Protein AF-0000000078666310 (afdb_homodimer)

Sequence (448 aa):
MRVIMNGAMTVDGKIATASGDSKISSKEDLVRVHKLRATVDAVVVGISTILADDPQLTVRLVKGKNPTRIIVDSRGRIPIDSQIMRTASKIKTIVAVTDQAPEEKIHKLEDMGAKVLVISEGKKGQSAAVPHGVNLKELFRRLEKMGLRRILVEGGGELNWSLLRLGLVDELTVTIAPRIAGGRLATTLVEGDGFDEIAQGIRLKLVKVERKKTGELLLRYRLLMRVIMNGAMTVDGKIATASGDSKISSKEDLVRVHKLRATVDAVVVGISTILADDPQLTVRLVKGKNPTRIIVDSRGRIPIDSQIMRTASKIKTIVAVTDQAPEEKIHKLEDMGAKVLVISEGKKGQSAAVPHGVNLKELFRRLEKMGLRRILVEGGGELNWSLLRLGLVDELTVTIAPRIAGGRLATTLVEGDGFDEIAQGIRLKLVKVERKKTGELLLRYRLL

pLDDT: mean 95.55, std 7.73, range [55.59, 98.88]

Radius of gyration: 23.81 Å; Cα contacts (8 Å, |Δi|>4): 1156; chains: 2; bounding box: 35×71×58 Å

Solvent-accessible surface area (backbone atoms only — not comparable to full-atom values): 21805 Å² total; per-residue (Å²): 119,48,27,36,34,43,48,49,22,26,66,40,14,37,39,21,23,58,73,54,33,55,74,60,68,51,73,69,51,48,43,51,50,22,53,51,43,37,74,28,47,26,38,36,34,25,45,66,45,44,75,67,64,49,51,70,76,60,35,78,78,47,91,58,53,62,27,34,32,35,37,47,26,33,54,56,74,74,56,75,82,32,50,47,44,69,39,11,70,81,41,59,30,36,40,38,16,14,87,72,27,52,68,67,55,54,51,51,43,40,72,43,40,26,44,75,45,79,35,59,57,20,55,91,75,41,14,46,66,39,88,62,10,31,21,47,69,58,50,53,50,51,41,42,74,72,65,45,44,34,37,35,34,65,28,35,23,34,43,41,26,30,39,52,73,63,64,61,51,46,32,41,35,38,35,32,30,46,28,38,38,37,12,60,70,24,39,33,52,27,13,40,80,41,33,61,36,49,85,71,22,52,47,45,43,71,74,44,80,44,79,43,96,88,47,31,37,40,37,33,30,36,55,107,119,49,26,36,36,43,47,49,23,26,68,40,14,35,40,21,21,56,72,54,32,54,76,61,67,48,74,69,51,48,43,52,51,22,52,51,44,37,73,28,47,27,38,36,34,26,46,67,44,43,75,68,63,49,52,69,76,61,36,79,79,49,90,57,54,63,27,34,33,34,37,48,25,34,53,58,74,74,57,74,82,31,51,47,43,70,40,10,70,80,40,59,28,35,39,38,18,15,90,72,26,52,67,69,55,52,52,52,44,39,73,43,39,27,45,74,46,78,36,60,58,20,53,91,76,40,15,46,68,38,87,62,10,30,21,48,67,59,50,55,50,52,41,43,73,72,66,44,43,34,36,34,34,63,27,35,21,34,43,41,25,29,39,53,73,63,66,60,52,46,30,40,36,39,36,32,31,46,30,37,37,38,12,58,70,24,39,32,52,28,13,40,78,40,33,62,36,49,85,73,22,52,47,45,42,74,74,44,80,42,81,44,95,87,47,31,36,39,37,33,30,37,56,107

Foldseek 3Di:
DAEEEEAEDAPVFFQAALVLHRPFDDPVVVLVVLVVQQVFQEEEEEQVCCVRPLDLQANDSDDHHGHAYEYFYAALPRDCPRNNLQCLQPHAYEYEYEPNHDPVSQVSSVVSNYHYHHAFFDDVLQAQLDHRGHRVVVVVVVCVVVVGDYYYYYDDQSNVQSCVSVVNHFKYKYKYGHDDNDDPSGGGRHDHPDDPDPVPDWDWDWDDWDQDPNRIIMTMIGTD/DAEEEEAEDAPVFFQAALVLHRPFDDPVVVLVVLVVQQVFQEEEEEQVCCVRPLDLQANDNDDHHGHEYEYFYAALPHDCPRNNLQCLQPHAYEYEYEPNHDPVSQVSSVVSNYHYHHAFFDPVLQAQLDHRGHRVVVVVVVCVVVVGDYYYYYDDQSNVQSCVSVVNHFKYKYKYGHDDNDDPSGGGRHDHPDDPDPVPDWDWDWDDWDQDPNRIIMTMIGTD

Organism: Nitrososphaera gargensis (strain Ga9.2) (NCBI:txid1237085)

Secondary structure (DSSP, 8-state):
-EEEEEEEEETTSEEE-TT-------HHHHHHHHHHHTTSSEEEEEHHHHHHH-------SSSSPPPEEEEE-TT----TTSHHHHTTTTS-EEEEE-TTS-HHHHHHHHHTT-EEEE-PBPPTTTBSSSTT-BBHHHHHHHHHHTT--EEEEEE-HHHHHHHHHTT---EEEEEEESEE---TTSEESS-SS--SSGGGSEEEEEEEEEE-TTS-EEEEEEE-/-EEEEEEEEETTSEEE-TT-------HHHHHHHHHHHTTSSEEEEEHHHHHHH-------SSSSPPPEEEEE-TT----TTSHHHHTTTTS-EEEEE-TTS-HHHHHHHHHTT-EEEE-PBPPTTTBSSSTT-BBHHHHHHHHHHTT--EEEEEE-HHHHHHHHHTT---EEEEEEESEE---TTSEESS-SS--SSGGGSEEEEEEEEEE-TTS-EEEEEEE-

Structure (mmCIF, N/CA/C/O backbone):
data_AF-0000000078666310-model_v1
#
loop_
_entity.id
_entity.type
_entity.pdbx_description
1 polymer "2,5-diamino-6-(ribosylamino)-4(3H)-pyrimidinone 5'-phosphate reductase"
#
loop_
_atom_site.group_PDB
_atom_site.id
_atom_site.type_symbol
_atom_site.label_atom_id
_atom_site.label_alt_id
_atom_site.label_comp_id
_atom_site.label_asym_id
_atom_site.label_entity_id
_atom_site.label_seq_id
_atom_site.pdbx_PDB_ins_code
_atom_site.Cartn_x
_atom_site.Cartn_y
_atom_site.Cartn_z
_atom_site.occupancy
_atom_site.B_iso_or_equiv
_atom_site.auth_seq_id
_atom_site.auth_comp_id
_atom_site.auth_asym_id
_atom_site.auth_atom_id
_atom_site.pdbx_PDB_m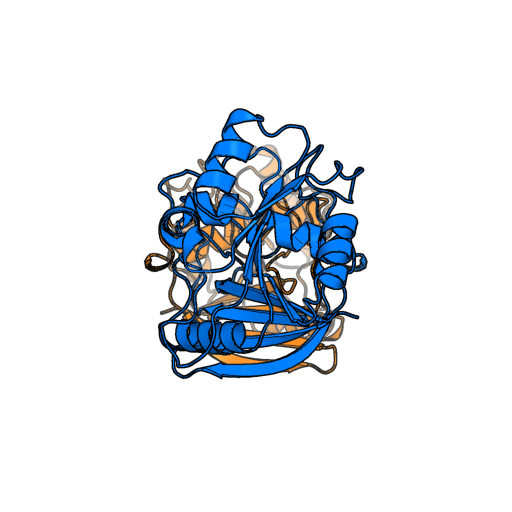odel_num
ATOM 1 N N . MET A 1 1 ? 12.578 18.938 18.219 1 96.06 1 MET A N 1
ATOM 2 C CA . MET A 1 1 ? 11.258 18.75 17.641 1 96.06 1 MET A CA 1
ATOM 3 C C . MET A 1 1 ? 10.984 17.281 17.359 1 96.06 1 MET A C 1
ATOM 5 O O . MET A 1 1 ? 11.867 16.562 16.891 1 96.06 1 MET A O 1
ATOM 9 N N . ARG A 1 2 ? 9.852 16.781 17.766 1 98.31 2 ARG A N 1
ATOM 10 C CA . ARG A 1 2 ? 9.406 15.414 17.5 1 98.31 2 ARG A CA 1
ATOM 11 C C . ARG A 1 2 ? 8.258 15.391 16.5 1 98.31 2 ARG A C 1
ATOM 13 O O . ARG A 1 2 ? 7.25 16.078 16.688 1 98.31 2 ARG A O 1
ATOM 20 N N . VAL A 1 3 ? 8.438 14.617 15.461 1 98.81 3 VAL A N 1
ATOM 21 C CA . VAL A 1 3 ? 7.43 14.539 14.406 1 98.81 3 VAL A CA 1
ATOM 22 C C . VAL A 1 3 ? 6.844 13.133 14.344 1 98.81 3 VAL A C 1
ATOM 24 O O . VAL A 1 3 ? 7.574 12.156 14.164 1 98.81 3 VAL A O 1
ATOM 27 N N . ILE A 1 4 ? 5.539 13.031 14.492 1 98.88 4 ILE A N 1
ATOM 28 C CA . ILE A 1 4 ? 4.789 11.789 14.398 1 98.88 4 ILE A CA 1
ATOM 29 C C . ILE A 1 4 ? 3.945 11.789 13.125 1 98.88 4 ILE A C 1
ATOM 31 O O . ILE A 1 4 ? 3.191 12.727 12.875 1 98.88 4 ILE A O 1
ATOM 35 N N . MET A 1 5 ? 4.137 10.82 12.352 1 98.81 5 MET A N 1
ATOM 36 C CA . MET A 1 5 ? 3.289 10.609 11.188 1 98.81 5 MET A CA 1
ATOM 37 C C . MET A 1 5 ? 2.229 9.547 11.469 1 98.81 5 MET A C 1
ATOM 39 O O . MET A 1 5 ? 2.531 8.492 12.023 1 98.81 5 MET A O 1
ATOM 43 N N . ASN A 1 6 ? 1.017 9.898 11.133 1 98.75 6 ASN A N 1
ATOM 44 C CA . ASN A 1 6 ? -0.106 9 11.383 1 98.75 6 ASN A CA 1
ATOM 45 C C . ASN A 1 6 ? -0.95 8.789 10.125 1 98.75 6 ASN A C 1
ATOM 47 O O . ASN A 1 6 ? -1.189 9.734 9.375 1 98.75 6 ASN A O 1
ATOM 51 N N . GLY A 1 7 ? -1.332 7.547 9.867 1 98.12 7 GLY A N 1
ATOM 52 C CA . GLY A 1 7 ? -2.242 7.273 8.766 1 98.12 7 GLY A CA 1
ATOM 53 C C . GLY A 1 7 ? -3.037 5.992 8.953 1 98.12 7 GLY A C 1
ATOM 54 O O . GLY A 1 7 ? -2.635 5.113 9.719 1 98.12 7 GLY A O 1
ATOM 55 N N . ALA A 1 8 ? -4.188 5.988 8.336 1 98.5 8 ALA A N 1
ATOM 56 C CA . ALA A 1 8 ? -4.984 4.773 8.203 1 98.5 8 ALA A CA 1
ATOM 57 C C . ALA A 1 8 ? -4.969 4.258 6.77 1 98.5 8 ALA A C 1
ATOM 59 O O . ALA A 1 8 ? -5.039 5.043 5.82 1 98.5 8 ALA A O 1
ATOM 60 N N . MET A 1 9 ? -4.836 2.982 6.676 1 98.75 9 MET A N 1
ATOM 61 C CA . MET A 1 9 ? -4.816 2.402 5.336 1 98.75 9 MET A CA 1
ATOM 62 C C . MET A 1 9 ? -5.488 1.034 5.324 1 98.75 9 MET A C 1
ATOM 64 O O . MET A 1 9 ? -5.781 0.473 6.383 1 98.75 9 MET A O 1
ATOM 68 N N . THR A 1 10 ? -5.902 0.569 4.141 1 98.88 10 THR A N 1
ATOM 69 C CA . THR A 1 10 ? -6.359 -0.803 3.949 1 98.88 10 THR A CA 1
ATOM 70 C C . THR A 1 10 ? -5.188 -1.776 3.998 1 98.88 10 THR A C 1
ATOM 72 O O . THR A 1 10 ? -4.027 -1.358 4.027 1 98.88 10 THR A O 1
ATOM 75 N N . VAL A 1 11 ? -5.477 -3.055 4.016 1 98.88 11 VAL A N 1
ATOM 76 C CA . VAL A 1 11 ? -4.461 -4.098 4.129 1 98.88 11 VAL A CA 1
ATOM 77 C C . VAL A 1 11 ? -3.467 -3.982 2.979 1 98.88 11 VAL A C 1
ATOM 79 O O . VAL A 1 11 ? -2.271 -4.23 3.156 1 98.88 11 VAL A O 1
ATOM 82 N N . ASP A 1 12 ? -3.936 -3.514 1.851 1 98.88 12 ASP A N 1
ATOM 83 C CA . ASP A 1 12 ? -3.1 -3.416 0.657 1 98.88 12 ASP A CA 1
ATOM 84 C C . ASP A 1 12 ? -2.475 -2.029 0.536 1 98.88 12 ASP A C 1
ATOM 86 O O . ASP A 1 12 ? -2.004 -1.646 -0.538 1 98.88 12 ASP A O 1
ATOM 90 N N . GLY A 1 13 ? -2.52 -1.185 1.55 1 98.81 13 GLY A N 1
ATOM 91 C CA . GLY A 1 13 ? -1.688 0.002 1.673 1 98.81 13 GLY A CA 1
ATOM 92 C C . GLY A 1 13 ? -2.328 1.243 1.082 1 98.81 13 GLY A C 1
ATOM 93 O O . GLY A 1 13 ? -1.643 2.227 0.796 1 98.81 13 GLY A O 1
ATOM 94 N N . LYS A 1 14 ? -3.637 1.186 0.851 1 98.88 14 LYS A N 1
ATOM 95 C CA . LYS A 1 14 ? -4.309 2.324 0.232 1 98.88 14 LYS A CA 1
ATOM 96 C C . LYS A 1 14 ? -4.91 3.248 1.287 1 98.88 14 LYS A C 1
ATOM 98 O O . LYS A 1 14 ? -5.539 2.781 2.24 1 98.88 14 LYS A O 1
ATOM 103 N N . ILE A 1 15 ? -4.703 4.562 1.121 1 98.62 15 ILE A N 1
ATOM 104 C CA . ILE A 1 15 ? -5.266 5.516 2.072 1 98.62 15 ILE A CA 1
ATOM 105 C C . ILE A 1 15 ? -6.461 6.23 1.444 1 98.62 15 ILE A C 1
ATOM 107 O O . ILE A 1 15 ? -7.227 6.902 2.139 1 98.62 15 ILE A O 1
ATOM 111 N N . ALA A 1 16 ? -6.641 6.121 0.157 1 98.38 16 ALA A N 1
ATOM 112 C CA . ALA A 1 16 ? -7.801 6.59 -0.593 1 98.38 16 ALA A CA 1
ATOM 113 C C . ALA A 1 16 ? -7.977 5.793 -1.884 1 98.38 16 ALA A C 1
ATOM 115 O O . ALA A 1 16 ? -6.996 5.359 -2.488 1 98.38 16 ALA A O 1
ATOM 116 N N . THR A 1 17 ? -9.234 5.586 -2.281 1 98.25 17 THR A N 1
ATOM 117 C CA . THR A 1 17 ? -9.492 4.941 -3.564 1 98.25 17 THR A CA 1
ATOM 118 C C . THR A 1 17 ? -9.102 5.859 -4.719 1 98.25 17 THR A C 1
ATOM 120 O O . THR A 1 17 ? -8.805 7.035 -4.508 1 98.25 17 THR A O 1
ATOM 123 N N . ALA A 1 18 ? -9.109 5.281 -5.871 1 96.75 18 ALA A N 1
ATOM 124 C CA . ALA A 1 18 ? -8.805 6.086 -7.055 1 96.75 18 ALA A CA 1
ATOM 125 C C . ALA A 1 18 ? -9.812 7.219 -7.223 1 96.75 18 ALA A C 1
ATOM 127 O O . ALA A 1 18 ? -9.469 8.289 -7.719 1 96.75 18 ALA A O 1
ATOM 128 N N . SER A 1 19 ? -11.023 6.992 -6.715 1 96.25 19 SER A N 1
ATOM 129 C CA . SER A 1 19 ? -12.086 7.992 -6.816 1 96.25 19 SER A CA 1
ATOM 130 C C . SER A 1 19 ? -12 9 -5.68 1 96.25 19 SER A C 1
ATOM 132 O O . SER A 1 19 ? -12.742 9.984 -5.66 1 96.25 19 SER A O 1
ATOM 134 N N . GLY A 1 20 ? -11.156 8.758 -4.699 1 95.56 20 GLY A N 1
ATOM 135 C CA . GLY A 1 20 ? -10.898 9.773 -3.688 1 95.56 20 GLY A CA 1
ATOM 136 C C . GLY A 1 20 ? -11.547 9.453 -2.352 1 95.56 20 GLY A C 1
ATOM 137 O O . GLY A 1 20 ? -11.344 10.18 -1.372 1 95.56 20 GLY A O 1
ATOM 138 N N . ASP A 1 21 ? -12.289 8.297 -2.279 1 97.31 21 ASP A N 1
ATOM 139 C CA . ASP A 1 21 ? -12.883 7.93 -0.997 1 97.31 21 ASP A CA 1
ATOM 140 C C . ASP A 1 21 ? -11.812 7.508 0.004 1 97.31 21 ASP A C 1
ATOM 142 O O . ASP A 1 21 ? -10.992 6.633 -0.286 1 97.31 21 ASP A O 1
ATOM 146 N N . SER A 1 22 ? -11.836 8.125 1.184 1 97.44 22 SER A N 1
ATOM 147 C CA . SER A 1 22 ? -10.773 7.883 2.15 1 97.44 22 SER A CA 1
ATOM 148 C C . SER A 1 22 ? -11.344 7.559 3.527 1 97.44 22 SER A C 1
ATOM 150 O O . SER A 1 22 ? -10.688 7.801 4.547 1 97.44 22 SER A O 1
ATOM 152 N N . LYS A 1 23 ? -12.562 7.027 3.59 1 96.38 23 LYS A N 1
ATOM 153 C CA . LYS A 1 23 ? -13.195 6.668 4.855 1 96.38 23 LYS A CA 1
ATOM 154 C C . LYS A 1 23 ? -12.734 5.289 5.324 1 96.38 23 LYS A C 1
ATOM 156 O O . LYS A 1 23 ? -13.492 4.32 5.258 1 96.38 23 LYS A O 1
ATOM 161 N N . ILE A 1 24 ? -11.57 5.234 5.973 1 96.69 24 ILE A N 1
ATOM 162 C CA . ILE A 1 24 ? -10.914 3.98 6.336 1 96.69 24 ILE A CA 1
ATOM 163 C C . ILE A 1 24 ? -11.07 3.732 7.832 1 96.69 24 ILE A C 1
ATOM 165 O O . ILE A 1 24 ? -11.391 2.619 8.258 1 96.69 24 ILE A O 1
ATOM 169 N N . SER A 1 25 ? -10.891 4.727 8.625 1 93.56 25 SER A N 1
ATOM 170 C CA . SER A 1 25 ? -10.812 4.605 10.078 1 93.56 25 SER A CA 1
ATOM 171 C C . SER A 1 25 ? -12.18 4.293 10.68 1 93.56 25 SER A C 1
ATOM 173 O O . SER A 1 25 ? -13.195 4.828 10.234 1 93.56 25 SER A O 1
ATOM 175 N N . SER A 1 26 ? -12.242 3.447 11.633 1 95.81 26 SER A N 1
ATOM 176 C CA . SER A 1 26 ? -13.43 3.244 12.461 1 95.81 26 SER A CA 1
ATOM 177 C C . SER A 1 26 ? -13.633 4.406 13.422 1 95.81 26 SER A C 1
ATOM 179 O O . SER A 1 26 ? -12.766 5.266 13.57 1 95.81 26 SER A O 1
ATOM 181 N N . LYS A 1 27 ? -14.805 4.367 14.07 1 96 27 LYS A N 1
ATOM 182 C CA . LYS A 1 27 ? -15.062 5.367 15.102 1 96 27 LYS A CA 1
ATOM 183 C C . LYS A 1 27 ? -14.016 5.289 16.219 1 96 27 LYS A C 1
ATOM 185 O O . LYS A 1 27 ? -13.562 6.32 16.719 1 96 27 LYS A O 1
ATOM 190 N N . GLU A 1 28 ? -13.672 4.102 16.531 1 96.62 28 GLU A N 1
ATOM 191 C CA . GLU A 1 28 ? -12.664 3.904 17.578 1 96.62 28 GLU A CA 1
ATOM 192 C C . GLU A 1 28 ? -11.32 4.492 17.156 1 96.62 28 GLU A C 1
ATOM 194 O O . GLU A 1 28 ? -10.633 5.125 17.969 1 96.62 28 GLU A O 1
ATOM 199 N N . ASP A 1 29 ? -10.938 4.27 15.969 1 97.44 29 ASP A N 1
ATOM 200 C CA . ASP A 1 29 ? -9.672 4.809 15.5 1 97.44 29 ASP A CA 1
ATOM 201 C C . ASP A 1 29 ? -9.719 6.332 15.422 1 97.44 29 ASP A C 1
ATOM 203 O O . ASP A 1 29 ? -8.719 7.004 15.695 1 97.44 29 ASP A O 1
ATOM 207 N N . LEU A 1 30 ? -10.812 6.859 15.031 1 97.06 30 LEU A N 1
ATOM 208 C CA . LEU A 1 30 ? -10.961 8.312 15 1 97.06 30 LEU A CA 1
ATOM 209 C C . LEU A 1 30 ? -10.781 8.906 16.391 1 97.06 30 LEU A C 1
ATOM 211 O O . LEU A 1 30 ? -10.117 9.938 16.547 1 97.06 30 LEU A O 1
ATOM 215 N N . VAL A 1 31 ? -11.359 8.258 17.344 1 98.06 31 VAL A N 1
ATOM 216 C CA . VAL A 1 31 ? -11.195 8.711 18.719 1 98.06 31 VAL A CA 1
ATOM 217 C C . VAL A 1 31 ? -9.711 8.688 19.094 1 98.06 31 VAL A C 1
ATOM 219 O O . VAL A 1 31 ? -9.203 9.625 19.703 1 98.06 31 VAL A O 1
ATOM 222 N N . ARG A 1 32 ? -9.016 7.68 18.734 1 97.81 32 ARG A N 1
ATOM 223 C CA . ARG A 1 32 ? -7.582 7.562 19 1 97.81 32 ARG A CA 1
ATOM 224 C C . ARG A 1 32 ? -6.812 8.711 18.359 1 97.81 32 ARG A C 1
ATOM 226 O O . ARG A 1 32 ? -5.91 9.281 18.969 1 97.81 32 ARG A O 1
ATOM 233 N N . VAL A 1 33 ? -7.145 9.023 17.125 1 98.12 33 VAL A N 1
ATOM 234 C CA . VAL A 1 33 ? -6.469 10.094 16.391 1 98.12 33 VAL A CA 1
ATOM 235 C C . VAL A 1 33 ? -6.742 11.438 17.078 1 98.12 33 VAL A C 1
ATOM 237 O O . VAL A 1 33 ? -5.844 12.273 17.172 1 98.12 33 VAL A O 1
ATOM 240 N N . HIS A 1 34 ? -7.977 11.656 17.547 1 98.5 34 HIS A N 1
ATOM 241 C CA . HIS A 1 34 ? -8.297 12.883 18.25 1 98.5 34 HIS A CA 1
ATOM 242 C C . HIS A 1 34 ? -7.52 12.977 19.562 1 98.5 34 HIS A C 1
ATOM 244 O O . HIS A 1 34 ? -7.062 14.055 19.953 1 98.5 34 HIS A O 1
ATOM 250 N N . LYS A 1 35 ? -7.41 11.867 20.234 1 98.56 35 LYS A N 1
ATOM 251 C CA . LYS A 1 35 ? -6.574 11.844 21.422 1 98.56 35 LYS A CA 1
ATOM 252 C C . LYS A 1 35 ? -5.133 12.227 21.094 1 98.56 35 LYS A C 1
ATOM 254 O O . LYS A 1 35 ? -4.504 12.992 21.828 1 98.56 35 LYS A O 1
ATOM 259 N N . LEU A 1 36 ? -4.641 11.695 19.984 1 98.38 36 LEU A N 1
ATOM 260 C CA . LEU A 1 36 ? -3.287 12.023 19.547 1 98.38 36 LEU A CA 1
ATOM 261 C C . LEU A 1 36 ? -3.162 13.508 19.219 1 98.38 36 LEU A C 1
ATOM 263 O O . LEU A 1 36 ? -2.199 14.156 19.641 1 98.38 36 LEU A O 1
ATOM 267 N N . ARG A 1 37 ? -4.109 14.055 18.516 1 98.62 37 ARG A N 1
ATOM 268 C CA . ARG A 1 37 ? -4.113 15.477 18.172 1 98.62 37 ARG A CA 1
ATOM 269 C C . ARG A 1 37 ? -4.066 16.328 19.438 1 98.62 37 ARG A C 1
ATOM 271 O O . ARG A 1 37 ? -3.418 17.375 19.453 1 98.62 37 ARG A O 1
ATOM 278 N N . ALA A 1 38 ? -4.703 15.859 20.422 1 98.56 38 ALA A N 1
ATOM 279 C CA . ALA A 1 38 ? -4.789 16.625 21.672 1 98.56 38 ALA A CA 1
ATOM 280 C C . ALA A 1 38 ? -3.436 16.688 22.375 1 98.56 38 ALA A C 1
ATOM 282 O O . ALA A 1 38 ? -3.238 17.484 23.281 1 98.56 38 ALA A O 1
ATOM 283 N N . THR A 1 39 ? -2.535 15.883 21.969 1 98.31 39 THR A N 1
ATOM 284 C CA . THR A 1 39 ? -1.259 15.789 22.672 1 98.31 39 THR A CA 1
ATOM 285 C C . THR A 1 39 ? -0.171 16.547 21.922 1 98.31 39 THR A C 1
ATOM 287 O O . THR A 1 39 ? 0.976 16.609 22.359 1 98.31 39 THR A O 1
ATOM 290 N N . VAL A 1 40 ? -0.449 17.094 20.75 1 98.75 40 VAL A N 1
ATOM 291 C CA . VAL A 1 40 ? 0.588 17.688 19.922 1 98.75 40 VAL A CA 1
ATOM 292 C C . VAL A 1 40 ? 0.351 19.203 19.812 1 98.75 40 VAL A C 1
ATOM 294 O O . VAL A 1 40 ? -0.739 19.688 20.125 1 98.75 40 VAL A O 1
ATOM 297 N N . ASP A 1 41 ? 1.425 19.859 19.391 1 98.75 41 ASP A N 1
ATOM 298 C CA . ASP A 1 41 ? 1.354 21.312 19.25 1 98.75 41 ASP A CA 1
ATOM 299 C C . ASP A 1 41 ? 0.727 21.703 17.906 1 98.75 41 ASP A C 1
ATOM 301 O O . ASP A 1 41 ? 0.112 22.766 17.781 1 98.75 41 ASP A O 1
ATOM 305 N N . ALA A 1 42 ? 0.896 20.797 16.891 1 98.88 42 ALA A N 1
ATOM 306 C CA . ALA A 1 42 ? 0.4 21.109 15.547 1 98.88 42 ALA A CA 1
ATOM 307 C C . ALA A 1 42 ? 0.075 19.844 14.766 1 98.88 42 ALA A C 1
ATOM 309 O O . ALA A 1 42 ? 0.629 18.781 15.047 1 98.88 42 ALA A O 1
ATOM 310 N N . VAL A 1 43 ? -0.81 19.984 13.852 1 98.88 43 VAL A N 1
ATOM 311 C CA . VAL A 1 43 ? -1.142 18.953 12.875 1 98.88 43 VAL A CA 1
ATOM 312 C C . VAL A 1 43 ? -0.911 19.484 11.461 1 98.88 43 VAL A C 1
ATOM 314 O O . VAL A 1 43 ? -1.327 20.609 11.141 1 98.88 43 VAL A O 1
ATOM 317 N N . VAL A 1 44 ? -0.211 18.75 10.656 1 98.5 44 VAL A N 1
ATOM 318 C CA . VAL A 1 44 ? 0.194 19.172 9.32 1 98.5 44 VAL A CA 1
ATOM 319 C C . VAL A 1 44 ? -0.478 18.297 8.273 1 98.5 44 VAL A C 1
ATOM 321 O O . VAL A 1 44 ? -0.467 17.062 8.383 1 98.5 44 VAL A O 1
ATOM 324 N N . VAL A 1 45 ? -1.065 18.906 7.262 1 97.81 45 VAL A N 1
ATOM 325 C CA . VAL A 1 45 ? -1.596 18.188 6.113 1 97.81 45 VAL A CA 1
ATOM 326 C C . VAL A 1 45 ? -1.237 18.922 4.824 1 97.81 45 VAL A C 1
ATOM 328 O O . VAL A 1 45 ? -0.894 20.109 4.859 1 97.81 45 VAL A O 1
ATOM 331 N N . GLY A 1 46 ? -1.257 18.188 3.754 1 96.19 46 GLY A N 1
ATOM 332 C CA . GLY A 1 46 ? -1.117 18.812 2.445 1 96.19 46 GLY A CA 1
ATOM 333 C C . GLY A 1 46 ? -2.434 19.312 1.875 1 96.19 46 GLY A C 1
ATOM 334 O O . GLY A 1 46 ? -3.502 18.844 2.273 1 96.19 46 GLY A O 1
ATOM 335 N N . ILE A 1 47 ? -2.361 20.125 0.891 1 96 47 ILE A N 1
ATOM 336 C CA . ILE A 1 47 ? -3.523 20.766 0.293 1 96 47 ILE A CA 1
ATOM 337 C C . ILE A 1 47 ? -4.43 19.719 -0.342 1 96 47 ILE A C 1
ATOM 339 O O . ILE A 1 47 ? -5.656 19.859 -0.33 1 96 47 ILE A O 1
ATOM 343 N N . SER A 1 48 ? -3.85 18.641 -0.856 1 93.19 48 SER A N 1
ATOM 344 C CA . SER A 1 48 ? -4.66 17.625 -1.515 1 93.19 48 SER A CA 1
ATOM 345 C C . SER A 1 48 ? -5.645 16.984 -0.54 1 93.19 48 SER A C 1
ATOM 347 O O . SER A 1 48 ? -6.758 16.625 -0.923 1 93.19 48 SER A O 1
ATOM 349 N N . THR A 1 49 ? -5.23 16.828 0.657 1 94.56 49 THR A N 1
ATOM 350 C CA . THR A 1 49 ? -6.102 16.266 1.689 1 94.56 49 THR A CA 1
ATOM 351 C C . THR A 1 49 ? -7.27 17.219 1.974 1 94.56 49 THR A C 1
ATOM 353 O O . THR A 1 49 ? -8.406 16.766 2.133 1 94.56 49 THR A O 1
ATOM 356 N N . ILE A 1 50 ? -7.016 18.484 2.045 1 96.56 50 ILE A N 1
ATOM 357 C CA . ILE A 1 50 ? -8.062 19.484 2.275 1 96.56 50 ILE A CA 1
ATOM 358 C C . ILE A 1 50 ? -9.062 19.453 1.126 1 96.56 50 ILE A C 1
ATOM 360 O O . ILE A 1 50 ? -10.281 19.438 1.352 1 96.56 50 ILE A O 1
ATOM 364 N N . LEU A 1 51 ? -8.562 19.438 -0.108 1 95.75 51 LEU A N 1
ATOM 365 C CA . LEU A 1 51 ? -9.414 19.469 -1.293 1 95.75 51 LEU A CA 1
ATOM 366 C C . LEU A 1 51 ? -10.281 18.219 -1.363 1 95.75 51 LEU A C 1
ATOM 368 O O . LEU A 1 51 ? -11.445 18.281 -1.779 1 95.75 51 LEU A O 1
ATOM 372 N N . ALA A 1 52 ? -9.75 17.141 -0.921 1 94.38 52 ALA A N 1
ATOM 373 C CA . ALA A 1 52 ? -10.445 15.867 -1.055 1 94.38 52 ALA A CA 1
ATOM 374 C C . ALA A 1 52 ? -11.438 15.656 0.089 1 94.38 52 ALA A C 1
ATOM 376 O O . ALA A 1 52 ? -12.555 15.188 -0.129 1 94.38 52 ALA A O 1
ATOM 377 N N . ASP A 1 53 ? -11.094 16.062 1.336 1 95.25 53 ASP A N 1
ATOM 378 C CA . ASP A 1 53 ? -11.844 15.602 2.5 1 95.25 53 ASP A CA 1
ATOM 379 C C . ASP A 1 53 ? -12.492 16.766 3.236 1 95.25 53 ASP A C 1
ATOM 381 O O . ASP A 1 53 ? -13.359 16.578 4.086 1 95.25 53 ASP A O 1
ATOM 385 N N . ASP A 1 54 ? -12.031 18 3 1 97.5 54 ASP A N 1
ATOM 386 C CA . ASP A 1 54 ? -12.469 19.203 3.701 1 97.5 54 ASP A CA 1
ATOM 387 C C . ASP A 1 54 ? -12.547 18.969 5.207 1 97.5 54 ASP A C 1
ATOM 389 O O . ASP A 1 54 ? -13.586 19.203 5.828 1 97.5 54 ASP A O 1
ATOM 393 N N . PRO A 1 55 ? -11.453 18.547 5.789 1 97.38 55 PRO A N 1
ATOM 394 C CA . PRO A 1 55 ? -11.445 18.188 7.207 1 97.38 55 PRO A CA 1
ATOM 395 C C . PRO A 1 55 ? -11.445 19.406 8.125 1 97.38 55 PRO A C 1
ATOM 397 O O . PRO A 1 55 ? -11.133 20.516 7.688 1 97.38 55 PRO A O 1
ATOM 400 N N . GLN A 1 56 ? -11.766 19.219 9.367 1 97.69 56 GLN A N 1
ATOM 401 C CA . GLN A 1 56 ? -11.711 20.281 10.367 1 97.69 56 GLN A CA 1
ATOM 402 C C . GLN A 1 56 ? -10.367 20.281 11.094 1 97.69 56 GLN A C 1
ATOM 404 O O . GLN A 1 56 ? -9.914 21.328 11.562 1 97.69 56 GLN A O 1
ATOM 409 N N . LEU A 1 57 ? -9.727 19.141 11.258 1 98.12 57 LEU A N 1
ATOM 410 C CA . LEU A 1 57 ? -8.445 18.938 11.922 1 98.12 57 LEU A CA 1
ATOM 411 C C . LEU A 1 57 ? -8.484 19.469 13.352 1 98.12 57 LEU A C 1
ATOM 413 O O . LEU A 1 57 ? -7.562 20.156 13.789 1 98.12 57 LEU A O 1
ATOM 417 N N . THR A 1 58 ? -9.57 19.125 14.039 1 97.88 58 THR A N 1
ATOM 418 C CA . THR A 1 58 ? -9.766 19.562 15.422 1 97.88 58 THR A CA 1
ATOM 419 C C . THR A 1 58 ? -9.828 18.359 16.359 1 97.88 58 THR A C 1
ATOM 421 O O . THR A 1 58 ? -9.742 17.203 15.906 1 97.88 58 THR A O 1
ATOM 424 N N . VAL A 1 59 ? -9.844 18.688 17.641 1 97.88 59 VAL A N 1
ATOM 425 C CA . VAL A 1 59 ? -10.133 17.719 18.688 1 97.88 59 VAL A CA 1
ATOM 426 C C . VAL A 1 59 ? -11.586 17.859 19.141 1 97.88 59 VAL A C 1
ATOM 428 O O . VAL A 1 59 ? -11.93 18.812 19.844 1 97.88 59 VAL A O 1
ATOM 431 N N . ARG A 1 60 ? -12.43 16.953 18.719 1 96 60 ARG A N 1
ATOM 432 C CA . ARG A 1 60 ? -13.844 17.156 19 1 96 60 ARG A CA 1
ATOM 433 C C . ARG A 1 60 ? -14.484 15.883 19.547 1 96 60 ARG A C 1
ATOM 435 O O . ARG A 1 60 ? -15.609 15.906 20.062 1 96 60 ARG A O 1
ATOM 442 N N . LEU A 1 61 ? -13.766 14.828 19.469 1 96.19 61 LEU A N 1
ATOM 443 C CA . LEU A 1 61 ? -14.328 13.562 19.922 1 96.19 61 LEU A CA 1
ATOM 444 C C . LEU A 1 61 ? -13.852 13.234 21.344 1 96.19 61 LEU A C 1
ATOM 446 O O . LEU A 1 61 ? -14.344 12.289 21.953 1 96.19 61 LEU A O 1
ATOM 450 N N . VAL A 1 62 ? -12.898 13.977 21.797 1 97.12 62 VAL A N 1
ATOM 451 C CA . VAL A 1 62 ? -12.391 13.867 23.172 1 97.12 62 VAL A CA 1
ATOM 452 C C . VAL A 1 62 ? -12.156 15.266 23.75 1 97.12 62 VAL A C 1
ATOM 454 O O . VAL A 1 62 ? -12.234 16.266 23.016 1 97.12 62 VAL A O 1
ATOM 457 N N . LYS A 1 63 ? -11.883 15.273 25.047 1 97.12 63 LYS A N 1
ATOM 458 C CA . LYS A 1 63 ? -11.508 16.547 25.656 1 97.12 63 LYS A CA 1
ATOM 459 C C . LYS A 1 63 ? -10.047 16.891 25.359 1 97.12 63 LYS A C 1
ATOM 461 O O . LYS A 1 63 ? -9.188 16 25.328 1 97.12 63 LYS A O 1
ATOM 466 N N . GLY A 1 64 ? -9.805 18.172 25.031 1 96.94 64 GLY A N 1
ATOM 467 C CA . GLY A 1 64 ? -8.445 18.625 24.797 1 96.94 64 GLY A CA 1
ATOM 468 C C . GLY A 1 64 ? -8.375 19.875 23.922 1 96.94 64 GLY A C 1
ATOM 469 O O . GLY A 1 64 ? -9.383 20.297 23.375 1 96.94 64 GLY A O 1
ATOM 470 N N . LYS A 1 65 ? -7.203 20.391 23.875 1 97 65 LYS A N 1
ATOM 471 C CA . LYS A 1 65 ? -6.988 21.594 23.078 1 97 65 LYS A CA 1
ATOM 472 C C . LYS A 1 65 ? -6.727 21.25 21.609 1 97 65 LYS A C 1
ATOM 474 O O . LYS A 1 65 ? -6.156 20.188 21.312 1 97 65 LYS A O 1
ATOM 479 N N . ASN A 1 66 ? -7.184 22.109 20.75 1 98.44 66 ASN A N 1
ATOM 480 C CA . ASN A 1 66 ? -6.852 21.953 19.344 1 98.44 66 ASN A CA 1
ATOM 481 C C . ASN A 1 66 ? -5.391 22.297 19.078 1 98.44 66 ASN A C 1
ATOM 483 O O . ASN A 1 66 ? -4.863 23.266 19.625 1 98.44 66 ASN A O 1
ATOM 487 N N . PRO A 1 67 ? -4.754 21.516 18.281 1 98.75 67 PRO A N 1
ATOM 488 C CA . PRO A 1 67 ? -3.426 21.938 17.812 1 98.75 67 PRO A CA 1
ATOM 489 C C . PRO A 1 67 ? -3.488 23.031 16.75 1 98.75 67 PRO A C 1
ATOM 491 O O . PRO A 1 67 ? -4.555 23.281 16.172 1 98.75 67 PRO A O 1
ATOM 494 N N . THR A 1 68 ? -2.369 23.641 16.594 1 98.81 68 THR A N 1
ATOM 495 C CA . THR A 1 68 ? -2.26 24.516 15.422 1 98.81 68 THR A CA 1
ATOM 496 C C . THR A 1 68 ? -2.389 23.703 14.133 1 98.81 68 THR A C 1
ATOM 498 O O . THR A 1 68 ? -1.769 22.656 13.992 1 98.81 68 THR A O 1
ATOM 501 N N . ARG A 1 69 ? -3.254 24.125 13.25 1 98.88 69 ARG A N 1
ATOM 502 C CA . ARG A 1 69 ? -3.396 23.453 11.961 1 98.88 69 ARG A CA 1
ATOM 503 C C . ARG A 1 69 ? -2.447 24.062 10.93 1 98.88 69 ARG A C 1
ATOM 505 O O . ARG A 1 69 ? -2.408 25.281 10.75 1 98.88 69 ARG A O 1
ATOM 512 N N . ILE A 1 70 ? -1.658 23.234 10.305 1 98.75 70 ILE A N 1
ATOM 513 C CA . ILE A 1 70 ? -0.702 23.688 9.297 1 98.75 70 ILE A CA 1
ATOM 514 C C . ILE A 1 70 ? -1.028 23.047 7.949 1 98.75 70 ILE A C 1
ATOM 516 O O . ILE A 1 70 ? -1.029 21.828 7.82 1 98.75 70 ILE A O 1
ATOM 520 N N . ILE A 1 71 ? -1.274 23.859 6.977 1 98.31 71 ILE A N 1
ATOM 521 C CA . ILE A 1 71 ? -1.603 23.391 5.633 1 98.31 71 ILE A CA 1
ATOM 522 C C . ILE A 1 71 ? -0.458 23.734 4.68 1 98.31 71 ILE A C 1
ATOM 524 O O . ILE A 1 71 ? -0.125 24.906 4.488 1 98.31 71 ILE A O 1
ATOM 528 N N . VAL A 1 72 ? 0.137 22.75 4.137 1 97.31 72 VAL A N 1
ATOM 529 C CA . VAL A 1 72 ? 1.145 22.969 3.1 1 97.31 72 VAL A CA 1
ATOM 530 C C . VAL A 1 72 ? 0.464 23.141 1.743 1 97.31 72 VAL A C 1
ATOM 532 O O . VAL A 1 72 ? -0.06 22.172 1.179 1 97.31 72 VAL A O 1
ATOM 535 N N . ASP A 1 73 ? 0.508 24.297 1.225 1 96.19 73 ASP A N 1
ATOM 536 C CA . ASP A 1 73 ? -0.213 24.672 0.016 1 96.19 73 ASP A CA 1
ATOM 537 C C . ASP A 1 73 ? 0.613 25.641 -0.834 1 96.19 73 ASP A C 1
ATOM 539 O O . ASP A 1 73 ? 0.359 26.844 -0.839 1 96.19 73 ASP A O 1
ATOM 543 N N . SER A 1 74 ? 1.426 25.047 -1.655 1 94.06 74 SER A N 1
ATOM 544 C CA . SER A 1 74 ? 2.475 25.797 -2.346 1 94.06 74 SER A CA 1
ATOM 545 C C . SER A 1 74 ? 1.897 26.969 -3.133 1 94.06 74 SER A C 1
ATOM 547 O O . SER A 1 74 ? 2.518 28.031 -3.219 1 94.06 74 SER A O 1
ATOM 549 N N . ARG A 1 75 ? 0.714 26.891 -3.672 1 94.19 75 ARG A N 1
ATOM 550 C CA . ARG A 1 75 ? 0.197 27.891 -4.598 1 94.19 75 ARG A CA 1
ATOM 551 C C . ARG A 1 75 ? -1.04 28.578 -4.027 1 94.19 75 ARG A C 1
ATOM 553 O O . ARG A 1 75 ? -1.733 29.312 -4.738 1 94.19 75 ARG A O 1
ATOM 560 N N . GLY A 1 76 ? -1.382 28.266 -2.779 1 96 76 GLY A N 1
ATOM 561 C CA . GLY A 1 76 ? -2.531 28.906 -2.152 1 96 76 GLY A CA 1
ATOM 562 C C . GLY A 1 76 ? -3.855 28.438 -2.725 1 96 76 GLY A C 1
ATOM 563 O O . GLY A 1 76 ? -4.758 29.234 -2.959 1 96 76 GLY A O 1
ATOM 564 N N . ARG A 1 77 ? -4.023 27.234 -2.916 1 96.75 77 ARG A N 1
ATOM 565 C CA . ARG A 1 77 ? -5.188 26.672 -3.59 1 96.75 77 ARG A CA 1
ATOM 566 C C . ARG A 1 77 ? -6.32 26.422 -2.602 1 96.75 77 ARG A C 1
ATOM 568 O O . ARG A 1 77 ? -7.441 26.094 -3.002 1 96.75 77 ARG A O 1
ATOM 575 N N . ILE A 1 78 ? -6.129 26.547 -1.316 1 98.44 78 ILE A N 1
ATOM 576 C CA . ILE A 1 78 ? -7.117 26.203 -0.299 1 98.44 78 ILE A CA 1
ATOM 577 C C . ILE A 1 78 ? -8.398 27 -0.527 1 98.44 78 ILE A C 1
ATOM 579 O O . ILE A 1 78 ? -8.352 28.219 -0.675 1 98.44 78 ILE A O 1
ATOM 583 N N . PRO A 1 79 ? -9.516 26.344 -0.631 1 98.44 79 PRO A N 1
ATOM 584 C CA . PRO A 1 79 ? -10.766 27.094 -0.81 1 98.44 79 PRO A CA 1
ATOM 585 C C . PRO A 1 79 ? -11.094 27.984 0.386 1 98.44 79 PRO A C 1
ATOM 587 O O . PRO A 1 79 ? -10.953 27.562 1.535 1 98.44 79 PRO A O 1
ATOM 590 N N . ILE A 1 80 ? -11.648 29.094 0.133 1 97.56 80 ILE A N 1
ATOM 591 C CA . ILE A 1 80 ? -11.945 30.062 1.187 1 97.56 80 ILE A CA 1
ATOM 592 C C . ILE A 1 80 ? -13.133 29.578 2.014 1 97.56 80 ILE A C 1
ATOM 594 O O . ILE A 1 80 ? -13.328 30.031 3.146 1 97.56 80 ILE A O 1
ATOM 598 N N . ASP A 1 81 ? -13.922 28.672 1.421 1 98 81 ASP A N 1
ATOM 599 C CA . ASP A 1 81 ? -15.102 28.188 2.129 1 98 81 ASP A CA 1
ATOM 600 C C . ASP A 1 81 ? -14.844 26.828 2.766 1 98 81 ASP A C 1
ATOM 602 O O . ASP A 1 81 ? -15.773 26.141 3.195 1 98 81 ASP A O 1
ATOM 606 N N . SER A 1 82 ? -13.609 26.391 2.779 1 98.5 82 SER A N 1
ATOM 607 C CA . SER A 1 82 ? -13.258 25.156 3.48 1 98.5 82 SER A CA 1
ATOM 608 C C . SER A 1 82 ? -13.555 25.266 4.973 1 98.5 82 SER A C 1
ATOM 610 O O . SER A 1 82 ? -13.633 26.375 5.516 1 98.5 82 SER A O 1
ATOM 612 N N . GLN A 1 83 ? -13.734 24.125 5.598 1 98.38 83 GLN A N 1
ATOM 613 C CA . GLN A 1 83 ? -13.961 24.094 7.039 1 98.38 83 GLN A CA 1
ATOM 614 C C . GLN A 1 83 ? -12.805 24.75 7.793 1 98.38 83 GLN A C 1
ATOM 616 O O . GLN A 1 83 ? -13.016 25.453 8.781 1 98.38 83 GLN A O 1
ATOM 621 N N . ILE A 1 84 ? -11.594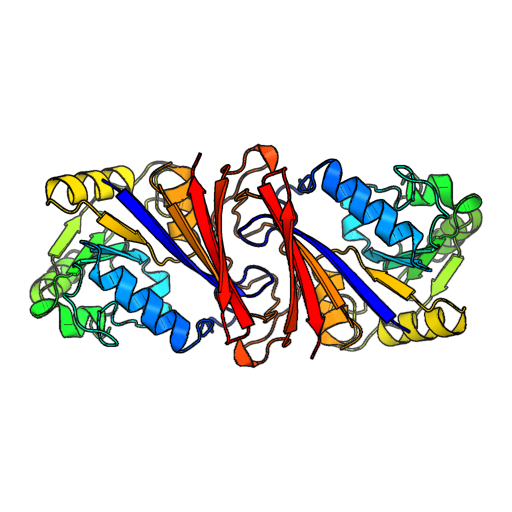 24.531 7.289 1 98.25 84 ILE A N 1
ATOM 622 C CA . ILE A 1 84 ? -10.383 25.078 7.891 1 98.25 84 ILE A CA 1
ATOM 623 C C . ILE A 1 84 ? -10.453 26.609 7.875 1 98.25 84 ILE A C 1
ATOM 625 O O . ILE A 1 84 ? -10.273 27.25 8.906 1 98.25 84 ILE A O 1
ATOM 629 N N . MET A 1 85 ? -10.789 27.172 6.758 1 98.44 85 MET A N 1
ATOM 630 C CA . MET A 1 85 ? -10.75 28.625 6.633 1 98.44 85 MET A CA 1
ATOM 631 C C . MET A 1 85 ? -11.953 29.266 7.324 1 98.44 85 MET A C 1
ATOM 633 O O . MET A 1 85 ? -11.836 30.344 7.898 1 98.44 85 MET A O 1
ATOM 637 N N . ARG A 1 86 ? -13.062 28.562 7.32 1 98.19 86 ARG A N 1
ATOM 638 C CA . ARG A 1 86 ? -14.258 29.078 7.984 1 98.19 86 ARG A CA 1
ATOM 639 C C . ARG A 1 86 ? -14.023 29.219 9.484 1 98.19 86 ARG A C 1
ATOM 641 O O . ARG A 1 86 ? -14.703 30.016 10.148 1 98.19 86 ARG A O 1
ATOM 648 N N . THR A 1 87 ? -13.078 28.516 10.008 1 98.31 87 THR A N 1
ATOM 649 C CA . THR A 1 87 ? -12.859 28.516 11.453 1 98.31 87 THR A CA 1
ATOM 650 C C . THR A 1 87 ? -11.461 29.031 11.789 1 98.31 87 THR A C 1
ATOM 652 O O . THR A 1 87 ? -10.977 28.844 12.906 1 98.31 87 THR A O 1
ATOM 655 N N . ALA A 1 88 ? -10.812 29.625 10.875 1 98.25 88 ALA A N 1
ATOM 656 C CA . ALA A 1 88 ? -9.422 30.047 11.031 1 98.25 88 ALA A CA 1
ATOM 657 C C . ALA A 1 88 ? -9.305 31.172 12.062 1 98.25 88 ALA A C 1
ATOM 659 O O . ALA A 1 88 ? -8.25 31.375 12.664 1 98.25 88 ALA A O 1
ATOM 660 N N . SER A 1 89 ? -10.328 31.969 12.312 1 97.5 89 SER A N 1
ATOM 661 C CA . SER A 1 89 ? -10.312 33.031 13.289 1 97.5 89 SER A CA 1
ATOM 662 C C . SER A 1 89 ? -10.398 32.5 14.711 1 97.5 89 SER A C 1
ATOM 664 O O . SER A 1 89 ? -10.047 33.188 15.672 1 97.5 89 SER A O 1
ATOM 666 N N . LYS A 1 90 ? -10.836 31.281 14.859 1 97.44 90 LYS A N 1
ATOM 667 C CA . LYS A 1 90 ? -11.07 30.703 16.188 1 97.44 90 LYS A CA 1
ATOM 668 C C . LYS A 1 90 ? -10.008 29.656 16.516 1 97.44 90 LYS A C 1
ATOM 670 O O . LYS A 1 90 ? -9.703 29.422 17.688 1 97.44 90 LYS A O 1
ATOM 675 N N . ILE A 1 91 ? -9.555 29.016 15.508 1 98.12 91 ILE A N 1
ATOM 676 C CA . ILE A 1 91 ? -8.555 27.953 15.664 1 98.12 91 ILE A CA 1
ATOM 677 C C . ILE A 1 91 ? -7.277 28.344 14.922 1 98.12 91 ILE A C 1
ATOM 679 O O . ILE A 1 91 ? -7.312 28.594 13.719 1 98.12 91 ILE A O 1
ATOM 683 N N . LYS A 1 92 ? -6.16 28.344 15.656 1 98.62 92 LYS A N 1
ATOM 684 C CA . LYS A 1 92 ? -4.891 28.734 15.062 1 98.62 92 LYS A CA 1
ATOM 685 C C . LYS A 1 92 ? -4.598 27.938 13.797 1 98.62 92 LYS A C 1
ATOM 687 O O . LYS A 1 92 ? -4.617 26.703 13.82 1 98.62 92 LYS A O 1
ATOM 692 N N . THR A 1 93 ? -4.391 28.625 12.688 1 98.81 93 THR A N 1
ATOM 693 C CA . THR A 1 93 ? -4.188 28.016 11.375 1 98.81 93 THR A CA 1
ATOM 694 C C . THR A 1 93 ? -3.035 28.703 10.641 1 98.81 93 THR A C 1
ATOM 696 O O . THR A 1 93 ? -2.961 29.922 10.586 1 98.81 93 THR A O 1
ATOM 699 N N . ILE A 1 94 ? -2.156 27.906 10.172 1 98.88 94 ILE A N 1
ATOM 700 C CA . ILE A 1 94 ? -1.044 28.375 9.359 1 98.88 94 ILE A CA 1
ATOM 701 C C . ILE A 1 94 ? -1.129 27.781 7.961 1 98.88 94 ILE A C 1
ATOM 703 O O . ILE A 1 94 ? -1.325 26.562 7.812 1 98.88 94 ILE A O 1
ATOM 707 N N . VAL A 1 95 ? -1.036 28.594 6.965 1 98.62 95 VAL A N 1
ATOM 708 C CA . VAL A 1 95 ? -0.944 28.125 5.582 1 98.62 95 VAL A CA 1
ATOM 709 C C . VAL A 1 95 ? 0.441 28.438 5.023 1 98.62 95 VAL A C 1
ATOM 711 O O . VAL A 1 95 ? 0.842 29.609 4.961 1 98.62 95 VAL A O 1
ATOM 714 N N . ALA A 1 96 ? 1.151 27.453 4.68 1 97.94 96 ALA A N 1
ATOM 715 C CA . ALA A 1 96 ? 2.48 27.625 4.098 1 97.94 96 ALA A CA 1
ATOM 716 C C . ALA A 1 96 ? 2.41 27.625 2.572 1 97.94 96 ALA A C 1
ATOM 718 O O . ALA A 1 96 ? 1.968 26.656 1.956 1 97.94 96 ALA A O 1
ATOM 719 N N . VAL A 1 97 ? 2.891 28.688 1.966 1 97.06 97 VAL A N 1
ATOM 720 C CA . VAL A 1 97 ? 2.852 28.859 0.517 1 97.06 97 VAL A CA 1
ATOM 721 C C . VAL A 1 97 ? 4.242 29.234 0.003 1 97.06 97 VAL A C 1
ATOM 723 O O . VAL A 1 97 ? 5.184 29.375 0.788 1 97.06 97 VAL A O 1
ATOM 726 N N . THR A 1 98 ? 4.383 29.172 -1.286 1 95.06 98 THR A N 1
ATOM 727 C CA . THR A 1 98 ? 5.539 29.781 -1.939 1 95.06 98 THR A CA 1
ATOM 728 C C . THR A 1 98 ? 5.172 31.125 -2.557 1 95.06 98 THR A C 1
ATOM 730 O O . THR A 1 98 ? 4.047 31.609 -2.393 1 95.06 98 THR A O 1
ATOM 733 N N . ASP A 1 99 ? 6.18 31.75 -3.264 1 93.12 99 ASP A N 1
ATOM 734 C CA . ASP A 1 99 ? 5.945 33.031 -3.928 1 93.12 99 ASP A CA 1
ATOM 735 C C . ASP A 1 99 ? 5.027 32.844 -5.137 1 93.12 99 ASP A C 1
ATOM 737 O O . ASP A 1 99 ? 4.617 33.844 -5.75 1 93.12 99 ASP A O 1
ATOM 741 N N . GLN A 1 100 ? 4.645 31.656 -5.352 1 92.69 100 GLN A N 1
ATOM 742 C CA . GLN A 1 100 ? 3.738 31.391 -6.461 1 92.69 100 GLN A CA 1
ATOM 743 C C . GLN A 1 100 ? 2.289 31.656 -6.066 1 92.69 100 GLN A C 1
ATOM 745 O O . GLN A 1 100 ? 1.412 31.734 -6.93 1 92.69 100 GLN A O 1
ATOM 750 N N . ALA A 1 101 ? 2.012 31.781 -4.797 1 95.81 101 ALA A N 1
ATOM 751 C CA . ALA A 1 101 ? 0.662 32.125 -4.348 1 95.81 101 ALA A CA 1
ATOM 752 C C . ALA A 1 101 ? 0.328 33.562 -4.633 1 95.81 101 ALA A C 1
ATOM 754 O O . ALA A 1 101 ? 1.115 34.469 -4.316 1 95.81 101 ALA A O 1
ATOM 755 N N . PRO A 1 102 ? -0.851 33.844 -5.211 1 97.31 102 PRO A N 1
ATOM 756 C CA . PRO A 1 102 ? -1.229 35.25 -5.473 1 97.31 102 PRO A CA 1
ATOM 757 C C . PRO A 1 102 ? -1.334 36.062 -4.195 1 97.31 102 PRO A C 1
ATOM 759 O O . PRO A 1 102 ? -1.854 35.594 -3.186 1 97.31 102 PRO A O 1
ATOM 762 N N . GLU A 1 103 ? -0.927 37.281 -4.336 1 97.5 103 GLU A N 1
ATOM 763 C CA . GLU A 1 103 ? -0.961 38.188 -3.193 1 97.5 103 GLU A CA 1
ATOM 764 C C . GLU A 1 103 ? -2.387 38.375 -2.682 1 97.5 103 GLU A C 1
ATOM 766 O O . GLU A 1 103 ? -2.615 38.438 -1.473 1 97.5 103 GLU A O 1
ATOM 771 N N . GLU A 1 104 ? -3.285 38.469 -3.633 1 98 104 GLU A N 1
ATOM 772 C CA . GLU A 1 104 ? -4.684 38.625 -3.256 1 98 104 GLU A CA 1
ATOM 773 C C . GLU A 1 104 ? -5.176 37.469 -2.406 1 98 104 GLU A C 1
ATOM 775 O O . GLU A 1 104 ? -5.934 37.656 -1.452 1 98 104 GLU A O 1
ATOM 780 N N . LYS A 1 105 ? -4.758 36.281 -2.781 1 98.25 105 LYS A N 1
ATOM 781 C CA . LYS A 1 105 ? -5.121 35.094 -2.014 1 98.25 105 LYS A CA 1
ATOM 782 C C . LYS A 1 105 ? -4.516 35.125 -0.612 1 98.25 105 LYS A C 1
ATOM 784 O O . LYS A 1 105 ? -5.195 34.844 0.371 1 98.25 105 LYS A O 1
ATOM 789 N N . ILE A 1 106 ? -3.328 35.5 -0.529 1 98.25 106 ILE A N 1
ATOM 790 C CA . ILE A 1 106 ? -2.631 35.594 0.75 1 98.25 106 ILE A CA 1
ATOM 791 C C . ILE A 1 106 ? -3.373 36.562 1.676 1 98.25 106 ILE A C 1
ATOM 793 O O . ILE A 1 106 ? -3.656 36.219 2.828 1 98.25 106 ILE A O 1
ATOM 797 N N . HIS A 1 107 ? -3.729 37.688 1.115 1 98.31 107 HIS A N 1
ATOM 798 C CA . HIS A 1 107 ? -4.438 38.688 1.904 1 98.31 107 HIS A CA 1
ATOM 799 C C . HIS A 1 107 ? -5.789 38.156 2.373 1 98.31 107 HIS A C 1
ATOM 801 O O . HIS A 1 107 ? -6.188 38.406 3.516 1 98.31 107 HIS A O 1
ATOM 807 N N . LYS A 1 108 ? -6.441 37.5 1.463 1 98.31 108 LYS A N 1
ATOM 808 C CA . LYS A 1 108 ? -7.746 36.938 1.804 1 98.31 108 LYS A CA 1
ATOM 809 C C . LYS A 1 108 ? -7.633 35.938 2.93 1 98.31 108 LYS A C 1
ATOM 811 O O . LYS A 1 108 ? -8.445 35.938 3.861 1 98.31 108 LYS A O 1
ATOM 816 N N . LEU A 1 109 ? -6.66 35.062 2.877 1 98.69 109 LEU A N 1
ATOM 817 C CA . LEU A 1 109 ? -6.441 34.062 3.914 1 98.69 109 LEU A CA 1
ATOM 818 C C . LEU A 1 109 ? -6.148 34.719 5.258 1 98.69 109 LEU A C 1
ATOM 820 O O . LEU A 1 109 ? -6.688 34.312 6.285 1 98.69 109 LEU A O 1
ATOM 824 N N . GLU A 1 110 ? -5.355 35.75 5.219 1 98.62 110 GLU A N 1
ATOM 825 C CA . GLU A 1 110 ? -5 36.438 6.441 1 98.62 110 GLU A CA 1
ATOM 826 C C . GLU A 1 110 ? -6.207 37.188 7.031 1 98.62 110 GLU A C 1
ATOM 828 O O . GLU A 1 110 ? -6.395 37.188 8.25 1 98.62 110 GLU A O 1
ATOM 833 N N . ASP A 1 111 ? -6.996 37.719 6.137 1 98.5 111 ASP A N 1
ATOM 834 C CA . ASP A 1 111 ? -8.211 38.406 6.574 1 98.5 111 ASP A CA 1
ATOM 835 C C . ASP A 1 111 ? -9.156 37.438 7.281 1 98.5 111 ASP A C 1
ATOM 837 O O . ASP A 1 111 ? -9.906 37.844 8.172 1 98.5 111 ASP A O 1
ATOM 841 N N . MET A 1 112 ? -9.07 36.25 6.898 1 98.38 112 MET A N 1
ATOM 842 C CA . MET A 1 112 ? -9.977 35.25 7.453 1 98.38 112 MET A CA 1
ATOM 843 C C . MET A 1 112 ? -9.43 34.688 8.766 1 98.38 112 MET A C 1
ATOM 845 O O . MET A 1 112 ? -10.102 33.906 9.43 1 98.38 112 MET A O 1
ATOM 849 N N . GLY A 1 113 ? -8.188 35.062 9.086 1 98.5 113 GLY A N 1
ATOM 850 C CA . GLY A 1 113 ? -7.672 34.719 10.398 1 98.5 113 GLY A CA 1
ATOM 851 C C . GLY A 1 113 ? -6.484 33.781 10.344 1 98.5 113 GLY A C 1
ATOM 852 O O . GLY A 1 113 ? -5.883 33.469 11.375 1 98.5 113 GLY A O 1
ATOM 853 N N . ALA A 1 114 ? -6.133 33.312 9.172 1 98.75 114 ALA A N 1
ATOM 854 C CA . ALA A 1 114 ? -4.98 32.406 9.047 1 98.75 114 ALA A CA 1
ATOM 855 C C . ALA A 1 114 ? -3.676 33.219 9.039 1 98.75 114 ALA A C 1
ATOM 857 O O . ALA A 1 114 ? -3.639 34.344 8.586 1 98.75 114 ALA A O 1
ATOM 858 N N . LYS A 1 115 ? -2.695 32.656 9.594 1 98.69 115 LYS A N 1
ATOM 859 C CA . LYS A 1 115 ? -1.339 33.125 9.352 1 98.69 115 LYS A CA 1
ATOM 860 C C . LYS A 1 115 ? -0.747 32.5 8.094 1 98.69 115 LYS A C 1
ATOM 862 O O . LYS A 1 115 ? -0.765 31.281 7.941 1 98.69 115 LYS A O 1
ATOM 867 N N . VAL A 1 116 ? -0.238 33.312 7.188 1 98.62 116 VAL A N 1
ATOM 868 C CA . VAL A 1 116 ? 0.363 32.781 5.969 1 98.62 116 VAL A CA 1
ATOM 869 C C . VAL A 1 116 ? 1.884 32.906 6.051 1 98.62 116 VAL A C 1
ATOM 871 O O . VAL A 1 116 ? 2.418 33.969 6.352 1 98.62 116 VAL A O 1
ATOM 874 N N . LEU A 1 117 ? 2.561 31.812 5.918 1 98.38 117 LEU A N 1
ATOM 875 C CA . LEU A 1 117 ? 4.016 31.797 5.82 1 98.38 117 LEU A CA 1
ATOM 876 C C . LEU A 1 117 ? 4.465 31.625 4.371 1 98.38 117 LEU A C 1
ATOM 878 O O . LEU A 1 117 ? 4.195 30.609 3.746 1 98.38 117 LEU A O 1
ATOM 882 N N . VAL A 1 118 ? 5.113 32.594 3.846 1 96.88 118 VAL A N 1
ATOM 883 C CA . VAL A 1 118 ? 5.711 32.5 2.52 1 96.88 118 VAL A CA 1
ATOM 884 C C . VAL A 1 118 ? 7.113 31.891 2.637 1 96.88 118 VAL A C 1
ATOM 886 O O . VAL A 1 118 ? 8.008 32.5 3.221 1 96.88 118 VAL A O 1
ATOM 889 N N . ILE A 1 119 ? 7.254 30.734 2.162 1 94.19 119 ILE A N 1
ATOM 890 C CA . ILE A 1 119 ? 8.484 29.969 2.277 1 94.19 119 ILE A CA 1
ATOM 891 C C . ILE A 1 119 ? 9.141 29.828 0.905 1 94.19 119 ILE A C 1
ATOM 893 O O . ILE A 1 119 ? 8.453 29.797 -0.118 1 94.19 119 ILE A O 1
ATOM 897 N N . SER A 1 120 ? 10.422 29.797 0.88 1 87 120 SER A N 1
ATOM 898 C CA . SER A 1 120 ? 11.141 29.578 -0.369 1 87 120 SER A CA 1
ATOM 899 C C . SER A 1 120 ? 10.773 28.234 -0.994 1 87 120 SER A C 1
ATOM 901 O O . SER A 1 120 ? 10.305 27.344 -0.301 1 87 120 SER A O 1
ATOM 903 N N . GLU A 1 121 ? 10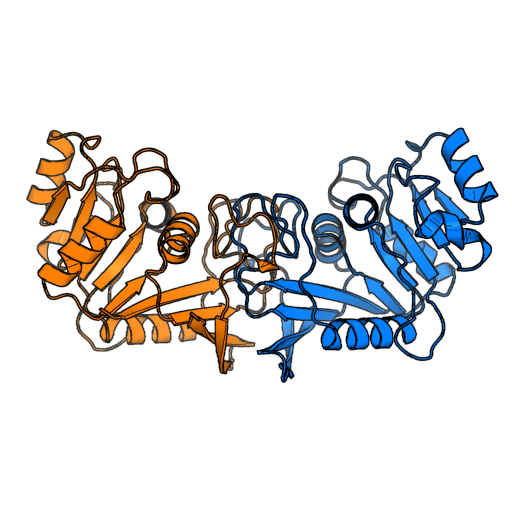.992 28.188 -2.242 1 84.12 121 GLU A N 1
ATOM 904 C CA . GLU A 1 121 ? 10.805 26.922 -2.93 1 84.12 121 GLU A CA 1
ATOM 905 C C . GLU A 1 121 ? 11.93 25.938 -2.586 1 84.12 121 GLU A C 1
ATOM 907 O O . GLU A 1 121 ? 13.094 26.328 -2.48 1 84.12 121 GLU A O 1
ATOM 912 N N . GLY A 1 122 ? 11.492 24.75 -2.439 1 75.44 122 GLY A N 1
ATOM 913 C CA . GLY A 1 122 ? 12.508 23.734 -2.189 1 75.44 122 GLY A CA 1
ATOM 914 C C . GLY A 1 122 ? 13.219 23.281 -3.447 1 75.44 122 GLY A C 1
ATOM 915 O O . GLY A 1 122 ? 12.68 23.391 -4.551 1 75.44 122 GLY A O 1
ATOM 916 N N . LYS A 1 123 ? 14.523 22.938 -3.305 1 68.38 123 LYS A N 1
ATOM 917 C CA . LYS A 1 123 ? 15.227 22.25 -4.387 1 68.38 123 LYS A CA 1
ATOM 918 C C . LYS A 1 123 ? 14.648 20.859 -4.613 1 68.38 123 LYS A C 1
ATOM 920 O O . LYS A 1 123 ? 13.812 20.391 -3.836 1 68.38 123 LYS A O 1
ATOM 925 N N . LYS A 1 124 ? 15.164 20.438 -5.625 1 62.69 124 LYS A N 1
ATOM 926 C CA . LYS A 1 124 ? 14.742 19.062 -5.926 1 62.69 124 LYS A CA 1
ATOM 927 C C . LYS A 1 124 ? 14.945 18.156 -4.723 1 62.69 124 LYS A C 1
ATOM 929 O O . LYS A 1 124 ? 16.016 18.156 -4.113 1 62.69 124 LYS A O 1
ATOM 934 N N . GLY A 1 125 ? 13.961 17.562 -4.41 1 58.38 125 GLY A N 1
ATOM 935 C CA . GLY A 1 125 ? 14.047 16.641 -3.291 1 58.38 125 GLY A CA 1
ATOM 936 C C . GLY A 1 125 ? 13.727 17.281 -1.955 1 58.38 125 GLY A C 1
ATOM 937 O O . GLY A 1 125 ? 13.617 16.594 -0.938 1 58.38 125 GLY A O 1
ATOM 938 N N . GLN A 1 126 ? 13.719 18.406 -1.978 1 59.66 126 GLN A N 1
ATOM 939 C CA . GLN A 1 126 ? 13.453 19.094 -0.713 1 59.66 126 GLN A CA 1
ATOM 940 C C . GLN A 1 126 ? 12.039 19.672 -0.686 1 59.66 126 GLN A C 1
ATOM 942 O O . GLN A 1 126 ? 11.633 20.281 0.306 1 59.66 126 GLN A O 1
ATOM 947 N N . SER A 1 127 ? 11.438 19.453 -1.792 1 58.47 127 SER A N 1
ATOM 948 C CA . SER A 1 127 ? 10.125 20.078 -1.945 1 58.47 127 SER A CA 1
ATOM 949 C C . SER A 1 127 ? 9.016 19.047 -1.792 1 58.47 127 SER A C 1
ATOM 951 O O . SER A 1 127 ? 9.242 17.844 -1.964 1 58.47 127 SER A O 1
ATOM 953 N N . ALA A 1 128 ? 7.875 19.734 -1.271 1 55.59 128 ALA A N 1
ATOM 954 C CA . ALA A 1 128 ? 6.656 18.922 -1.241 1 55.59 128 ALA A CA 1
ATOM 955 C C . ALA A 1 128 ? 6.301 18.422 -2.637 1 55.59 128 ALA A C 1
ATOM 957 O O . ALA A 1 128 ? 5.73 19.156 -3.443 1 55.59 128 ALA A O 1
ATOM 958 N N . ALA A 1 129 ? 6.527 17.141 -2.955 1 59.06 129 ALA A N 1
ATOM 959 C CA . ALA A 1 129 ? 6.273 16.203 -4.043 1 59.06 129 ALA A CA 1
ATOM 960 C C . ALA A 1 129 ? 6.082 16.938 -5.367 1 59.06 129 ALA A C 1
ATOM 962 O O . ALA A 1 129 ? 5.848 16.297 -6.402 1 59.06 129 ALA A O 1
ATOM 963 N N . VAL A 1 130 ? 6.059 18.359 -5.242 1 60.78 130 VAL A N 1
ATOM 964 C CA . VAL A 1 130 ? 5.844 19.062 -6.5 1 60.78 130 VAL A CA 1
ATOM 965 C C . VAL A 1 130 ? 7.055 19.953 -6.809 1 60.78 130 VAL A C 1
ATOM 967 O O . VAL A 1 130 ? 7.766 20.375 -5.895 1 60.78 130 VAL A O 1
ATOM 970 N N . PRO A 1 131 ? 7.246 20.078 -8.008 1 64.94 131 PRO A N 1
ATOM 971 C CA . PRO A 1 131 ? 8.258 21.078 -8.367 1 64.94 131 PRO A CA 1
ATOM 972 C C . PRO A 1 131 ? 7.949 22.469 -7.809 1 64.94 131 PRO A C 1
ATOM 974 O O . PRO A 1 131 ? 6.789 22.891 -7.801 1 64.94 131 PRO A O 1
ATOM 977 N N . HIS A 1 132 ? 8.938 23.031 -7.188 1 67.94 132 HIS A N 1
ATOM 978 C CA . HIS A 1 132 ? 8.836 24.391 -6.652 1 67.94 132 HIS A CA 1
ATOM 979 C C . HIS A 1 132 ? 7.891 24.438 -5.457 1 67.94 132 HIS A C 1
ATOM 981 O O . HIS A 1 132 ? 7.203 25.438 -5.242 1 67.94 132 HIS A O 1
ATOM 987 N N . GLY A 1 133 ? 7.801 23.406 -4.914 1 89.44 133 GLY A N 1
ATOM 988 C CA . GLY A 1 133 ? 6.945 23.359 -3.738 1 89.44 133 GLY A CA 1
ATOM 989 C C . GLY A 1 133 ? 7.605 23.938 -2.496 1 89.44 133 GLY A C 1
ATOM 990 O O . GLY A 1 133 ? 8.789 24.266 -2.512 1 89.44 133 GLY A O 1
ATOM 991 N N . VAL A 1 134 ? 6.863 24.188 -1.476 1 94.44 134 VAL A N 1
ATOM 992 C CA . VAL A 1 134 ? 7.32 24.703 -0.188 1 94.44 134 VAL A CA 1
ATOM 993 C C . VAL A 1 134 ? 8.562 23.938 0.267 1 94.44 134 VAL A C 1
ATOM 995 O O . VAL A 1 134 ? 8.586 22.719 0.216 1 94.44 134 VAL A O 1
ATOM 998 N N . ASN A 1 135 ? 9.633 24.641 0.645 1 95.12 135 ASN A N 1
ATOM 999 C CA . ASN A 1 135 ? 10.781 24.031 1.306 1 95.12 135 ASN A CA 1
ATOM 1000 C C . ASN A 1 135 ? 10.43 23.531 2.705 1 95.12 135 ASN A C 1
ATOM 1002 O O . ASN A 1 135 ? 10.359 24.328 3.648 1 95.12 135 ASN A O 1
ATOM 1006 N N . LEU A 1 136 ? 10.312 22.266 2.824 1 95.75 136 LEU A N 1
ATOM 1007 C CA . LEU A 1 136 ? 9.789 21.688 4.055 1 95.75 136 LEU A CA 1
ATOM 1008 C C . LEU A 1 136 ? 10.812 21.797 5.184 1 95.75 136 LEU A C 1
ATOM 1010 O O . LEU A 1 136 ? 10.438 21.953 6.348 1 95.75 136 LEU A O 1
ATOM 1014 N N . LYS A 1 137 ? 12.055 21.672 4.906 1 94.75 137 LYS A N 1
ATOM 1015 C CA . LYS A 1 137 ? 13.07 21.875 5.938 1 94.75 137 LYS A CA 1
ATOM 1016 C C . LYS A 1 137 ? 12.961 23.25 6.562 1 94.75 137 LYS A C 1
ATOM 1018 O O . LYS A 1 137 ? 13.016 23.406 7.785 1 94.75 137 LYS A O 1
ATOM 1023 N N . GLU A 1 138 ? 12.844 24.219 5.676 1 95.31 138 GLU A N 1
ATOM 1024 C CA . GLU A 1 138 ? 12.688 25.594 6.168 1 95.31 138 GLU A CA 1
ATOM 1025 C C . GLU A 1 138 ? 11.391 25.75 6.957 1 95.31 138 GLU A C 1
ATOM 1027 O O . GLU A 1 138 ? 11.375 26.406 8 1 95.31 138 GLU A O 1
ATOM 1032 N N . LEU A 1 139 ? 10.305 25.203 6.414 1 96.56 139 LEU A N 1
ATOM 1033 C CA . LEU A 1 139 ? 9.031 25.297 7.113 1 96.56 139 LEU A CA 1
ATOM 1034 C C . LEU A 1 139 ? 9.141 24.719 8.523 1 96.56 139 LEU A C 1
ATOM 1036 O O . LEU A 1 139 ? 8.766 25.375 9.492 1 96.56 139 LEU A O 1
ATOM 1040 N N . PHE A 1 140 ? 9.68 23.531 8.711 1 96.94 140 PHE A N 1
ATOM 1041 C CA . PHE A 1 140 ? 9.742 22.875 10.008 1 96.94 140 PHE A CA 1
ATOM 1042 C C . PHE A 1 140 ? 10.703 23.609 10.945 1 96.94 140 PHE A C 1
ATOM 1044 O O . PHE A 1 140 ? 10.484 23.656 12.156 1 96.94 140 PHE A O 1
ATOM 1051 N N . ARG A 1 141 ? 11.758 24.234 10.359 1 96.81 141 ARG A N 1
ATOM 1052 C CA . ARG A 1 141 ? 12.625 25.094 11.156 1 96.81 141 ARG A CA 1
ATOM 1053 C C . ARG A 1 141 ? 11.852 26.281 11.719 1 96.81 141 ARG A C 1
ATOM 1055 O O . ARG A 1 141 ? 11.984 26.625 12.891 1 96.81 141 ARG A O 1
ATOM 1062 N N . ARG A 1 142 ? 11.109 26.875 10.875 1 97.56 142 ARG A N 1
ATOM 1063 C CA . ARG A 1 142 ? 10.312 28.016 11.297 1 97.56 142 ARG A CA 1
ATOM 1064 C C . ARG A 1 142 ? 9.281 27.625 12.344 1 97.56 142 ARG A C 1
ATOM 1066 O O . ARG A 1 142 ? 9.031 28.375 13.289 1 97.56 142 ARG A O 1
ATOM 1073 N N . LEU A 1 143 ? 8.656 26.5 12.133 1 98.31 143 LEU A N 1
ATOM 1074 C CA . LEU A 1 143 ? 7.699 26 13.117 1 98.31 143 LEU A CA 1
ATOM 1075 C C . LEU A 1 143 ? 8.375 25.781 14.469 1 98.31 143 LEU A C 1
ATOM 1077 O O . LEU A 1 143 ? 7.812 26.125 15.508 1 98.31 143 LEU A O 1
ATOM 1081 N N . GLU A 1 144 ? 9.516 25.234 14.422 1 98.06 144 GLU A N 1
ATOM 1082 C CA . GLU A 1 144 ? 10.281 25.031 15.656 1 98.06 144 GLU A CA 1
ATOM 1083 C C . GLU A 1 144 ? 10.555 26.359 16.359 1 98.06 144 GLU A C 1
ATOM 1085 O O . GLU A 1 144 ? 10.438 26.453 17.578 1 98.06 144 GLU A O 1
ATOM 1090 N N . LYS A 1 145 ? 10.93 27.344 15.562 1 98 145 LYS A N 1
ATOM 1091 C CA . LYS A 1 145 ? 11.211 28.672 16.109 1 98 145 LYS A CA 1
ATOM 1092 C C . LYS A 1 145 ? 9.961 29.297 16.719 1 98 145 LYS A C 1
ATOM 1094 O O . LYS A 1 145 ? 10.047 30.094 17.656 1 98 145 LYS A O 1
ATOM 1099 N N . MET A 1 146 ? 8.828 28.906 16.234 1 98.12 146 MET A N 1
ATOM 1100 C CA . MET A 1 146 ? 7.555 29.406 16.75 1 98.12 146 MET A CA 1
ATOM 1101 C C . MET A 1 146 ? 7.172 28.688 18.047 1 98.12 146 MET A C 1
ATOM 1103 O O . MET A 1 146 ? 6.137 28.984 18.641 1 98.12 146 MET A O 1
ATOM 1107 N N . GLY A 1 147 ? 7.93 27.641 18.406 1 98.25 147 GLY A N 1
ATOM 1108 C CA . GLY A 1 147 ? 7.711 26.953 19.672 1 98.25 147 GLY A CA 1
ATOM 1109 C C . GLY A 1 147 ? 6.922 25.672 19.531 1 98.25 147 GLY A C 1
ATOM 1110 O O . GLY A 1 147 ? 6.512 25.062 20.531 1 98.25 147 GLY A O 1
ATOM 1111 N N . LEU A 1 148 ? 6.637 25.297 18.359 1 98.44 148 LEU A N 1
ATOM 1112 C CA . LEU A 1 148 ? 5.957 24.031 18.109 1 98.44 148 LEU A CA 1
ATOM 1113 C C . LEU A 1 148 ? 6.945 22.859 18.156 1 98.44 148 LEU A C 1
ATOM 1115 O O . LEU A 1 148 ? 7.848 22.781 17.312 1 98.44 148 LEU A O 1
ATOM 1119 N N . ARG A 1 149 ? 6.738 21.938 19.094 1 97.75 149 ARG A N 1
ATOM 1120 C CA . ARG A 1 149 ? 7.773 20.938 19.359 1 97.75 149 ARG A CA 1
ATOM 1121 C C . ARG A 1 149 ? 7.273 19.531 19.047 1 97.75 149 ARG A C 1
ATOM 1123 O O . ARG A 1 149 ? 8.07 18.625 18.797 1 97.75 149 ARG A O 1
ATOM 1130 N N . ARG A 1 150 ? 6.078 19.281 19.156 1 98.69 150 ARG A N 1
ATOM 1131 C CA . ARG A 1 150 ? 5.457 18.016 18.828 1 98.69 150 ARG A CA 1
ATOM 1132 C C . ARG A 1 150 ? 4.477 18.172 17.672 1 98.69 150 ARG A C 1
ATOM 1134 O O . ARG A 1 150 ? 3.434 18.812 17.812 1 98.69 150 ARG A O 1
ATOM 1141 N N . ILE A 1 151 ? 4.855 17.594 16.562 1 98.88 151 ILE A N 1
ATOM 1142 C CA . ILE A 1 151 ? 4.105 17.797 15.328 1 98.88 151 ILE A CA 1
ATOM 1143 C C . ILE A 1 151 ? 3.506 16.484 14.852 1 98.88 151 ILE A C 1
ATOM 1145 O O . ILE A 1 151 ? 4.191 15.453 14.82 1 98.88 151 ILE A O 1
ATOM 1149 N N . LEU A 1 152 ? 2.23 16.516 14.555 1 98.88 152 LEU A N 1
ATOM 1150 C CA . LEU A 1 152 ? 1.534 15.391 13.938 1 98.88 152 LEU A CA 1
ATOM 1151 C C . LEU A 1 152 ? 1.327 15.625 12.445 1 98.88 152 LEU A C 1
ATOM 1153 O O . LEU A 1 152 ? 0.831 16.688 12.047 1 98.88 152 LEU A O 1
ATOM 1157 N N . VAL A 1 153 ? 1.743 14.68 11.641 1 98.75 153 VAL A N 1
ATOM 1158 C CA . VAL A 1 153 ? 1.506 14.727 10.203 1 98.75 153 VAL A CA 1
ATOM 1159 C C . VAL A 1 153 ? 0.449 13.695 9.82 1 98.75 153 VAL A C 1
ATOM 1161 O O . VAL A 1 153 ? 0.603 12.508 10.102 1 98.75 153 VAL A O 1
ATOM 1164 N N . GLU A 1 154 ? -0.609 14.094 9.109 1 97.19 154 GLU A N 1
ATOM 1165 C CA . GLU A 1 154 ? -1.684 13.164 8.766 1 97.19 154 GLU A CA 1
ATOM 1166 C C . GLU A 1 154 ? -1.844 13.047 7.25 1 97.19 154 GLU A C 1
ATOM 1168 O O . GLU A 1 154 ? -2.818 12.461 6.77 1 97.19 154 GLU A O 1
ATOM 1173 N N . GLY A 1 155 ? -0.895 13.516 6.523 1 84.31 155 GLY A N 1
ATOM 1174 C CA . GLY A 1 155 ? -0.959 13.312 5.086 1 84.31 155 GLY A CA 1
ATOM 1175 C C . GLY A 1 155 ? -0.888 14.602 4.293 1 84.31 155 GLY A C 1
ATOM 1176 O O . GLY A 1 155 ? -0.622 15.664 4.852 1 84.31 155 GLY A O 1
ATOM 1177 N N . GLY A 1 156 ? -1.037 14.188 2.975 1 93.12 156 GLY A N 1
ATOM 1178 C CA . GLY A 1 156 ? -1.313 12.961 2.252 1 93.12 156 GLY A CA 1
ATOM 1179 C C . GLY A 1 156 ? -0.057 12.242 1.791 1 93.12 156 GLY A C 1
ATOM 1180 O O . GLY A 1 156 ? 1.034 12.5 2.305 1 93.12 156 GLY A O 1
ATOM 1181 N N . GLY A 1 157 ? -0.175 11.305 0.901 1 95.5 157 GLY A N 1
ATOM 1182 C CA . GLY A 1 157 ? 0.905 10.43 0.466 1 95.5 157 GLY A CA 1
ATOM 1183 C C . GLY A 1 157 ? 2.115 11.188 -0.045 1 95.5 157 GLY A C 1
ATOM 1184 O O . GLY A 1 157 ? 3.254 10.797 0.213 1 95.5 157 GLY A O 1
ATOM 1185 N N . GLU A 1 158 ? 1.913 12.297 -0.75 1 94.62 158 GLU A N 1
ATOM 1186 C CA . GLU A 1 158 ? 3.016 13.086 -1.297 1 94.62 158 GLU A CA 1
ATOM 1187 C C . GLU A 1 158 ? 3.764 13.828 -0.194 1 94.62 158 GLU A C 1
ATOM 1189 O O . GLU A 1 158 ? 4.996 13.875 -0.198 1 94.62 158 GLU A O 1
ATOM 1194 N N . LEU A 1 159 ? 3.008 14.414 0.688 1 95.44 159 LEU A N 1
ATOM 1195 C CA . LEU A 1 159 ? 3.629 15.07 1.83 1 95.44 159 LEU A CA 1
ATOM 1196 C C . LEU A 1 159 ? 4.398 14.07 2.686 1 95.44 159 LEU A C 1
ATOM 1198 O O . LEU A 1 159 ? 5.527 14.344 3.102 1 95.44 159 LEU A O 1
ATOM 1202 N N . ASN A 1 160 ? 3.746 12.914 2.941 1 96.94 160 ASN A N 1
ATOM 1203 C CA . ASN A 1 160 ? 4.422 11.867 3.699 1 96.94 160 ASN A CA 1
ATOM 1204 C C . ASN A 1 160 ? 5.77 11.508 3.078 1 96.94 160 ASN A C 1
ATOM 1206 O O . ASN A 1 160 ? 6.781 11.438 3.777 1 96.94 160 ASN A O 1
ATOM 1210 N N . TRP A 1 161 ? 5.805 11.359 1.795 1 96.44 161 TRP A N 1
ATOM 1211 C CA . TRP A 1 161 ? 7.039 11.031 1.095 1 96.44 161 TRP A CA 1
ATOM 1212 C C . TRP A 1 161 ? 8.102 12.102 1.33 1 96.44 161 TRP A C 1
ATOM 1214 O O . TRP A 1 161 ? 9.234 11.789 1.704 1 96.44 161 TRP A O 1
ATOM 1224 N N . SER A 1 162 ? 7.73 13.297 1.104 1 95.12 162 SER A N 1
ATOM 1225 C CA . SER A 1 162 ? 8.68 14.398 1.178 1 95.12 162 SER A CA 1
ATOM 1226 C C . SER A 1 162 ? 9.305 14.492 2.564 1 95.12 162 SER A C 1
ATOM 1228 O O . SER A 1 162 ? 10.523 14.664 2.695 1 95.12 162 SER A O 1
ATOM 1230 N N . LEU A 1 163 ? 8.492 14.383 3.584 1 96.5 163 LEU A N 1
ATOM 1231 C CA . LEU A 1 163 ? 8.992 14.492 4.949 1 96.5 163 LEU A CA 1
ATOM 1232 C C . LEU A 1 163 ? 9.875 13.297 5.301 1 96.5 163 LEU A C 1
ATOM 1234 O O . LEU A 1 163 ? 10.906 13.461 5.953 1 96.5 163 LEU A O 1
ATOM 1238 N N . LEU A 1 164 ? 9.43 12.109 4.848 1 96.94 164 LEU A N 1
ATOM 1239 C CA . LEU A 1 164 ? 10.219 10.914 5.094 1 96.94 164 LEU A CA 1
ATOM 1240 C C . LEU A 1 164 ? 11.57 10.992 4.387 1 96.94 164 LEU A C 1
ATOM 1242 O O . LEU A 1 164 ? 12.602 10.688 4.98 1 96.94 164 LEU A O 1
ATOM 1246 N N . ARG A 1 165 ? 11.555 11.398 3.205 1 94.06 165 ARG A N 1
ATOM 1247 C CA . ARG A 1 165 ? 12.766 11.484 2.4 1 94.06 165 ARG A CA 1
ATOM 1248 C C . ARG A 1 165 ? 13.758 12.469 3.014 1 94.06 165 ARG A C 1
ATOM 1250 O O . ARG A 1 165 ? 14.969 12.273 2.934 1 94.06 165 ARG A O 1
ATOM 1257 N N . LEU A 1 166 ? 13.258 13.477 3.646 1 94.06 166 LEU A N 1
ATOM 1258 C CA . LEU A 1 166 ? 14.078 14.523 4.234 1 94.06 166 LEU A CA 1
ATOM 1259 C C . LEU A 1 166 ? 14.562 14.117 5.625 1 94.06 166 LEU A C 1
ATOM 1261 O O . LEU A 1 166 ? 15.328 14.852 6.258 1 94.06 166 LEU A O 1
ATOM 1265 N N . GLY A 1 167 ? 14.07 13.016 6.137 1 95.94 167 GLY A N 1
ATOM 1266 C CA . GLY A 1 167 ? 14.492 12.547 7.449 1 95.94 167 GLY A CA 1
ATOM 1267 C C . GLY A 1 167 ? 13.875 13.336 8.586 1 95.94 167 GLY A C 1
ATOM 1268 O O . GLY A 1 167 ? 14.461 13.438 9.672 1 95.94 167 GLY A O 1
ATOM 1269 N N . LEU A 1 168 ? 12.68 13.883 8.383 1 96.81 168 LEU A N 1
ATOM 1270 C CA . LEU A 1 168 ? 12.086 14.781 9.367 1 96.81 168 LEU A CA 1
ATOM 1271 C C . LEU A 1 168 ? 11.133 14.023 10.289 1 96.81 168 LEU A C 1
ATOM 1273 O O . LEU A 1 168 ? 10.68 14.562 11.305 1 96.81 168 LEU A O 1
ATOM 1277 N N . VAL A 1 169 ? 10.812 12.789 10.023 1 98.56 169 VAL A N 1
ATOM 1278 C CA . VAL A 1 169 ? 9.82 12.023 10.781 1 98.56 169 VAL A CA 1
ATOM 1279 C C . VAL A 1 169 ? 10.523 11.141 11.805 1 98.56 169 VAL A C 1
ATOM 1281 O O . VAL A 1 169 ? 11.5 10.453 11.477 1 98.56 169 VAL A O 1
ATOM 1284 N N . ASP A 1 170 ? 10 11.117 13.016 1 98.81 170 ASP A N 1
ATOM 1285 C CA . ASP A 1 170 ? 10.594 10.328 14.086 1 98.81 170 ASP A CA 1
ATOM 1286 C C . ASP A 1 170 ? 9.82 9.031 14.305 1 98.81 170 ASP A C 1
ATOM 1288 O O . ASP A 1 170 ? 10.406 8.008 14.664 1 98.81 170 ASP A O 1
ATOM 1292 N N . GLU A 1 171 ? 8.539 9.086 14.164 1 98.81 171 GLU A N 1
ATOM 1293 C CA . GLU A 1 171 ? 7.652 7.969 14.461 1 98.81 171 GLU A CA 1
ATOM 1294 C C . GLU A 1 171 ? 6.551 7.848 13.414 1 98.81 171 GLU A C 1
ATOM 1296 O O . GLU A 1 171 ? 6.07 8.859 12.891 1 98.81 171 GLU A O 1
ATOM 1301 N N . LEU A 1 172 ? 6.199 6.613 13.141 1 98.88 172 LEU A N 1
ATOM 1302 C CA . LEU A 1 172 ? 5.086 6.305 12.25 1 98.88 172 LEU A CA 1
ATOM 1303 C C . LEU A 1 172 ? 4.059 5.422 12.953 1 98.88 172 LEU A C 1
ATOM 1305 O O . LEU A 1 172 ? 4.398 4.359 13.477 1 98.88 172 LEU A O 1
ATOM 1309 N N . THR A 1 173 ? 2.869 5.91 12.992 1 98.75 173 THR A N 1
ATOM 1310 C CA . THR A 1 173 ? 1.731 5.125 13.461 1 98.75 173 THR A CA 1
ATOM 1311 C C . THR A 1 173 ? 0.772 4.832 12.305 1 98.75 173 THR A C 1
ATOM 1313 O O . THR A 1 173 ? 0.308 5.754 11.633 1 98.75 173 THR A O 1
ATOM 1316 N N . VAL A 1 174 ? 0.456 3.58 12.117 1 98.69 174 VAL A N 1
ATOM 1317 C CA . VAL A 1 174 ? -0.423 3.186 11.023 1 98.69 174 VAL A CA 1
ATOM 1318 C C . VAL A 1 174 ? -1.54 2.291 11.555 1 98.69 174 VAL A C 1
ATOM 1320 O O . VAL A 1 174 ? -1.283 1.339 12.297 1 98.69 174 VAL A O 1
ATOM 1323 N N . THR A 1 175 ? -2.719 2.627 11.242 1 98.75 175 THR A N 1
ATOM 1324 C CA . THR A 1 175 ? -3.857 1.742 11.469 1 98.75 175 THR A CA 1
ATOM 1325 C C . THR A 1 175 ? -4.234 1.011 10.18 1 98.75 175 THR A C 1
ATOM 1327 O O . THR A 1 175 ? -4.508 1.642 9.156 1 98.75 175 THR A O 1
ATOM 1330 N N . ILE A 1 176 ? -4.242 -0.301 10.219 1 98.88 176 ILE A N 1
ATOM 1331 C CA . ILE A 1 176 ? -4.613 -1.11 9.062 1 98.88 176 ILE A CA 1
ATOM 1332 C C . ILE A 1 176 ? -6.047 -1.613 9.219 1 98.88 176 ILE A C 1
ATOM 1334 O O . ILE A 1 176 ? -6.336 -2.406 10.117 1 98.88 176 ILE A O 1
ATOM 1338 N N . ALA A 1 177 ? -6.938 -1.095 8.406 1 98.75 177 ALA A N 1
ATOM 1339 C CA . ALA A 1 177 ? -8.305 -1.595 8.367 1 98.75 177 ALA A CA 1
ATOM 1340 C C . ALA A 1 177 ? -8.383 -2.947 7.66 1 98.75 177 ALA A C 1
ATOM 1342 O O . ALA A 1 177 ? -7.676 -3.178 6.676 1 98.75 177 ALA A O 1
ATOM 1343 N N . PRO A 1 178 ? -9.234 -3.836 8.109 1 98.44 178 PRO A N 1
ATOM 1344 C CA . PRO A 1 178 ? -9.336 -5.168 7.5 1 98.44 178 PRO A CA 1
ATOM 1345 C C . PRO A 1 178 ? -10.148 -5.164 6.207 1 98.44 178 PRO A C 1
ATOM 1347 O O . PRO A 1 178 ? -11.141 -5.883 6.094 1 98.44 178 PRO A O 1
ATOM 1350 N N . ARG A 1 179 ? -9.664 -4.391 5.219 1 98.5 179 ARG A N 1
ATOM 1351 C CA . ARG A 1 179 ? -10.266 -4.219 3.9 1 98.5 179 ARG A CA 1
ATOM 1352 C C . ARG A 1 179 ? -9.203 -4.195 2.809 1 98.5 179 ARG A C 1
ATOM 1354 O O . ARG A 1 179 ? -8.047 -3.842 3.064 1 98.5 179 ARG A O 1
ATOM 1361 N N . ILE A 1 180 ? -9.633 -4.617 1.681 1 98.81 180 ILE A N 1
ATOM 1362 C CA . ILE A 1 180 ? -8.836 -4.414 0.475 1 98.81 180 ILE A CA 1
ATOM 1363 C C . ILE A 1 180 ? -9.562 -3.453 -0.466 1 98.81 180 ILE A C 1
ATOM 1365 O O . ILE A 1 180 ? -10.711 -3.693 -0.839 1 98.81 180 ILE A O 1
ATOM 1369 N N . ALA A 1 181 ? -8.898 -2.385 -0.856 1 98.5 181 ALA A N 1
ATOM 1370 C CA . ALA A 1 181 ? -9.492 -1.408 -1.767 1 98.5 181 ALA A CA 1
ATOM 1371 C C . ALA A 1 181 ? -9.102 -1.7 -3.213 1 98.5 181 ALA A C 1
ATOM 1373 O O . ALA A 1 181 ? -9.914 -1.523 -4.125 1 98.5 181 ALA A O 1
ATOM 1374 N N . GLY A 1 182 ? -7.895 -2.203 -3.369 1 98 182 GLY A N 1
ATOM 1375 C CA . GLY A 1 182 ? -7.344 -2.318 -4.711 1 98 182 GLY A CA 1
ATOM 1376 C C . GLY A 1 182 ? -7.121 -0.975 -5.379 1 98 182 GLY A C 1
ATOM 1377 O O . GLY A 1 182 ? -7.223 0.071 -4.738 1 98 182 GLY A O 1
ATOM 1378 N N . GLY A 1 183 ? -6.668 -1.085 -6.707 1 97.06 183 GLY A N 1
ATOM 1379 C CA . GLY A 1 183 ? -6.547 0.122 -7.508 1 97.06 183 GLY A CA 1
ATOM 1380 C C . GLY A 1 183 ? -5.105 0.51 -7.785 1 97.06 183 GLY A C 1
ATOM 1381 O O . GLY A 1 183 ? -4.418 1.032 -6.906 1 97.06 183 GLY A O 1
ATOM 1382 N N . ARG A 1 184 ? -4.762 0.379 -8.977 1 96.38 184 ARG A N 1
ATOM 1383 C CA . ARG A 1 184 ? -3.43 0.797 -9.414 1 96.38 184 ARG A CA 1
ATOM 1384 C C . ARG A 1 184 ? -3.24 2.299 -9.219 1 96.38 184 ARG A C 1
ATOM 1386 O O . ARG A 1 184 ? -2.135 2.756 -8.922 1 96.38 184 ARG A O 1
ATOM 1393 N N . LEU A 1 185 ? -4.359 3.037 -9.305 1 96.88 185 LEU A N 1
ATOM 1394 C CA . LEU A 1 185 ? -4.289 4.492 -9.227 1 96.88 185 LEU A CA 1
ATOM 1395 C C . LEU A 1 185 ? -4.742 4.98 -7.852 1 96.88 185 LEU A C 1
ATOM 1397 O O . LEU A 1 185 ? -4.871 6.188 -7.629 1 96.88 185 LEU A O 1
ATOM 1401 N N . ALA A 1 186 ? -5.07 4.062 -6.977 1 98.25 186 ALA A N 1
ATOM 1402 C CA . ALA A 1 186 ? -5.426 4.445 -5.613 1 98.25 186 ALA A CA 1
ATOM 1403 C C . ALA A 1 186 ? -4.242 5.086 -4.898 1 98.25 186 ALA A C 1
ATOM 1405 O O . ALA A 1 186 ? -3.084 4.797 -5.215 1 98.25 186 ALA A O 1
ATOM 1406 N N . THR A 1 187 ? -4.492 5.969 -3.943 1 98.12 187 THR A N 1
ATOM 1407 C CA . THR A 1 187 ? -3.449 6.668 -3.197 1 98.12 187 THR A CA 1
ATOM 1408 C C . THR A 1 187 ? -2.908 5.789 -2.072 1 98.12 187 THR A C 1
ATOM 1410 O O . THR A 1 187 ? -3.68 5.168 -1.338 1 98.12 187 THR A O 1
ATOM 1413 N N . THR A 1 188 ? -1.597 5.715 -1.991 1 98.62 188 THR A N 1
ATOM 1414 C CA . THR A 1 188 ? -0.986 4.906 -0.943 1 98.62 188 THR A CA 1
ATOM 1415 C C . THR A 1 188 ? -0.448 5.789 0.179 1 98.62 188 THR A C 1
ATOM 1417 O O . THR A 1 188 ? -0.47 7.016 0.075 1 98.62 188 THR A O 1
ATOM 1420 N N . LEU A 1 189 ? -0.003 5.164 1.234 1 98.69 189 LEU A N 1
ATOM 1421 C CA . LEU A 1 189 ? 0.458 5.852 2.436 1 98.69 189 LEU A CA 1
ATOM 1422 C C . LEU A 1 189 ? 1.634 6.77 2.119 1 98.69 189 LEU A C 1
ATOM 1424 O O . LEU A 1 189 ? 1.732 7.871 2.664 1 98.69 189 LEU A O 1
ATOM 1428 N N . VAL A 1 190 ? 2.514 6.281 1.29 1 98.31 190 VAL A N 1
ATOM 1429 C CA . VAL A 1 190 ? 3.686 7.062 0.908 1 98.31 190 VAL A CA 1
ATOM 1430 C C . VAL A 1 190 ? 3.834 7.062 -0.612 1 98.31 190 VAL A C 1
ATOM 1432 O O . VAL A 1 190 ? 4.055 6.016 -1.221 1 98.31 190 VAL A O 1
ATOM 1435 N N . GLU A 1 191 ? 3.678 8.25 -1.188 1 96.88 191 GLU A N 1
ATOM 1436 C CA . GLU A 1 191 ? 3.758 8.422 -2.635 1 96.88 191 GLU A CA 1
ATOM 1437 C C . GLU A 1 191 ? 5.125 8.953 -3.051 1 96.88 191 GLU A C 1
ATOM 1439 O O . GLU A 1 191 ? 6.156 8.406 -2.658 1 96.88 191 GLU A O 1
ATOM 1444 N N . GLY A 1 192 ? 5.137 9.945 -3.975 1 94.81 192 GLY A N 1
ATOM 1445 C CA . GLY A 1 192 ? 6.398 10.516 -4.422 1 94.81 192 GLY A CA 1
ATOM 1446 C C . GLY A 1 192 ? 7.125 9.641 -5.426 1 94.81 192 GLY A C 1
ATOM 1447 O O . GLY A 1 192 ? 6.512 8.797 -6.086 1 94.81 192 GLY A O 1
ATOM 1448 N N . ASP A 1 193 ? 8.422 9.898 -5.609 1 93.94 193 ASP A N 1
ATOM 1449 C CA . ASP A 1 193 ? 9.219 9.164 -6.586 1 93.94 193 ASP A CA 1
ATOM 1450 C C . ASP A 1 193 ? 9.531 7.75 -6.094 1 93.94 193 ASP A C 1
ATOM 1452 O O . ASP A 1 193 ? 9.648 6.82 -6.895 1 93.94 193 ASP A O 1
ATOM 1456 N N . GLY A 1 194 ? 9.633 7.641 -4.797 1 96.12 194 GLY A N 1
ATOM 1457 C CA . GLY A 1 194 ? 10.047 6.371 -4.219 1 96.12 194 GLY A CA 1
ATOM 1458 C C . GLY A 1 194 ? 11.516 6.062 -4.441 1 96.12 194 GLY A C 1
ATOM 1459 O O . GLY A 1 194 ? 12.203 6.797 -5.145 1 96.12 194 GLY A O 1
ATOM 1460 N N . PHE A 1 195 ? 12.008 5.07 -3.738 1 97.62 195 PHE A N 1
ATOM 1461 C CA . PHE A 1 195 ? 13.375 4.59 -3.9 1 97.62 195 PHE A CA 1
ATOM 1462 C C . PHE A 1 195 ? 13.461 3.596 -5.055 1 97.62 195 PHE A C 1
ATOM 1464 O O . PHE A 1 195 ? 12.492 2.9 -5.359 1 97.62 195 PHE A O 1
ATOM 1471 N N . ASP A 1 196 ? 14.633 3.455 -5.621 1 97.19 196 ASP A N 1
ATOM 1472 C CA . ASP A 1 196 ? 14.82 2.535 -6.738 1 97.19 196 ASP A CA 1
ATOM 1473 C C . ASP A 1 196 ? 14.867 1.087 -6.258 1 97.19 196 ASP A C 1
ATOM 1475 O O . ASP A 1 196 ? 14.406 0.182 -6.957 1 97.19 196 ASP A O 1
ATOM 1479 N N . GLU A 1 197 ? 15.445 0.929 -5.102 1 98.12 197 GLU A N 1
ATOM 1480 C CA . GLU A 1 197 ? 15.547 -0.4 -4.504 1 98.12 197 GLU A CA 1
ATOM 1481 C C . GLU A 1 197 ? 14.906 -0.433 -3.121 1 98.12 197 GLU A C 1
ATOM 1483 O O . GLU A 1 197 ? 15.008 0.531 -2.359 1 98.12 197 GLU A O 1
ATOM 1488 N N . ILE A 1 198 ? 14.312 -1.558 -2.803 1 98 198 ILE A N 1
ATOM 1489 C CA . ILE A 1 198 ? 13.688 -1.738 -1.495 1 98 198 ILE A CA 1
ATOM 1490 C C . ILE A 1 198 ? 14.727 -1.535 -0.395 1 98 198 ILE A C 1
ATOM 1492 O O . ILE A 1 198 ? 14.445 -0.904 0.625 1 98 198 ILE A O 1
ATOM 1496 N N . ALA A 1 199 ? 15.961 -1.983 -0.615 1 97.19 199 ALA A N 1
ATOM 1497 C CA . ALA A 1 199 ? 17.031 -1.915 0.374 1 97.19 199 ALA A CA 1
ATOM 1498 C C . ALA A 1 199 ? 17.406 -0.467 0.683 1 97.19 199 ALA A C 1
ATOM 1500 O O . ALA A 1 199 ? 17.938 -0.17 1.757 1 97.19 199 ALA A O 1
ATOM 1501 N N . GLN A 1 200 ? 17.125 0.45 -0.259 1 97.44 200 GLN A N 1
ATOM 1502 C CA . GLN A 1 200 ? 17.438 1.867 -0.092 1 97.44 200 GLN A CA 1
ATOM 1503 C C . GLN A 1 200 ? 16.328 2.588 0.661 1 97.44 200 GLN A C 1
ATOM 1505 O O . GLN A 1 200 ? 16.469 3.756 1.026 1 97.44 200 GLN A O 1
ATOM 1510 N N . GLY A 1 201 ? 15.211 1.885 0.896 1 98.06 201 GLY A N 1
ATOM 1511 C CA . GLY A 1 201 ? 14.062 2.494 1.542 1 98.06 201 GLY A CA 1
ATOM 1512 C C . GLY A 1 201 ? 14.32 2.867 2.99 1 98.06 201 GLY A C 1
ATOM 1513 O O . GLY A 1 201 ? 15.359 2.514 3.553 1 98.06 201 GLY A O 1
ATOM 1514 N N . ILE A 1 202 ? 13.414 3.562 3.639 1 98.44 202 ILE A N 1
ATOM 1515 C CA . ILE A 1 202 ? 13.539 4.012 5.023 1 98.44 202 ILE A CA 1
ATOM 1516 C C . ILE A 1 202 ? 13.367 2.82 5.965 1 98.44 202 ILE A C 1
ATOM 1518 O O . ILE A 1 202 ? 12.383 2.082 5.871 1 98.44 202 ILE A O 1
ATOM 1522 N N . ARG A 1 203 ? 14.328 2.633 6.84 1 98.44 203 ARG A N 1
ATOM 1523 C CA . ARG A 1 203 ? 14.281 1.531 7.793 1 98.44 203 ARG A CA 1
ATOM 1524 C C . ARG A 1 203 ? 13.438 1.899 9.016 1 98.44 203 ARG A C 1
ATOM 1526 O O . ARG A 1 203 ? 13.523 3.021 9.516 1 98.44 203 ARG A O 1
ATOM 1533 N N . LEU A 1 204 ? 12.672 0.94 9.484 1 98.75 204 LEU A N 1
ATOM 1534 C CA . LEU A 1 204 ? 11.797 1.135 10.633 1 98.75 204 LEU A CA 1
ATOM 1535 C C . LEU A 1 204 ? 12.039 0.061 11.688 1 98.75 204 LEU A C 1
ATOM 1537 O O . LEU A 1 204 ? 12.516 -1.03 11.367 1 98.75 204 LEU A O 1
ATOM 1541 N N . LYS A 1 205 ? 11.789 0.421 12.883 1 98.56 205 LYS A N 1
ATOM 1542 C CA . LYS A 1 205 ? 11.695 -0.535 13.984 1 98.56 205 LYS A CA 1
ATOM 1543 C C . LYS A 1 205 ? 10.266 -0.625 14.516 1 98.56 205 LYS A C 1
ATOM 1545 O O . LYS A 1 205 ? 9.703 0.375 14.961 1 98.56 205 LYS A O 1
ATOM 1550 N N . LEU A 1 206 ? 9.68 -1.812 14.438 1 98.56 206 LEU A N 1
ATOM 1551 C CA . LEU A 1 206 ? 8.336 -2.035 14.969 1 98.56 206 LEU A CA 1
ATOM 1552 C C . LEU A 1 206 ? 8.344 -2.006 16.484 1 98.56 206 LEU A C 1
ATOM 1554 O O . LEU A 1 206 ? 8.984 -2.852 17.125 1 98.56 206 LEU A O 1
ATOM 1558 N N . VAL A 1 207 ? 7.605 -1.071 17.047 1 98.12 207 VAL A N 1
ATOM 1559 C CA . VAL A 1 207 ? 7.711 -0.89 18.5 1 98.12 207 VAL A CA 1
ATOM 1560 C C . VAL A 1 207 ? 6.414 -1.332 19.172 1 98.12 207 VAL A C 1
ATOM 1562 O O . VAL A 1 207 ? 6.414 -1.697 20.344 1 98.12 207 VAL A O 1
ATOM 1565 N N . LYS A 1 208 ? 5.32 -1.341 18.453 1 98.12 208 LYS A N 1
ATOM 1566 C CA . LYS A 1 208 ? 4.035 -1.722 19.031 1 98.12 208 LYS A CA 1
ATOM 1567 C C . LYS A 1 208 ? 3.123 -2.344 17.984 1 98.12 208 LYS A C 1
ATOM 1569 O O . LYS A 1 208 ? 3.086 -1.89 16.844 1 98.12 208 LYS A O 1
ATOM 1574 N N . VAL A 1 209 ? 2.457 -3.424 18.375 1 98.62 209 VAL A N 1
ATOM 1575 C CA . VAL A 1 209 ? 1.391 -4.07 17.625 1 98.62 209 VAL A CA 1
ATOM 1576 C C . VAL A 1 209 ? 0.154 -4.23 18.5 1 98.62 209 VAL A C 1
ATOM 1578 O O . VAL A 1 209 ? 0.214 -4.863 19.562 1 98.62 209 VAL A O 1
ATOM 1581 N N . GLU A 1 210 ? -0.912 -3.674 18.031 1 98.38 210 GLU A N 1
ATOM 1582 C CA . GLU A 1 210 ? -2.139 -3.77 18.812 1 98.38 210 GLU A CA 1
ATOM 1583 C C . GLU A 1 210 ? -3.328 -4.152 17.938 1 98.38 210 GLU A C 1
ATOM 1585 O O . GLU A 1 210 ? -3.664 -3.438 16.984 1 98.38 210 GLU A O 1
ATOM 1590 N N . ARG A 1 211 ? -3.99 -5.305 18.25 1 97.69 211 ARG A N 1
ATOM 1591 C CA . ARG A 1 211 ? -5.234 -5.703 17.609 1 97.69 211 ARG A CA 1
ATOM 1592 C C . ARG A 1 211 ? -6.438 -5.035 18.266 1 97.69 211 ARG A C 1
ATOM 1594 O O . ARG A 1 211 ? -6.594 -5.09 19.484 1 97.69 211 ARG A O 1
ATOM 1601 N N . LYS A 1 212 ? -7.199 -4.402 17.469 1 97.38 212 LYS A N 1
ATOM 1602 C CA . LYS A 1 212 ? -8.398 -3.742 17.984 1 97.38 212 LYS A CA 1
ATOM 1603 C C . LYS A 1 212 ? -9.617 -4.645 17.859 1 97.38 212 LYS A C 1
ATOM 1605 O O . LYS A 1 212 ? -9.648 -5.543 17.016 1 97.38 212 LYS A O 1
ATOM 1610 N N . LYS A 1 213 ? -10.695 -4.387 18.641 1 93.81 213 LYS A N 1
ATOM 1611 C CA . LYS A 1 213 ? -11.938 -5.16 18.594 1 93.81 213 LYS A CA 1
ATOM 1612 C C . LYS A 1 213 ? -12.633 -5.02 17.25 1 93.81 213 LYS A C 1
ATOM 1614 O O . LYS A 1 213 ? -13.328 -5.934 16.797 1 93.81 213 LYS A O 1
ATOM 1619 N N . THR A 1 214 ? -12.367 -3.963 16.609 1 93.62 214 THR A N 1
ATOM 1620 C CA . THR A 1 214 ? -12.992 -3.662 15.32 1 93.62 214 THR A CA 1
ATOM 1621 C C . THR A 1 214 ? -12.367 -4.496 14.203 1 93.62 214 THR A C 1
ATOM 1623 O O . THR A 1 214 ? -12.859 -4.504 13.078 1 93.62 214 THR A O 1
ATOM 1626 N N . GLY A 1 215 ? -11.25 -5.195 14.5 1 95.69 215 GLY A N 1
ATOM 1627 C CA . GLY A 1 215 ? -10.523 -5.93 13.477 1 95.69 215 GLY A CA 1
ATOM 1628 C C . GLY A 1 215 ? -9.352 -5.152 12.906 1 95.69 215 GLY A C 1
ATOM 1629 O O . GLY A 1 215 ? -8.539 -5.707 12.164 1 95.69 215 GLY A O 1
ATOM 1630 N N . GLU A 1 216 ? -9.227 -3.914 13.297 1 98.25 216 GLU A N 1
ATOM 1631 C CA . GLU A 1 216 ? -8.109 -3.086 12.867 1 98.25 216 GLU A CA 1
ATOM 1632 C C . GLU A 1 216 ? -6.816 -3.482 13.578 1 98.25 216 GLU A C 1
ATOM 1634 O O . GLU A 1 216 ? -6.852 -4.055 14.664 1 98.25 216 GLU A O 1
ATOM 1639 N N . LEU A 1 217 ? -5.793 -3.262 12.914 1 98.81 217 LEU A N 1
ATOM 1640 C CA . LEU A 1 217 ? -4.469 -3.463 13.484 1 98.81 217 LEU A CA 1
ATOM 1641 C C . LEU A 1 217 ? -3.717 -2.139 13.594 1 98.81 217 LEU A C 1
ATOM 1643 O O . LEU A 1 217 ? -3.551 -1.431 12.602 1 98.81 217 LEU A O 1
ATOM 1647 N N . LEU A 1 218 ? -3.318 -1.748 14.805 1 98.75 218 LEU A N 1
ATOM 1648 C CA . LEU A 1 218 ? -2.535 -0.538 15.031 1 98.75 218 LEU A CA 1
ATOM 1649 C C . LEU A 1 218 ? -1.053 -0.868 15.172 1 98.75 218 LEU A C 1
ATOM 1651 O O . LEU A 1 218 ? -0.667 -1.683 16.016 1 98.75 218 LEU A O 1
ATOM 1655 N N . LEU A 1 219 ? -0.264 -0.235 14.328 1 98.88 219 LEU A N 1
ATOM 1656 C CA . LEU A 1 219 ? 1.182 -0.426 14.344 1 98.88 219 LEU A CA 1
ATOM 1657 C C . LEU A 1 219 ? 1.9 0.881 14.656 1 98.88 219 LEU A C 1
ATOM 1659 O O . LEU A 1 219 ? 1.508 1.944 14.172 1 98.88 219 LEU A O 1
ATOM 1663 N N . ARG A 1 220 ? 2.932 0.824 15.477 1 98.75 220 ARG A N 1
ATOM 1664 C CA . ARG A 1 220 ? 3.816 1.957 15.727 1 98.75 220 ARG A CA 1
ATOM 1665 C C . ARG A 1 220 ? 5.262 1.605 15.398 1 98.75 220 ARG A C 1
ATOM 1667 O O . ARG A 1 220 ? 5.77 0.567 15.828 1 98.75 220 ARG A O 1
ATOM 1674 N N . TYR A 1 221 ? 5.84 2.473 14.633 1 98.88 221 TYR A N 1
ATOM 1675 C CA . TYR A 1 221 ? 7.23 2.305 14.219 1 98.88 221 TYR A CA 1
ATOM 1676 C C . TYR A 1 221 ? 8.078 3.494 14.664 1 98.88 221 TYR A C 1
ATOM 1678 O O . TYR A 1 221 ? 7.578 4.617 14.75 1 98.88 221 TYR A O 1
ATOM 1686 N N . ARG A 1 222 ? 9.352 3.262 14.945 1 98.69 222 ARG A N 1
ATOM 1687 C CA . ARG A 1 222 ? 10.375 4.297 15.023 1 98.69 222 ARG A CA 1
ATOM 1688 C C . ARG A 1 222 ? 11.242 4.301 13.766 1 98.69 222 ARG A C 1
ATOM 1690 O O . ARG A 1 222 ? 11.594 3.242 13.242 1 98.69 222 ARG A O 1
ATOM 1697 N N . LEU A 1 223 ? 11.484 5.465 13.305 1 98.25 223 LEU A N 1
ATOM 1698 C CA . LEU A 1 223 ? 12.375 5.547 12.156 1 98.25 223 LEU A CA 1
ATOM 1699 C C . LEU A 1 223 ? 13.836 5.43 12.586 1 98.25 223 LEU A C 1
ATOM 1701 O O . LEU A 1 223 ? 14.219 5.953 13.633 1 98.25 223 LEU A O 1
ATOM 1705 N N . LEU A 1 224 ? 14.602 4.672 11.773 1 93.5 224 LEU A N 1
ATOM 1706 C CA . LEU A 1 224 ? 15.992 4.414 12.109 1 93.5 224 LEU A CA 1
ATOM 1707 C C . LEU A 1 224 ? 16.938 5.266 11.258 1 93.5 224 LEU A C 1
ATOM 1709 O O . LEU A 1 224 ? 16.578 5.645 10.141 1 93.5 224 LEU A O 1
ATOM 1713 N N . MET B 1 1 ? -12.078 -26.375 -3.572 1 96.06 1 MET B N 1
ATOM 1714 C CA . MET B 1 1 ? -10.766 -25.781 -3.824 1 96.06 1 MET B CA 1
ATOM 1715 C C . MET B 1 1 ? -10.477 -24.656 -2.838 1 96.06 1 MET B C 1
ATOM 1717 O O . MET B 1 1 ? -11.359 -23.844 -2.535 1 96.06 1 MET B O 1
ATOM 1721 N N . ARG B 1 2 ? -9.328 -24.672 -2.221 1 98.31 2 ARG B N 1
ATOM 1722 C CA . ARG B 1 2 ? -8.875 -23.625 -1.31 1 98.31 2 ARG B CA 1
ATOM 1723 C C . ARG B 1 2 ? -7.758 -22.797 -1.939 1 98.31 2 ARG B C 1
ATOM 1725 O O . ARG B 1 2 ? -6.754 -23.344 -2.398 1 98.31 2 ARG B O 1
ATOM 1732 N N . VAL B 1 3 ? -7.953 -21.5 -1.96 1 98.81 3 VAL B N 1
ATOM 1733 C CA . VAL B 1 3 ? -6.984 -20.594 -2.578 1 98.81 3 VAL B CA 1
ATOM 1734 C C . VAL B 1 3 ? -6.375 -19.688 -1.519 1 98.81 3 VAL B C 1
ATOM 1736 O O . VAL B 1 3 ? -7.094 -18.953 -0.837 1 98.81 3 VAL B O 1
ATOM 1739 N N . ILE B 1 4 ? -5.066 -19.719 -1.389 1 98.88 4 ILE B N 1
ATOM 1740 C CA . ILE B 1 4 ? -4.297 -18.859 -0.481 1 98.88 4 ILE B CA 1
ATOM 1741 C C . ILE B 1 4 ? -3.494 -17.844 -1.284 1 98.88 4 ILE B C 1
ATOM 1743 O O . ILE B 1 4 ? -2.76 -18.203 -2.205 1 98.88 4 ILE B O 1
ATOM 1747 N N . MET B 1 5 ? -3.697 -16.641 -0.981 1 98.81 5 MET B N 1
ATOM 1748 C CA . MET B 1 5 ? -2.881 -15.578 -1.551 1 98.81 5 MET B CA 1
ATOM 1749 C C . MET B 1 5 ? -1.798 -15.141 -0.572 1 98.81 5 MET B C 1
ATOM 1751 O O . MET B 1 5 ? -2.07 -14.93 0.611 1 98.81 5 MET B O 1
ATOM 1755 N N . ASN B 1 6 ? -0.597 -15.07 -1.092 1 98.75 6 ASN B N 1
ATOM 1756 C CA . ASN B 1 6 ? 0.546 -14.703 -0.263 1 98.75 6 ASN B CA 1
ATOM 1757 C C . ASN B 1 6 ? 1.356 -13.57 -0.895 1 98.75 6 ASN B C 1
ATOM 1759 O O . ASN B 1 6 ? 1.562 -13.555 -2.109 1 98.75 6 ASN B O 1
ATOM 1763 N N . GLY B 1 7 ? 1.743 -12.594 -0.084 1 98.06 7 GLY B N 1
ATOM 1764 C CA . GLY B 1 7 ? 2.623 -11.547 -0.566 1 98.06 7 GLY B CA 1
ATOM 1765 C C . GLY B 1 7 ? 3.445 -10.898 0.536 1 98.06 7 GLY B C 1
ATOM 1766 O O . GLY B 1 7 ? 3.08 -10.977 1.711 1 98.06 7 GLY B O 1
ATOM 1767 N N . ALA B 1 8 ? 4.57 -10.398 0.13 1 98.5 8 ALA B N 1
ATOM 1768 C CA . ALA B 1 8 ? 5.387 -9.539 0.985 1 98.5 8 ALA B CA 1
ATOM 1769 C C . ALA B 1 8 ? 5.328 -8.086 0.516 1 98.5 8 ALA B C 1
ATOM 1771 O O . ALA B 1 8 ? 5.359 -7.816 -0.687 1 98.5 8 ALA B O 1
ATOM 1772 N N . MET B 1 9 ? 5.223 -7.23 1.476 1 98.75 9 MET B N 1
ATOM 1773 C CA . MET B 1 9 ? 5.172 -5.816 1.115 1 98.75 9 MET B CA 1
ATOM 1774 C C . MET B 1 9 ? 5.863 -4.961 2.17 1 98.75 9 MET B C 1
ATOM 1776 O O . MET B 1 9 ? 6.199 -5.453 3.25 1 98.75 9 MET B O 1
ATOM 1780 N N . THR B 1 10 ? 6.242 -3.738 1.802 1 98.88 10 THR B N 1
ATOM 1781 C CA . THR B 1 10 ? 6.719 -2.742 2.756 1 98.88 10 THR B CA 1
ATOM 1782 C C . THR B 1 10 ? 5.562 -2.203 3.594 1 98.88 10 THR B C 1
ATOM 1784 O O . THR B 1 10 ? 4.398 -2.502 3.318 1 98.88 10 THR B O 1
ATOM 1787 N N . VAL B 1 11 ? 5.867 -1.427 4.605 1 98.88 11 VAL B N 1
ATOM 1788 C CA . VAL B 1 11 ? 4.871 -0.896 5.535 1 98.88 11 VAL B CA 1
ATOM 1789 C C . VAL B 1 11 ? 3.84 -0.069 4.77 1 98.88 11 VAL B C 1
ATOM 1791 O O . VAL B 1 11 ? 2.656 -0.073 5.113 1 98.88 11 VAL B O 1
ATOM 1794 N N . ASP B 1 12 ? 4.266 0.544 3.695 1 98.88 12 ASP B N 1
ATOM 1795 C CA . ASP B 1 12 ? 3.393 1.418 2.918 1 98.88 12 ASP B CA 1
ATOM 1796 C C . ASP B 1 12 ? 2.744 0.658 1.762 1 98.88 12 ASP B C 1
ATOM 1798 O O . ASP B 1 12 ? 2.238 1.268 0.818 1 98.88 12 ASP B O 1
ATOM 1802 N N . GLY B 1 13 ? 2.803 -0.666 1.71 1 98.75 13 GLY B N 1
ATOM 1803 C CA . GLY B 1 13 ? 1.957 -1.5 0.87 1 98.75 13 GLY B CA 1
ATOM 1804 C C . GLY B 1 13 ? 2.562 -1.781 -0.492 1 98.75 13 GLY B C 1
ATOM 1805 O O . GLY B 1 13 ? 1.854 -2.164 -1.425 1 98.75 13 GLY B O 1
ATOM 1806 N N . LYS B 1 14 ? 3.865 -1.541 -0.623 1 98.88 14 LYS B N 1
ATOM 1807 C CA . LYS B 1 14 ? 4.5 -1.736 -1.923 1 98.88 14 LYS B CA 1
ATOM 1808 C C . LYS B 1 14 ? 5.121 -3.127 -2.027 1 98.88 14 LYS B C 1
ATOM 1810 O O . LYS B 1 14 ? 5.785 -3.586 -1.097 1 98.88 14 LYS B O 1
ATOM 1815 N N . ILE B 1 15 ? 4.891 -3.803 -3.162 1 98.62 15 ILE B N 1
ATOM 1816 C CA . ILE B 1 15 ? 5.465 -5.129 -3.354 1 98.62 15 ILE B CA 1
ATOM 1817 C C . ILE B 1 15 ? 6.633 -5.047 -4.336 1 98.62 15 ILE B C 1
ATOM 1819 O O . ILE B 1 15 ? 7.406 -5.996 -4.473 1 98.62 15 ILE B O 1
ATOM 1823 N N . ALA B 1 16 ? 6.777 -3.957 -5.043 1 98.38 16 ALA B N 1
ATOM 1824 C CA . ALA B 1 16 ? 7.91 -3.631 -5.902 1 98.38 16 ALA B CA 1
ATOM 1825 C C . ALA B 1 16 ? 8.055 -2.121 -6.066 1 98.38 16 ALA B C 1
ATOM 1827 O O . ALA B 1 16 ? 7.062 -1.39 -6.059 1 98.38 16 ALA B O 1
ATOM 1828 N N . THR B 1 17 ? 9.297 -1.67 -6.191 1 98.25 17 THR B N 1
ATOM 1829 C CA . THR B 1 17 ? 9.523 -0.257 -6.473 1 98.25 17 THR B CA 1
ATOM 1830 C C . THR B 1 17 ? 9.086 0.086 -7.895 1 98.25 17 THR B C 1
ATOM 1832 O O . THR B 1 17 ? 8.773 -0.806 -8.688 1 98.25 17 THR B O 1
ATOM 1835 N N . ALA B 1 18 ? 9.07 1.351 -8.148 1 96.75 18 ALA B N 1
ATOM 1836 C CA . ALA B 1 18 ? 8.719 1.788 -9.492 1 96.75 18 ALA B CA 1
ATOM 1837 C C . ALA B 1 18 ? 9.703 1.24 -10.523 1 96.75 18 ALA B C 1
ATOM 1839 O O . ALA B 1 18 ? 9.328 0.97 -11.672 1 96.75 18 ALA B O 1
ATOM 1840 N N . SER B 1 19 ? 10.938 1.001 -10.078 1 96.25 19 SER B N 1
ATOM 1841 C CA . SER B 1 19 ? 11.977 0.482 -10.969 1 96.25 19 SER B CA 1
ATOM 1842 C C . SER B 1 19 ? 11.906 -1.038 -11.07 1 96.25 19 SER B C 1
ATOM 1844 O O . SER B 1 19 ? 12.617 -1.646 -11.867 1 96.25 19 SER B O 1
ATOM 1846 N N . GLY B 1 20 ? 11.102 -1.673 -10.242 1 95.56 20 GLY B N 1
ATOM 1847 C CA . GLY B 1 20 ? 10.852 -3.096 -10.414 1 95.56 20 GLY B CA 1
ATOM 1848 C C . GLY B 1 20 ? 11.539 -3.951 -9.367 1 95.56 20 GLY B C 1
ATOM 1849 O O . GLY B 1 20 ? 11.352 -5.168 -9.328 1 95.56 20 GLY B O 1
ATOM 1850 N N . ASP B 1 21 ? 12.312 -3.289 -8.43 1 97.25 21 ASP B N 1
ATOM 1851 C CA . ASP B 1 21 ? 12.945 -4.07 -7.371 1 97.25 21 ASP B CA 1
ATOM 1852 C C . ASP B 1 21 ? 11.914 -4.621 -6.395 1 97.25 21 ASP B C 1
ATOM 1854 O O . ASP B 1 21 ? 11.094 -3.869 -5.855 1 97.25 21 ASP B O 1
ATOM 1858 N N . SER B 1 22 ? 11.969 -5.93 -6.156 1 97.38 22 SER B N 1
ATOM 1859 C CA . SER B 1 22 ? 10.938 -6.562 -5.336 1 97.38 22 SER B CA 1
ATOM 1860 C C . SER B 1 22 ? 11.562 -7.449 -4.262 1 97.38 22 SER B C 1
ATOM 1862 O O . SER B 1 22 ? 10.938 -8.414 -3.812 1 97.38 22 SER B O 1
ATOM 1864 N N . LYS B 1 23 ? 12.789 -7.145 -3.842 1 96.31 23 LYS B N 1
ATOM 1865 C CA . LYS B 1 23 ? 13.469 -7.918 -2.803 1 96.31 23 LYS B CA 1
ATOM 1866 C C . LYS B 1 23 ? 13.039 -7.457 -1.411 1 96.31 23 LYS B C 1
ATOM 1868 O O . LYS B 1 23 ? 13.812 -6.809 -0.703 1 96.31 23 LYS B O 1
ATOM 1873 N N . ILE B 1 24 ? 11.891 -7.945 -0.945 1 96.69 24 ILE B N 1
ATOM 1874 C CA . ILE B 1 24 ? 11.266 -7.477 0.288 1 96.69 24 ILE B CA 1
ATOM 1875 C C . ILE B 1 24 ? 11.469 -8.508 1.395 1 96.69 24 ILE B C 1
ATOM 1877 O O . ILE B 1 24 ? 11.82 -8.156 2.523 1 96.69 24 ILE B O 1
ATOM 1881 N N . SER B 1 25 ? 11.305 -9.742 1.099 1 93.5 25 SER B N 1
ATOM 1882 C CA . SER B 1 25 ? 11.281 -10.82 2.08 1 93.5 25 SER B CA 1
ATOM 1883 C C . SER B 1 25 ? 12.664 -11.086 2.656 1 93.5 25 SER B C 1
ATOM 1885 O O . SER B 1 25 ? 13.664 -11.047 1.932 1 93.5 25 SER B O 1
ATOM 1887 N N . SER B 1 26 ? 12.766 -11.328 3.902 1 95.75 26 SER B N 1
ATOM 1888 C CA . SER B 1 26 ? 13.977 -11.844 4.531 1 95.75 26 SER B CA 1
ATOM 1889 C C . SER B 1 26 ? 14.195 -13.312 4.195 1 95.75 26 SER B C 1
ATOM 1891 O O . SER B 1 26 ? 13.312 -13.961 3.629 1 95.75 26 SER B O 1
ATOM 1893 N N . LYS B 1 27 ? 15.383 -13.781 4.578 1 95.94 27 LYS B N 1
ATOM 1894 C CA . LYS B 1 27 ? 15.656 -15.211 4.414 1 95.94 27 LYS B CA 1
ATOM 1895 C C . LYS B 1 27 ? 14.648 -16.062 5.184 1 95.94 27 LYS B C 1
ATOM 1897 O O . LYS B 1 27 ? 14.203 -17.094 4.691 1 95.94 27 LYS B O 1
ATOM 1902 N N . GLU B 1 28 ? 14.328 -15.578 6.332 1 96.62 28 GLU B N 1
ATOM 1903 C CA . GLU B 1 28 ? 13.359 -16.297 7.156 1 96.62 28 GLU B CA 1
ATOM 1904 C C . GLU B 1 28 ? 11.992 -16.344 6.48 1 96.62 28 GLU B C 1
ATOM 1906 O O . GLU B 1 28 ? 11.32 -17.391 6.496 1 96.62 28 GLU B O 1
ATOM 1911 N N . ASP B 1 29 ? 11.586 -15.281 5.941 1 97.44 29 ASP B N 1
ATOM 1912 C CA . ASP B 1 29 ? 10.289 -15.25 5.262 1 97.44 29 ASP B CA 1
ATOM 1913 C C . ASP B 1 29 ? 10.312 -16.125 4.008 1 97.44 29 ASP B C 1
ATOM 1915 O O . ASP B 1 29 ? 9.32 -16.766 3.674 1 97.44 29 ASP B O 1
ATOM 1919 N N . LEU B 1 30 ? 11.383 -16.125 3.326 1 97 30 LEU B N 1
ATOM 1920 C CA . LEU B 1 30 ? 11.516 -16.984 2.154 1 97 30 LEU B CA 1
ATOM 1921 C C . LEU B 1 30 ? 11.359 -18.453 2.539 1 97 30 LEU B C 1
ATOM 1923 O O . LEU B 1 30 ? 10.688 -19.219 1.841 1 97 30 LEU B O 1
ATOM 1927 N N . VAL B 1 31 ? 11.992 -18.812 3.615 1 98 31 VAL B N 1
ATOM 1928 C CA . VAL B 1 31 ? 11.852 -20.172 4.105 1 98 31 VAL B CA 1
ATOM 1929 C C . VAL B 1 31 ? 10.383 -20.469 4.398 1 98 31 VAL B C 1
ATOM 1931 O O . VAL B 1 31 ? 9.875 -21.547 4.043 1 98 31 VAL B O 1
ATOM 1934 N N . ARG B 1 32 ? 9.688 -19.594 4.996 1 97.75 32 ARG B N 1
ATOM 1935 C CA . ARG B 1 32 ? 8.273 -19.75 5.293 1 97.75 32 ARG B CA 1
ATOM 1936 C C . ARG B 1 32 ? 7.461 -19.938 4.016 1 97.75 32 ARG B C 1
ATOM 1938 O O . ARG B 1 32 ? 6.57 -20.797 3.963 1 97.75 32 ARG B O 1
ATOM 1945 N N . VAL B 1 33 ? 7.754 -19.156 3 1 98.12 33 VAL B N 1
ATOM 1946 C CA . VAL B 1 33 ? 7.039 -19.25 1.729 1 98.12 33 VAL B CA 1
ATOM 1947 C C . VAL B 1 33 ? 7.312 -20.594 1.074 1 98.12 33 VAL B C 1
ATOM 1949 O O . VAL B 1 33 ? 6.406 -21.219 0.504 1 98.12 33 VAL B O 1
ATOM 1952 N N . HIS B 1 34 ? 8.562 -21.078 1.157 1 98.5 34 HIS B N 1
ATOM 1953 C CA . HIS B 1 34 ? 8.883 -22.391 0.614 1 98.5 34 HIS B CA 1
ATOM 1954 C C . HIS B 1 34 ? 8.141 -23.5 1.365 1 98.5 34 HIS B C 1
ATOM 1956 O O . HIS B 1 34 ? 7.68 -24.469 0.757 1 98.5 34 HIS B O 1
ATOM 1962 N N . LYS B 1 35 ? 8.07 -23.344 2.648 1 98.56 35 LYS B N 1
ATOM 1963 C CA . LYS B 1 35 ? 7.266 -24.297 3.422 1 98.56 35 LYS B CA 1
ATOM 1964 C C . LYS B 1 35 ? 5.812 -24.281 2.961 1 98.56 35 LYS B C 1
ATOM 1966 O O . LYS B 1 35 ? 5.191 -25.344 2.824 1 98.56 35 LYS B O 1
ATOM 1971 N N . LEU B 1 36 ? 5.289 -23.094 2.713 1 98.38 36 LEU B N 1
ATOM 1972 C CA . LEU B 1 36 ? 3.92 -22.969 2.227 1 98.38 36 LEU B CA 1
ATOM 1973 C C . LEU B 1 36 ? 3.764 -23.625 0.857 1 98.38 36 LEU B C 1
ATOM 1975 O O . LEU B 1 36 ? 2.807 -24.359 0.624 1 98.38 36 LEU B O 1
ATOM 1979 N N . ARG B 1 37 ? 4.688 -23.375 -0.039 1 98.62 37 ARG B N 1
ATOM 1980 C CA . ARG B 1 37 ? 4.66 -23.969 -1.368 1 98.62 37 ARG B CA 1
ATOM 1981 C C . ARG B 1 37 ? 4.637 -25.5 -1.277 1 98.62 37 ARG B C 1
ATOM 1983 O O . ARG B 1 37 ? 3.973 -26.156 -2.074 1 98.62 37 ARG B O 1
ATOM 1990 N N . ALA B 1 38 ? 5.316 -25.984 -0.302 1 98.5 38 ALA B N 1
ATOM 1991 C CA . ALA B 1 38 ? 5.43 -27.422 -0.15 1 98.5 38 ALA B CA 1
ATOM 1992 C C . ALA B 1 38 ? 4.094 -28.031 0.272 1 98.5 38 ALA B C 1
ATOM 1994 O O . ALA B 1 38 ? 3.914 -29.25 0.204 1 98.5 38 ALA B O 1
ATOM 1995 N N . THR B 1 39 ? 3.193 -27.25 0.691 1 98.31 39 THR B N 1
ATOM 1996 C CA . THR B 1 39 ? 1.941 -27.766 1.227 1 98.31 39 THR B CA 1
ATOM 1997 C C . THR B 1 39 ? 0.82 -27.656 0.199 1 98.31 39 THR B C 1
ATOM 1999 O O . THR B 1 39 ? -0.314 -28.062 0.458 1 98.31 39 THR B O 1
ATOM 2002 N N . VAL B 1 40 ? 1.051 -27.062 -0.958 1 98.75 40 VAL B N 1
ATOM 2003 C CA . VAL B 1 40 ? -0.021 -26.797 -1.912 1 98.75 40 VAL B CA 1
ATOM 2004 C C . VAL B 1 40 ? 0.192 -27.625 -3.174 1 98.75 40 VAL B C 1
ATOM 2006 O O . VAL B 1 40 ? 1.283 -28.156 -3.4 1 98.75 40 VAL B O 1
ATOM 2009 N N . ASP B 1 41 ? -0.901 -27.719 -3.928 1 98.75 41 ASP B N 1
ATOM 2010 C CA . ASP B 1 41 ? -0.858 -28.469 -5.168 1 98.75 41 ASP B CA 1
ATOM 2011 C C . ASP B 1 41 ? -0.279 -27.641 -6.309 1 98.75 41 ASP B C 1
ATOM 2013 O O . ASP B 1 41 ? 0.314 -28.188 -7.242 1 98.75 41 ASP B O 1
ATOM 2017 N N . ALA B 1 42 ? -0.472 -26.281 -6.215 1 98.88 42 ALA B N 1
ATOM 2018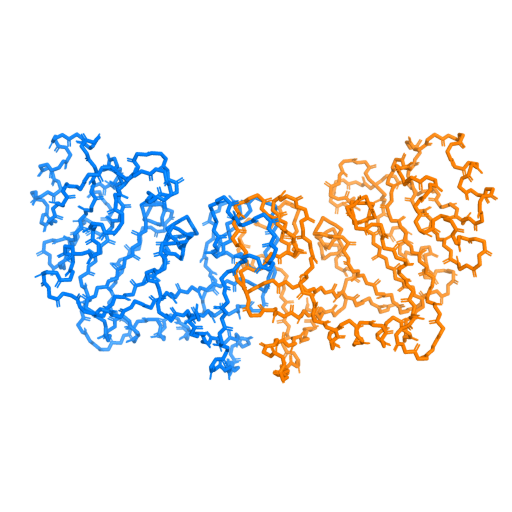 C CA . ALA B 1 42 ? -0.022 -25.406 -7.297 1 98.88 42 ALA B CA 1
ATOM 2019 C C . ALA B 1 42 ? 0.295 -24.016 -6.781 1 98.88 42 ALA B C 1
ATOM 2021 O O . ALA B 1 42 ? -0.232 -23.594 -5.746 1 98.88 42 ALA B O 1
ATOM 2022 N N . VAL B 1 43 ? 1.149 -23.359 -7.48 1 98.88 43 VAL B N 1
ATOM 2023 C CA . VAL B 1 43 ? 1.467 -21.953 -7.273 1 98.88 43 VAL B CA 1
ATOM 2024 C C . VAL B 1 43 ? 1.185 -21.172 -8.547 1 98.88 43 VAL B C 1
ATOM 2026 O O . VAL B 1 43 ? 1.572 -21.594 -9.641 1 98.88 43 VAL B O 1
ATOM 2029 N N . VAL B 1 44 ? 0.47 -20.094 -8.43 1 98.5 44 VAL B N 1
ATOM 2030 C CA . VAL B 1 44 ? 0.02 -19.297 -9.57 1 98.5 44 VAL B CA 1
ATOM 2031 C C . VAL B 1 44 ? 0.674 -17.922 -9.539 1 98.5 44 VAL B C 1
ATOM 2033 O O . VAL B 1 44 ? 0.687 -17.25 -8.492 1 98.5 44 VAL B O 1
ATOM 2036 N N . VAL B 1 45 ? 1.221 -17.484 -10.664 1 97.88 45 VAL B N 1
ATOM 2037 C CA . VAL B 1 45 ? 1.727 -16.125 -10.805 1 97.88 45 VAL B CA 1
ATOM 2038 C C . VAL B 1 45 ? 1.32 -15.562 -12.172 1 97.88 45 VAL B C 1
ATOM 2040 O O . VAL B 1 45 ? 0.969 -16.312 -13.078 1 97.88 45 VAL B O 1
ATOM 2043 N N . GLY B 1 46 ? 1.312 -14.266 -12.242 1 96.19 46 GLY B N 1
ATOM 2044 C CA . GLY B 1 46 ? 1.123 -13.609 -13.531 1 96.19 46 GLY B CA 1
ATOM 2045 C C . GLY B 1 46 ? 2.414 -13.438 -14.305 1 96.19 46 GLY B C 1
ATOM 2046 O O . GLY B 1 46 ? 3.502 -13.453 -13.727 1 96.19 46 GLY B O 1
ATOM 2047 N N . ILE B 1 47 ? 2.303 -13.164 -15.539 1 96 47 ILE B N 1
ATOM 2048 C CA . ILE B 1 47 ? 3.436 -13.07 -16.453 1 96 47 ILE B CA 1
ATOM 2049 C C . ILE B 1 47 ? 4.34 -11.914 -16.031 1 96 47 ILE B C 1
ATOM 2051 O O . ILE B 1 47 ? 5.562 -11.992 -16.172 1 96 47 ILE B O 1
ATOM 2055 N N . SER B 1 48 ? 3.766 -10.852 -15.492 1 93.12 48 SER B N 1
ATOM 2056 C CA . SER B 1 48 ? 4.57 -9.695 -15.109 1 93.12 48 SER B CA 1
ATOM 2057 C C . SER B 1 48 ? 5.594 -10.062 -14.039 1 93.12 48 SER B C 1
ATOM 2059 O O . SER B 1 48 ? 6.703 -9.531 -14.023 1 93.12 48 SER B O 1
ATOM 2061 N N . THR B 1 49 ? 5.215 -10.922 -13.172 1 94.31 49 THR B N 1
ATOM 2062 C CA . THR B 1 49 ? 6.121 -11.391 -12.133 1 94.31 49 THR B CA 1
ATOM 2063 C C . THR B 1 49 ? 7.285 -12.172 -12.734 1 94.31 49 THR B C 1
ATOM 2065 O O . THR B 1 49 ? 8.438 -12.016 -12.32 1 94.31 49 THR B O 1
ATOM 2068 N N . ILE B 1 50 ? 7.02 -13.008 -13.703 1 96.44 50 ILE B N 1
ATOM 2069 C CA . ILE B 1 50 ? 8.055 -13.781 -14.375 1 96.44 50 ILE B CA 1
ATOM 2070 C C . ILE B 1 50 ? 9.023 -12.836 -15.086 1 96.44 50 ILE B C 1
ATOM 2072 O O . ILE B 1 50 ? 10.242 -12.992 -14.969 1 96.44 50 ILE B O 1
ATOM 2076 N N . LEU B 1 51 ? 8.484 -11.867 -15.812 1 95.69 51 LEU B N 1
ATOM 2077 C CA . LEU B 1 51 ? 9.297 -10.938 -16.578 1 95.69 51 LEU B CA 1
ATOM 2078 C C . LEU B 1 51 ? 10.188 -10.102 -15.664 1 95.69 51 LEU B C 1
ATOM 2080 O O . LEU B 1 51 ? 11.328 -9.797 -16 1 95.69 51 LEU B O 1
ATOM 2084 N N . ALA B 1 52 ? 9.688 -9.805 -14.523 1 94.25 52 ALA B N 1
ATOM 2085 C CA . ALA B 1 52 ? 10.391 -8.914 -13.617 1 94.25 52 ALA B CA 1
ATOM 2086 C C . ALA B 1 52 ? 11.422 -9.672 -12.781 1 94.25 52 ALA B C 1
ATOM 2088 O O . ALA B 1 52 ? 12.539 -9.195 -12.578 1 94.25 52 ALA B O 1
ATOM 2089 N N . ASP B 1 53 ? 11.109 -10.906 -12.32 1 95.12 53 ASP B N 1
ATOM 2090 C CA . ASP B 1 53 ? 11.898 -11.531 -11.273 1 95.12 53 ASP B CA 1
ATOM 2091 C C . ASP B 1 53 ? 12.547 -12.82 -11.766 1 95.12 53 ASP B C 1
ATOM 2093 O O . ASP B 1 53 ? 13.445 -13.359 -11.125 1 95.12 53 ASP B O 1
ATOM 2097 N N . ASP B 1 54 ? 12.07 -13.398 -12.875 1 97.44 54 ASP B N 1
ATOM 2098 C CA . ASP B 1 54 ? 12.508 -14.68 -13.414 1 97.44 54 ASP B CA 1
ATOM 2099 C C . ASP B 1 54 ? 12.633 -15.727 -12.305 1 97.44 54 ASP B C 1
ATOM 2101 O O . ASP B 1 54 ? 13.688 -16.344 -12.141 1 97.44 54 ASP B O 1
ATOM 2105 N N . PRO B 1 55 ? 11.562 -15.945 -11.594 1 97.38 55 PRO B N 1
ATOM 2106 C CA . PRO B 1 55 ? 11.609 -16.844 -10.438 1 97.38 55 PRO B CA 1
ATOM 2107 C C . PRO B 1 55 ? 11.617 -18.312 -10.844 1 97.38 55 PRO B C 1
ATOM 2109 O O . PRO B 1 55 ? 11.281 -18.656 -11.977 1 97.38 55 PRO B O 1
ATOM 2112 N N . GLN B 1 56 ? 11.984 -19.188 -9.945 1 97.69 56 GLN B N 1
ATOM 2113 C CA . GLN B 1 56 ? 11.945 -20.625 -10.172 1 97.69 56 GLN B CA 1
ATOM 2114 C C . GLN B 1 56 ? 10.617 -21.219 -9.695 1 97.69 56 GLN B C 1
ATOM 2116 O O . GLN B 1 56 ? 10.164 -22.234 -10.219 1 97.69 56 GLN B O 1
ATOM 2121 N N . LEU B 1 57 ? 10.008 -20.656 -8.664 1 98.06 57 LEU B N 1
ATOM 2122 C CA . LEU B 1 57 ? 8.75 -21.078 -8.062 1 98.06 57 LEU B CA 1
ATOM 2123 C C . LEU B 1 57 ? 8.82 -22.531 -7.609 1 98.06 57 LEU B C 1
ATOM 2125 O O . LEU B 1 57 ? 7.906 -23.312 -7.867 1 98.06 57 LEU B O 1
ATOM 2129 N N . THR B 1 58 ? 9.93 -22.859 -6.957 1 97.75 58 THR B N 1
ATOM 2130 C CA . THR B 1 58 ? 10.164 -24.203 -6.457 1 97.75 58 THR B CA 1
ATOM 2131 C C . THR B 1 58 ? 10.266 -24.203 -4.938 1 97.75 58 THR B C 1
ATOM 2133 O O . THR B 1 58 ? 10.188 -23.156 -4.301 1 97.75 58 THR B O 1
ATOM 2136 N N . VAL B 1 59 ? 10.312 -25.438 -4.41 1 97.75 59 VAL B N 1
ATOM 2137 C CA . VAL B 1 59 ? 10.648 -25.672 -3.01 1 97.75 59 VAL B CA 1
ATOM 2138 C C . VAL B 1 59 ? 12.109 -26.094 -2.891 1 97.75 59 VAL B C 1
ATOM 2140 O O . VAL B 1 59 ? 12.469 -27.219 -3.213 1 97.75 59 VAL B O 1
ATOM 2143 N N . ARG B 1 60 ? 12.969 -25.188 -2.475 1 95.88 60 ARG B N 1
ATOM 2144 C CA . ARG B 1 60 ? 14.391 -25.516 -2.5 1 95.88 60 ARG B CA 1
ATOM 2145 C C . ARG B 1 60 ? 15.055 -25.156 -1.176 1 95.88 60 ARG B C 1
ATOM 2147 O O . ARG B 1 60 ? 16.203 -25.562 -0.924 1 95.88 60 ARG B O 1
ATOM 2154 N N . LEU B 1 61 ? 14.352 -24.469 -0.364 1 96.06 61 LEU B N 1
ATOM 2155 C CA . LEU B 1 61 ? 14.945 -24.047 0.901 1 96.06 61 LEU B CA 1
ATOM 2156 C C . LEU B 1 61 ? 14.516 -24.969 2.039 1 96.06 61 LEU B C 1
ATOM 2158 O O . LEU B 1 61 ? 15.031 -24.875 3.152 1 96.06 61 LEU B O 1
ATOM 2162 N N . VAL B 1 62 ? 13.555 -25.812 1.767 1 97.06 62 VAL B N 1
ATOM 2163 C CA . VAL B 1 62 ? 13.102 -26.828 2.705 1 97.06 62 VAL B CA 1
ATOM 2164 C C . VAL B 1 62 ? 12.859 -28.141 1.964 1 97.06 62 VAL B C 1
ATOM 2166 O O . VAL B 1 62 ? 12.898 -28.188 0.731 1 97.06 62 VAL B O 1
ATOM 2169 N N . LYS B 1 63 ? 12.633 -29.172 2.764 1 97.06 63 LYS B N 1
ATOM 2170 C CA . LYS B 1 63 ? 12.258 -30.438 2.141 1 97.06 63 LYS B CA 1
ATOM 2171 C C . LYS B 1 63 ? 10.789 -30.438 1.729 1 97.06 63 LYS B C 1
ATOM 2173 O O . LYS B 1 63 ? 9.938 -29.906 2.447 1 97.06 63 LYS B O 1
ATOM 2178 N N . GLY B 1 64 ? 10.531 -30.984 0.514 1 96.94 64 GLY B N 1
ATOM 2179 C CA . GLY B 1 64 ? 9.156 -31.078 0.05 1 96.94 64 GLY B CA 1
ATOM 2180 C C . GLY B 1 64 ? 9.039 -31.172 -1.461 1 96.94 64 GLY B C 1
ATOM 2181 O O . GLY B 1 64 ? 10.031 -30.984 -2.174 1 96.94 64 GLY B O 1
ATOM 2182 N N . LYS B 1 65 ? 7.859 -31.438 -1.871 1 96.94 65 LYS B N 1
ATOM 2183 C CA . LYS B 1 65 ? 7.602 -31.547 -3.305 1 96.94 65 LYS B CA 1
ATOM 2184 C C . LYS B 1 65 ? 7.297 -30.188 -3.91 1 96.94 65 LYS B C 1
ATOM 2186 O O . LYS B 1 65 ? 6.738 -29.312 -3.242 1 96.94 65 LYS B O 1
ATOM 2191 N N . ASN B 1 66 ? 7.711 -30.031 -5.133 1 98.44 66 ASN B N 1
ATOM 2192 C CA . ASN B 1 66 ? 7.336 -28.828 -5.867 1 98.44 66 ASN B CA 1
ATOM 2193 C C . ASN B 1 66 ? 5.863 -28.844 -6.258 1 98.44 66 ASN B C 1
ATOM 2195 O O . ASN B 1 66 ? 5.336 -29.875 -6.668 1 98.44 66 ASN B O 1
ATOM 2199 N N . PRO B 1 67 ? 5.215 -27.75 -6.109 1 98.69 67 PRO B N 1
ATOM 2200 C CA . PRO B 1 67 ? 3.869 -27.641 -6.68 1 98.69 67 PRO B CA 1
ATOM 2201 C C . PRO B 1 67 ? 3.881 -27.469 -8.195 1 98.69 67 PRO B C 1
ATOM 2203 O O . PRO B 1 67 ? 4.922 -27.156 -8.773 1 98.69 67 PRO B O 1
ATOM 2206 N N . THR B 1 68 ? 2.752 -27.734 -8.75 1 98.81 68 THR B N 1
ATOM 2207 C CA . THR B 1 68 ? 2.594 -27.344 -10.148 1 98.81 68 THR B CA 1
ATOM 2208 C C . THR B 1 68 ? 2.693 -25.828 -10.297 1 98.81 68 THR B C 1
ATOM 2210 O O . THR B 1 68 ? 2.086 -25.094 -9.531 1 98.81 68 THR B O 1
ATOM 2213 N N . ARG B 1 69 ? 3.521 -25.375 -11.195 1 98.88 69 ARG B N 1
ATOM 2214 C CA . ARG B 1 69 ? 3.633 -23.953 -11.469 1 98.88 69 ARG B CA 1
ATOM 2215 C C . ARG B 1 69 ? 2.643 -23.516 -12.539 1 98.88 69 ARG B C 1
ATOM 2217 O O . ARG B 1 69 ? 2.578 -24.109 -13.617 1 98.88 69 ARG B O 1
ATOM 2224 N N . ILE B 1 70 ? 1.845 -22.531 -12.242 1 98.75 70 ILE B N 1
ATOM 2225 C CA . ILE B 1 70 ? 0.85 -22.031 -13.18 1 98.75 70 ILE B CA 1
ATOM 2226 C C . ILE B 1 70 ? 1.144 -20.562 -13.508 1 98.75 70 ILE B C 1
ATOM 2228 O O . ILE B 1 70 ? 1.153 -19.703 -12.617 1 98.75 70 ILE B O 1
ATOM 2232 N N . ILE B 1 71 ? 1.35 -20.281 -14.75 1 98.31 71 ILE B N 1
ATOM 2233 C CA . ILE B 1 71 ? 1.644 -18.938 -15.219 1 98.31 71 ILE B CA 1
ATOM 2234 C C . ILE B 1 71 ? 0.467 -18.391 -16.031 1 98.31 71 ILE B C 1
ATOM 2236 O O . ILE B 1 71 ? 0.11 -18.969 -17.062 1 98.31 71 ILE B O 1
ATOM 2240 N N . VAL B 1 72 ? -0.129 -17.375 -15.57 1 97.31 72 VAL B N 1
ATOM 2241 C CA . VAL B 1 72 ? -1.17 -16.703 -16.344 1 97.31 72 VAL B CA 1
ATOM 2242 C C . VAL B 1 72 ? -0.534 -15.719 -17.328 1 97.31 72 VAL B C 1
ATOM 2244 O O . VAL B 1 72 ? -0.008 -14.68 -16.922 1 97.31 72 VAL B O 1
ATOM 2247 N N . ASP B 1 73 ? -0.617 -16.016 -18.562 1 96.25 73 ASP B N 1
ATOM 2248 C CA . ASP B 1 73 ? 0.061 -15.289 -19.625 1 96.25 73 ASP B CA 1
ATOM 2249 C C . ASP B 1 73 ? -0.806 -15.219 -20.891 1 96.25 73 ASP B C 1
ATOM 2251 O O . ASP B 1 73 ? -0.572 -15.953 -21.844 1 96.25 73 ASP B O 1
ATOM 2255 N N . SER B 1 74 ? -1.637 -14.219 -20.891 1 94.12 74 SER B N 1
ATOM 2256 C CA . SER B 1 74 ? -2.719 -14.141 -21.859 1 94.12 74 SER B CA 1
ATOM 2257 C C . SER B 1 74 ? -2.184 -14.234 -23.297 1 94.12 74 SER B C 1
ATOM 2259 O O . SER B 1 74 ? -2.822 -14.82 -24.172 1 94.12 74 SER B O 1
ATOM 2261 N N . ARG B 1 75 ? -1.009 -13.742 -23.594 1 94.19 75 ARG B N 1
ATOM 2262 C CA . ARG B 1 75 ? -0.537 -13.617 -24.969 1 94.19 75 ARG B CA 1
ATOM 2263 C C . ARG B 1 75 ? 0.707 -14.469 -25.203 1 94.19 75 ARG B C 1
ATOM 2265 O O . ARG B 1 75 ? 1.373 -14.336 -26.219 1 94.19 75 ARG B O 1
ATOM 2272 N N . GLY B 1 76 ? 1.088 -15.258 -24.203 1 96 76 GLY B N 1
ATOM 2273 C CA . GLY B 1 76 ? 2.246 -16.125 -24.359 1 96 76 GLY B CA 1
ATOM 2274 C C . GLY B 1 76 ? 3.561 -15.367 -24.375 1 96 76 GLY B C 1
ATOM 2275 O O . GLY B 1 76 ? 4.441 -15.672 -25.188 1 96 76 GLY B O 1
ATOM 2276 N N . ARG B 1 77 ? 3.74 -14.477 -23.547 1 96.75 77 ARG B N 1
ATOM 2277 C CA . ARG B 1 77 ? 4.891 -13.586 -23.547 1 96.75 77 ARG B CA 1
ATOM 2278 C C . ARG B 1 77 ? 6.059 -14.188 -22.781 1 96.75 77 ARG B C 1
ATOM 2280 O O . ARG B 1 77 ? 7.172 -13.656 -22.812 1 96.75 77 ARG B O 1
ATOM 2287 N N . ILE B 1 78 ? 5.914 -15.289 -22.094 1 98.44 78 ILE B N 1
ATOM 2288 C CA . ILE B 1 78 ? 6.938 -15.867 -21.234 1 98.44 78 ILE B CA 1
ATOM 2289 C C . ILE B 1 78 ? 8.195 -16.156 -22.047 1 98.44 78 ILE B C 1
ATOM 2291 O O . ILE B 1 78 ? 8.125 -16.781 -23.094 1 98.44 78 ILE B O 1
ATOM 2295 N N . PRO B 1 79 ? 9.32 -15.648 -21.625 1 98.44 79 PRO B N 1
ATOM 2296 C CA . PRO B 1 79 ? 10.555 -15.945 -22.359 1 98.44 79 PRO B CA 1
ATOM 2297 C C . PRO B 1 79 ? 10.906 -17.438 -22.344 1 98.44 79 PRO B C 1
ATOM 2299 O O . PRO B 1 79 ? 10.805 -18.078 -21.297 1 98.44 79 PRO B O 1
ATOM 2302 N N . ILE B 1 80 ? 11.422 -17.906 -23.391 1 97.5 80 ILE B N 1
ATOM 2303 C CA . ILE B 1 80 ? 11.734 -19.328 -23.516 1 97.5 80 ILE B CA 1
ATOM 2304 C C . ILE B 1 80 ? 12.953 -19.672 -22.672 1 97.5 80 ILE B C 1
ATOM 2306 O O . ILE B 1 80 ? 13.172 -20.828 -22.328 1 97.5 80 ILE B O 1
ATOM 2310 N N . ASP B 1 81 ? 13.742 -18.641 -22.344 1 98 81 ASP B N 1
ATOM 2311 C CA . ASP B 1 81 ? 14.953 -18.875 -21.562 1 98 81 ASP B CA 1
ATOM 2312 C C . ASP B 1 81 ? 14.734 -18.562 -20.094 1 98 81 ASP B C 1
ATOM 2314 O O . ASP B 1 81 ? 15.688 -18.469 -19.312 1 98 81 ASP B O 1
ATOM 2318 N N . SER B 1 82 ? 13.5 -18.328 -19.703 1 98.5 82 SER B N 1
ATOM 2319 C CA . SER B 1 82 ? 13.195 -18.125 -18.297 1 98.5 82 SER B CA 1
ATOM 2320 C C . SER B 1 82 ? 13.531 -19.375 -17.484 1 98.5 82 SER B C 1
ATOM 2322 O O . SER B 1 82 ? 13.602 -20.484 -18.016 1 98.5 82 SER B O 1
ATOM 2324 N N . GLN B 1 83 ? 13.758 -19.172 -16.188 1 98.38 83 GLN B N 1
ATOM 2325 C CA . GLN B 1 83 ? 14.031 -20.297 -15.305 1 98.38 83 GLN B CA 1
ATOM 2326 C C . GLN B 1 83 ? 12.883 -21.297 -15.312 1 98.38 83 GLN B C 1
ATOM 2328 O O . GLN B 1 83 ? 13.109 -22.5 -15.281 1 98.38 83 GLN B O 1
ATOM 2333 N N . ILE B 1 84 ? 11.664 -20.781 -15.414 1 98.25 84 ILE B N 1
ATOM 2334 C CA . ILE B 1 84 ? 10.469 -21.609 -15.445 1 98.25 84 ILE B CA 1
ATOM 2335 C C . ILE B 1 84 ? 10.508 -22.531 -16.656 1 98.25 84 ILE B C 1
ATOM 2337 O O . ILE B 1 84 ? 10.344 -23.75 -16.531 1 98.25 84 ILE B O 1
ATOM 2341 N N . MET B 1 85 ? 10.797 -21.984 -17.797 1 98.44 85 MET B N 1
ATOM 2342 C CA . MET B 1 85 ? 10.727 -22.781 -19.016 1 98.44 85 MET B CA 1
ATOM 2343 C C . MET B 1 85 ? 11.938 -23.703 -19.141 1 98.44 85 MET B C 1
ATOM 2345 O O . MET B 1 85 ? 11.828 -24.828 -19.641 1 98.44 85 MET B O 1
ATOM 2349 N N . ARG B 1 86 ? 13.062 -23.25 -18.625 1 98.19 86 ARG B N 1
ATOM 2350 C CA . ARG B 1 86 ? 14.273 -24.078 -18.672 1 98.19 86 ARG B CA 1
ATOM 2351 C C . ARG B 1 86 ? 14.086 -25.359 -17.859 1 98.19 86 ARG B C 1
ATOM 2353 O O . ARG B 1 86 ? 14.766 -26.359 -18.109 1 98.19 86 ARG B O 1
ATOM 2360 N N . THR B 1 87 ? 13.172 -25.344 -16.938 1 98.31 87 THR B N 1
ATOM 2361 C CA . THR B 1 87 ? 12.992 -26.484 -16.062 1 98.31 87 THR B CA 1
ATOM 2362 C C . THR B 1 87 ? 11.602 -27.094 -16.219 1 98.31 87 THR B C 1
ATOM 2364 O O . THR B 1 87 ? 11.156 -27.875 -15.375 1 98.31 87 THR B O 1
ATOM 2367 N N . ALA B 1 88 ? 10.914 -26.75 -17.234 1 98.25 88 ALA B N 1
ATOM 2368 C CA . ALA B 1 88 ? 9.523 -27.156 -17.422 1 98.25 88 ALA B CA 1
ATOM 2369 C C . ALA B 1 88 ? 9.43 -28.656 -17.688 1 98.25 88 ALA B C 1
ATOM 2371 O O . ALA B 1 88 ? 8.383 -29.266 -17.438 1 98.25 88 ALA B O 1
ATOM 2372 N N . SER B 1 89 ? 10.445 -29.312 -18.172 1 97.44 89 SER B N 1
ATOM 2373 C CA . SER B 1 89 ? 10.438 -30.75 -18.422 1 97.44 89 SER B CA 1
ATOM 2374 C C . SER B 1 89 ? 10.586 -31.531 -17.125 1 97.44 89 SER B C 1
ATOM 2376 O O . SER B 1 89 ? 10.258 -32.719 -17.078 1 97.44 89 SER B O 1
ATOM 2378 N N . LYS B 1 90 ? 11.047 -30.906 -16.094 1 97.44 90 LYS B N 1
ATOM 2379 C CA . LYS B 1 90 ? 11.328 -31.594 -14.828 1 97.44 90 LYS B CA 1
ATOM 2380 C C . LYS B 1 90 ? 10.297 -31.219 -13.766 1 97.44 90 LYS B C 1
ATOM 2382 O O . LYS B 1 90 ? 10.031 -32 -12.859 1 97.44 90 LYS B O 1
ATOM 2387 N N . ILE B 1 91 ? 9.812 -30.047 -13.867 1 98.12 91 ILE B N 1
ATOM 2388 C CA . ILE B 1 91 ? 8.836 -29.547 -12.906 1 98.12 91 ILE B CA 1
ATOM 2389 C C . ILE B 1 91 ? 7.527 -29.203 -13.625 1 98.12 91 ILE B C 1
ATOM 2391 O O . ILE B 1 91 ? 7.516 -28.422 -14.57 1 98.12 91 ILE B O 1
ATOM 2395 N N . LYS B 1 92 ? 6.438 -29.812 -13.148 1 98.62 92 LYS B N 1
ATOM 2396 C CA . LYS B 1 92 ? 5.145 -29.609 -13.789 1 98.62 92 LYS B CA 1
ATOM 2397 C C . LYS B 1 92 ? 4.824 -28.125 -13.922 1 98.62 92 LYS B C 1
ATOM 2399 O O . LYS B 1 92 ? 4.852 -27.391 -12.93 1 98.62 92 LYS B O 1
ATOM 2404 N N . THR B 1 93 ? 4.574 -27.672 -15.141 1 98.81 93 THR B N 1
ATOM 2405 C CA . THR B 1 93 ? 4.344 -26.266 -15.453 1 98.81 93 THR B CA 1
ATOM 2406 C C . THR B 1 93 ? 3.158 -26.125 -16.406 1 98.81 93 THR B C 1
ATOM 2408 O O . THR B 1 93 ? 3.066 -26.828 -17.406 1 98.81 93 THR B O 1
ATOM 2411 N N . ILE B 1 94 ? 2.27 -25.281 -16.031 1 98.81 94 ILE B N 1
ATOM 2412 C CA . ILE B 1 94 ? 1.125 -24.938 -16.875 1 98.81 94 ILE B CA 1
ATOM 2413 C C . ILE B 1 94 ? 1.177 -23.469 -17.25 1 98.81 94 ILE B C 1
ATOM 2415 O O . ILE B 1 94 ? 1.388 -22.609 -16.391 1 98.81 94 ILE B O 1
ATOM 2419 N N . VAL B 1 95 ? 1.042 -23.172 -18.5 1 98.69 95 VAL B N 1
ATOM 2420 C CA . VAL B 1 95 ? 0.913 -21.797 -18.969 1 98.69 95 VAL B CA 1
ATOM 2421 C C . VAL B 1 95 ? -0.495 -21.578 -19.516 1 98.69 95 VAL B C 1
ATOM 2423 O O . VAL B 1 95 ? -0.916 -22.25 -20.469 1 98.69 95 VAL B O 1
ATOM 2426 N N . ALA B 1 96 ? -1.198 -20.703 -18.922 1 98 96 ALA B N 1
ATOM 2427 C CA . ALA B 1 96 ? -2.547 -20.359 -19.359 1 98 96 ALA B CA 1
ATOM 2428 C C . ALA B 1 96 ? -2.523 -19.156 -20.312 1 98 96 ALA B C 1
ATOM 2430 O O . ALA B 1 96 ? -2.078 -18.078 -19.938 1 98 96 ALA B O 1
ATOM 2431 N N . VAL B 1 97 ? -3.037 -19.328 -21.5 1 97.12 97 VAL B N 1
ATOM 2432 C CA . VAL B 1 97 ? -3.045 -18.297 -22.531 1 97.12 97 VAL B CA 1
ATOM 2433 C C . VAL B 1 97 ? -4.457 -18.125 -23.078 1 97.12 97 VAL B C 1
ATOM 2435 O O . VAL B 1 97 ? -5.375 -18.844 -22.688 1 97.12 97 VAL B O 1
ATOM 2438 N N . THR B 1 98 ? -4.641 -17.078 -23.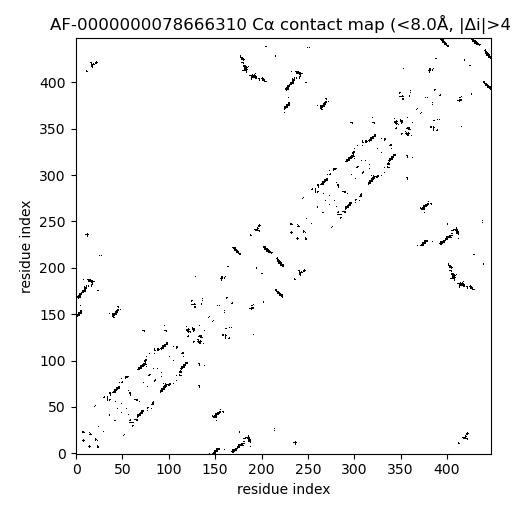828 1 95.12 98 THR B N 1
ATOM 2439 C CA . THR B 1 98 ? -5.824 -16.953 -24.656 1 95.12 98 THR B CA 1
ATOM 2440 C C . THR B 1 98 ? -5.5 -17.281 -26.109 1 95.12 98 THR B C 1
ATOM 2442 O O . THR B 1 98 ? -4.379 -17.688 -26.438 1 95.12 98 THR B O 1
ATOM 2445 N N . ASP B 1 99 ? -6.531 -17.109 -27 1 93.19 99 ASP B N 1
ATOM 2446 C CA . ASP B 1 99 ? -6.34 -17.359 -28.422 1 93.19 99 ASP B CA 1
ATOM 2447 C C . ASP B 1 99 ? -5.457 -16.297 -29.047 1 93.19 99 ASP B C 1
ATOM 2449 O O . ASP B 1 99 ? -5.082 -16.391 -30.219 1 93.19 99 ASP B O 1
ATOM 2453 N N . GLN B 1 100 ? -5.07 -15.383 -28.25 1 92.69 100 GLN B N 1
ATOM 2454 C CA . GLN B 1 100 ? -4.195 -14.32 -28.75 1 92.69 100 GLN B CA 1
ATOM 2455 C C . GLN B 1 100 ? -2.74 -14.781 -28.766 1 92.69 100 GLN B C 1
ATOM 2457 O O . GLN B 1 100 ? -1.891 -14.141 -29.391 1 92.69 100 GLN B O 1
ATOM 2462 N N . ALA B 1 101 ? -2.434 -15.852 -28.094 1 95.88 101 ALA B N 1
ATOM 2463 C CA . ALA B 1 101 ? -1.075 -16.391 -28.125 1 95.88 101 ALA B CA 1
ATOM 2464 C C . ALA B 1 101 ? -0.774 -17.047 -29.469 1 95.88 101 ALA B C 1
ATOM 2466 O O . ALA B 1 101 ? -1.566 -17.859 -29.953 1 95.88 101 ALA B O 1
ATOM 2467 N N . PRO B 1 102 ? 0.399 -16.75 -30.078 1 97.38 102 PRO B N 1
ATOM 2468 C CA . PRO B 1 102 ? 0.748 -17.391 -31.344 1 97.38 102 PRO B CA 1
ATOM 2469 C C . PRO B 1 102 ? 0.876 -18.906 -31.234 1 97.38 102 PRO B C 1
ATOM 2471 O O . PRO B 1 102 ? 1.437 -19.406 -30.25 1 97.38 102 PRO B O 1
ATOM 2474 N N . GLU B 1 103 ? 0.44 -19.531 -32.25 1 97.5 103 GLU B N 1
ATOM 2475 C CA . GLU B 1 103 ? 0.494 -21 -32.281 1 97.5 103 GLU B CA 1
ATOM 2476 C C . GLU B 1 103 ? 1.932 -21.5 -32.156 1 97.5 103 GLU B C 1
ATOM 2478 O O . GLU B 1 103 ? 2.195 -22.484 -31.484 1 97.5 103 GLU B O 1
ATOM 2483 N N . GLU B 1 104 ? 2.799 -20.781 -32.844 1 98 104 GLU B N 1
ATOM 2484 C CA . GLU B 1 104 ? 4.207 -21.172 -32.812 1 98 104 GLU B CA 1
ATOM 2485 C C . GLU B 1 104 ? 4.742 -21.125 -31.375 1 98 104 GLU B C 1
ATOM 2487 O O . GLU B 1 104 ? 5.52 -21.984 -30.969 1 98 104 GLU B O 1
ATOM 2492 N N . LYS B 1 105 ? 4.332 -20.109 -30.656 1 98.31 105 LYS B N 1
ATOM 2493 C CA . LYS B 1 105 ? 4.734 -19.984 -29.25 1 98.31 105 LYS B CA 1
ATOM 2494 C C . LYS B 1 105 ? 4.176 -21.125 -28.406 1 98.31 105 LYS B C 1
ATOM 2496 O O . LYS B 1 105 ? 4.891 -21.703 -27.594 1 98.31 105 LYS B O 1
ATOM 2501 N N . ILE B 1 106 ? 2.99 -21.438 -28.609 1 98.25 106 ILE B N 1
ATOM 2502 C CA . ILE B 1 106 ? 2.336 -22.516 -27.875 1 98.25 106 ILE B CA 1
ATOM 2503 C C . ILE B 1 106 ? 3.092 -23.828 -28.094 1 98.25 106 ILE B C 1
ATOM 2505 O O . ILE B 1 106 ? 3.418 -24.531 -27.141 1 98.25 106 ILE B O 1
ATOM 2509 N N . HIS B 1 107 ? 3.41 -24.062 -29.344 1 98.31 107 HIS B N 1
ATOM 2510 C CA . HIS B 1 107 ? 4.129 -25.297 -29.672 1 98.31 107 HIS B CA 1
ATOM 2511 C C . HIS B 1 107 ? 5.504 -25.312 -29.016 1 98.31 107 HIS B C 1
ATOM 2513 O O . HIS B 1 107 ? 5.934 -26.359 -28.516 1 98.31 107 HIS B O 1
ATOM 2519 N N . LYS B 1 108 ? 6.137 -24.188 -29.078 1 98.31 108 LYS B N 1
ATOM 2520 C CA . LYS B 1 108 ? 7.461 -24.109 -28.469 1 98.31 108 LYS B CA 1
ATOM 2521 C C . LYS B 1 108 ? 7.398 -24.375 -26.969 1 98.31 108 LYS B C 1
ATOM 2523 O O . LYS B 1 108 ? 8.234 -25.094 -26.422 1 98.31 108 LYS B O 1
ATOM 2528 N N . LEU B 1 109 ? 6.438 -23.812 -26.281 1 98.69 109 LEU B N 1
ATOM 2529 C CA . LEU B 1 109 ? 6.266 -24.016 -24.844 1 98.69 109 LEU B CA 1
ATOM 2530 C C . LEU B 1 109 ? 6.008 -25.484 -24.531 1 98.69 109 LEU B C 1
ATOM 2532 O O . LEU B 1 109 ? 6.586 -26.047 -23.594 1 98.69 109 LEU B O 1
ATOM 2536 N N . GLU B 1 110 ? 5.207 -26.094 -25.344 1 98.62 110 GLU B N 1
ATOM 2537 C CA . GLU B 1 110 ? 4.883 -27.516 -25.156 1 98.62 110 GLU B CA 1
ATOM 2538 C C . GLU B 1 110 ? 6.102 -28.391 -25.406 1 98.62 110 GLU B C 1
ATOM 2540 O O . GLU B 1 110 ? 6.328 -29.359 -24.672 1 98.62 110 GLU B O 1
ATOM 2545 N N . ASP B 1 111 ? 6.84 -28.016 -26.406 1 98.5 111 ASP B N 1
ATOM 2546 C CA . ASP B 1 111 ? 8.055 -28.766 -26.719 1 98.5 111 ASP B CA 1
ATOM 2547 C C . ASP B 1 111 ? 9.047 -28.719 -25.562 1 98.5 111 ASP B C 1
ATOM 2549 O O . ASP B 1 111 ? 9.82 -29.656 -25.359 1 98.5 111 ASP B O 1
ATOM 2553 N N . MET B 1 112 ? 8.953 -27.672 -24.859 1 98.38 112 MET B N 1
ATOM 2554 C CA . MET B 1 112 ? 9.891 -27.484 -23.75 1 98.38 112 MET B CA 1
ATOM 2555 C C . MET B 1 112 ? 9.398 -28.203 -22.484 1 98.38 112 MET B C 1
ATOM 2557 O O . MET B 1 112 ? 10.102 -28.234 -21.484 1 98.38 112 MET B O 1
ATOM 2561 N N . GLY B 1 113 ? 8.156 -28.703 -22.531 1 98.5 113 GLY B N 1
ATOM 2562 C CA . GLY B 1 113 ? 7.688 -29.531 -21.438 1 98.5 113 GLY B CA 1
ATOM 2563 C C . GLY B 1 113 ? 6.512 -28.938 -20.688 1 98.5 113 GLY B C 1
ATOM 2564 O O . GLY B 1 113 ? 5.949 -29.562 -19.797 1 98.5 113 GLY B O 1
ATOM 2565 N N . ALA B 1 114 ? 6.137 -27.734 -21.047 1 98.75 114 ALA B N 1
ATOM 2566 C CA . ALA B 1 114 ? 4.992 -27.109 -20.375 1 98.75 114 ALA B CA 1
ATOM 2567 C C . ALA B 1 114 ? 3.678 -27.609 -20.969 1 98.75 114 ALA B C 1
ATOM 2569 O O . ALA B 1 114 ? 3.611 -27.953 -22.141 1 98.75 114 ALA B O 1
ATOM 2570 N N . LYS B 1 115 ? 2.721 -27.719 -20.156 1 98.69 115 LYS B N 1
ATOM 2571 C CA . LYS B 1 115 ? 1.352 -27.828 -20.641 1 98.69 115 LYS B CA 1
ATOM 2572 C C . LYS B 1 115 ? 0.732 -26.453 -20.891 1 98.69 115 LYS B C 1
ATOM 2574 O O . LYS B 1 115 ? 0.771 -25.594 -20.016 1 98.69 115 LYS B O 1
ATOM 2579 N N . VAL B 1 116 ? 0.181 -26.25 -22.078 1 98.62 116 VAL B N 1
ATOM 2580 C CA . VAL B 1 116 ? -0.448 -24.969 -22.375 1 98.62 116 VAL B CA 1
ATOM 2581 C C . VAL B 1 116 ? -1.968 -25.125 -22.375 1 98.62 116 VAL B C 1
ATOM 2583 O O . VAL B 1 116 ? -2.51 -26.031 -23.016 1 98.62 116 VAL B O 1
ATOM 2586 N N . LEU B 1 117 ? -2.639 -24.359 -21.562 1 98.38 117 LEU B N 1
ATOM 2587 C CA . LEU B 1 117 ? -4.098 -24.297 -21.562 1 98.38 117 LEU B CA 1
ATOM 2588 C C . LEU B 1 117 ? -4.582 -23.062 -22.312 1 98.38 117 LEU B C 1
ATOM 2590 O O . LEU B 1 117 ? -4.316 -21.922 -21.891 1 98.38 117 LEU B O 1
ATOM 2594 N N . VAL B 1 118 ? -5.266 -23.25 -23.375 1 97 118 VAL B N 1
ATOM 2595 C CA . VAL B 1 118 ? -5.902 -22.141 -24.078 1 97 118 VAL B CA 1
ATOM 2596 C C . VAL B 1 118 ? -7.293 -21.891 -23.5 1 97 118 VAL B C 1
ATOM 2598 O O . VAL B 1 118 ? -8.18 -22.734 -23.594 1 97 118 VA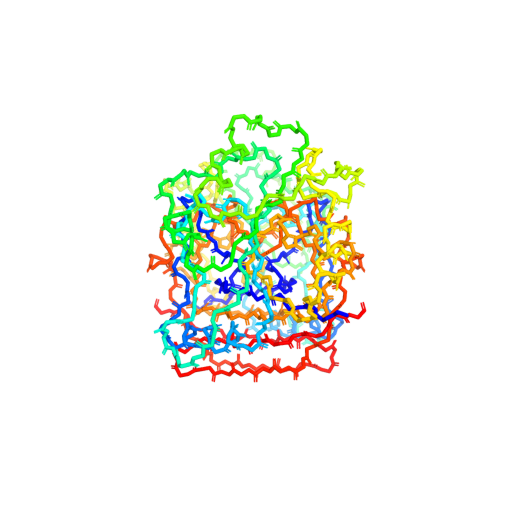L B O 1
ATOM 2601 N N . ILE B 1 119 ? -7.438 -20.797 -22.859 1 94.31 119 ILE B N 1
ATOM 2602 C CA . ILE B 1 119 ? -8.648 -20.438 -22.141 1 94.31 119 ILE B CA 1
ATOM 2603 C C . ILE B 1 119 ? -9.352 -19.297 -22.859 1 94.31 119 ILE B C 1
ATOM 2605 O O . ILE B 1 119 ? -8.703 -18.438 -23.469 1 94.31 119 ILE B O 1
ATOM 2609 N N . SER B 1 120 ? -10.625 -19.266 -22.797 1 87.06 120 SER B N 1
ATOM 2610 C CA . SER B 1 120 ? -11.383 -18.156 -23.359 1 87.06 120 SER B CA 1
ATOM 2611 C C . SER B 1 120 ? -11.016 -16.828 -22.703 1 87.06 120 SER B C 1
ATOM 2613 O O . SER B 1 120 ? -10.492 -16.812 -21.578 1 87.06 120 SER B O 1
ATOM 2615 N N . GLU B 1 121 ? -11.266 -15.82 -23.422 1 83.94 121 GLU B N 1
ATOM 2616 C CA . GLU B 1 121 ? -11.086 -14.492 -22.844 1 83.94 121 GLU B CA 1
ATOM 2617 C C . GLU B 1 121 ? -12.172 -14.18 -21.828 1 83.94 121 GLU B C 1
ATOM 2619 O O . GLU B 1 121 ? -13.336 -14.523 -22.031 1 83.94 121 GLU B O 1
ATOM 2624 N N . GLY B 1 122 ? -11.719 -13.555 -20.812 1 75.56 122 GLY B N 1
ATOM 2625 C CA . GLY B 1 122 ? -12.711 -13.148 -19.828 1 75.56 122 GLY B CA 1
ATOM 2626 C C . GLY B 1 122 ? -13.461 -11.891 -20.219 1 75.56 122 GLY B C 1
ATOM 2627 O O . GLY B 1 122 ? -12.961 -11.078 -21 1 75.56 122 GLY B O 1
ATOM 2628 N N . LYS B 1 123 ? -14.75 -11.805 -19.797 1 68.56 123 LYS B N 1
ATOM 2629 C CA . LYS B 1 123 ? -15.477 -10.539 -19.891 1 68.56 123 LYS B CA 1
ATOM 2630 C C . LYS B 1 123 ? -14.891 -9.5 -18.953 1 68.56 123 LYS B C 1
ATOM 2632 O O . LYS B 1 123 ? -14.023 -9.82 -18.125 1 68.56 123 LYS B O 1
ATOM 2637 N N . LYS B 1 124 ? -15.422 -8.43 -19.219 1 63.06 124 LYS B N 1
ATOM 2638 C CA . LYS B 1 124 ? -15 -7.355 -18.328 1 63.06 124 LYS B CA 1
ATOM 2639 C C . LYS B 1 124 ? -15.148 -7.758 -16.859 1 63.06 124 LYS B C 1
ATOM 2641 O O . LYS B 1 124 ? -16.203 -8.258 -16.453 1 63.06 124 LYS B O 1
ATOM 2646 N N . GLY B 1 125 ? -14.133 -7.625 -16.219 1 58.88 125 GLY B N 1
ATOM 2647 C CA . GLY B 1 125 ? -14.172 -7.957 -14.805 1 58.88 125 GLY B CA 1
ATOM 2648 C C . GLY B 1 125 ? -13.82 -9.398 -14.516 1 58.88 125 GLY B C 1
ATOM 2649 O O . GLY B 1 125 ? -13.664 -9.789 -13.359 1 58.88 125 GLY B O 1
ATOM 2650 N N . GLN B 1 126 ? -13.82 -10.07 -15.438 1 60.91 126 GLN B N 1
ATOM 2651 C CA . GLN B 1 126 ? -13.523 -11.477 -15.211 1 60.91 126 GLN B CA 1
ATOM 2652 C C . GLN B 1 126 ? -12.117 -11.828 -15.695 1 60.91 126 GLN B C 1
ATOM 2654 O O . GLN B 1 126 ? -11.695 -12.984 -15.586 1 60.91 126 GLN B O 1
ATOM 2659 N N . SER B 1 127 ? -11.547 -10.82 -16.203 1 61 127 SER B N 1
ATOM 2660 C CA . SER B 1 127 ? -10.242 -11.055 -16.828 1 61 127 SER B CA 1
ATOM 2661 C C . SER B 1 127 ? -9.117 -10.516 -15.953 1 61 127 SER B C 1
ATOM 2663 O O . SER B 1 127 ? -9.336 -9.633 -15.117 1 61 127 SER B O 1
ATOM 2665 N N . ALA B 1 128 ? -7.965 -11.312 -16.203 1 57.5 128 ALA B N 1
ATOM 2666 C CA . ALA B 1 128 ? -6.734 -10.844 -15.578 1 57.5 128 ALA B CA 1
ATOM 2667 C C . ALA B 1 128 ? -6.375 -9.438 -16.047 1 57.5 128 ALA B C 1
ATOM 2669 O O . ALA B 1 128 ? -5.77 -9.266 -17.109 1 57.5 128 ALA B O 1
ATOM 2670 N N . ALA B 1 129 ? -6.59 -8.383 -15.273 1 59.09 129 ALA B N 1
ATOM 2671 C CA . ALA B 1 129 ? -6.324 -6.949 -15.219 1 59.09 129 ALA B CA 1
ATOM 2672 C C . ALA B 1 129 ? -6.199 -6.359 -16.609 1 59.09 129 ALA B C 1
ATOM 2674 O O . ALA B 1 129 ? -5.965 -5.156 -16.766 1 59.09 129 ALA B O 1
ATOM 2675 N N . VAL B 1 130 ? -6.23 -7.336 -17.656 1 61.69 130 VAL B N 1
ATOM 2676 C CA . VAL B 1 130 ? -6.078 -6.789 -19 1 61.69 130 VAL B CA 1
ATOM 2677 C C . VAL B 1 130 ? -7.324 -7.098 -19.828 1 61.69 130 VAL B C 1
ATOM 2679 O O . VAL B 1 130 ? -8.008 -8.094 -19.578 1 61.69 130 VAL B O 1
ATOM 2682 N N . PRO B 1 131 ? -7.566 -6.242 -20.641 1 65.25 131 PRO B N 1
ATOM 2683 C CA . PRO B 1 131 ? -8.609 -6.582 -21.609 1 65.25 131 PRO B CA 1
ATOM 2684 C C . PRO B 1 131 ? -8.312 -7.863 -22.391 1 65.25 131 PRO B C 1
ATOM 2686 O O . PRO B 1 131 ? -7.16 -8.109 -22.75 1 65.25 131 PRO B O 1
ATOM 2689 N N . HIS B 1 132 ? -9.289 -8.727 -22.422 1 68.25 132 HIS B N 1
ATOM 2690 C CA . HIS B 1 132 ? -9.188 -9.977 -23.188 1 68.25 132 HIS B CA 1
ATOM 2691 C C . HIS B 1 132 ? -8.203 -10.938 -22.531 1 68.25 132 HIS B C 1
ATOM 2693 O O . HIS B 1 132 ? -7.535 -11.711 -23.219 1 68.25 132 HIS B O 1
ATOM 2699 N N . GLY B 1 133 ? -8.086 -10.742 -21.375 1 89.62 133 GLY B N 1
ATOM 2700 C CA . GLY B 1 133 ? -7.191 -11.633 -20.656 1 89.62 133 GLY B CA 1
ATOM 2701 C C . GLY B 1 133 ? -7.816 -12.969 -20.328 1 89.62 133 GLY B C 1
ATOM 2702 O O . GLY B 1 133 ? -9.008 -13.18 -20.562 1 89.62 133 GLY B O 1
ATOM 2703 N N . VAL B 1 134 ? -7.047 -13.922 -19.922 1 94.44 134 VAL B N 1
ATOM 2704 C CA . VAL B 1 134 ? -7.469 -15.266 -19.531 1 94.44 134 VAL B CA 1
ATOM 2705 C C . VAL B 1 134 ? -8.68 -15.172 -18.609 1 94.44 134 VAL B C 1
ATOM 2707 O O . VAL B 1 134 ? -8.695 -14.375 -17.656 1 94.44 134 VAL B O 1
ATOM 2710 N N . ASN B 1 135 ? -9.758 -15.914 -18.891 1 95.12 135 ASN B N 1
ATOM 2711 C CA . ASN B 1 135 ? -10.883 -16.078 -17.969 1 95.12 135 ASN B CA 1
ATOM 2712 C C . ASN B 1 135 ? -10.477 -16.875 -16.734 1 95.12 135 ASN B C 1
ATOM 2714 O O . ASN B 1 135 ? -10.398 -18.109 -16.797 1 95.12 135 ASN B O 1
ATOM 2718 N N . LEU B 1 136 ? -10.336 -16.203 -15.68 1 95.81 136 LEU B N 1
ATOM 2719 C CA . LEU B 1 136 ? -9.766 -16.812 -14.477 1 95.81 136 LEU B CA 1
ATOM 2720 C C . LEU B 1 136 ? -10.75 -17.781 -13.844 1 95.81 136 LEU B C 1
ATOM 2722 O O . LEU B 1 136 ? -10.344 -18.797 -13.273 1 95.81 136 LEU B O 1
ATOM 2726 N N . LYS B 1 137 ? -12.008 -17.516 -13.875 1 94.81 137 LYS B N 1
ATOM 2727 C CA . LYS B 1 137 ? -12.992 -18.469 -13.367 1 94.81 137 LYS B CA 1
ATOM 2728 C C . LYS B 1 137 ? -12.883 -19.812 -14.094 1 94.81 137 LYS B C 1
ATOM 2730 O O . LYS B 1 137 ? -12.898 -20.859 -13.453 1 94.81 137 LYS B O 1
ATOM 2735 N N . GLU B 1 138 ? -12.805 -19.688 -15.398 1 95.44 138 GLU B N 1
ATOM 2736 C CA . GLU B 1 138 ? -12.656 -20.922 -16.172 1 95.44 138 GLU B CA 1
ATOM 2737 C C . GLU B 1 138 ? -11.336 -21.609 -15.867 1 95.44 138 GLU B C 1
ATOM 2739 O O . GLU B 1 138 ? -11.297 -22.844 -15.742 1 95.44 138 GLU B O 1
ATOM 2744 N N . LEU B 1 139 ? -10.266 -20.844 -15.812 1 96.62 139 LEU B N 1
ATOM 2745 C CA . LEU B 1 139 ? -8.969 -21.422 -15.492 1 96.62 139 LEU B CA 1
ATOM 2746 C C . LEU B 1 139 ? -9.031 -22.203 -14.172 1 96.62 139 LEU B C 1
ATOM 2748 O O . LEU B 1 139 ? -8.625 -23.359 -14.109 1 96.62 139 LEU B O 1
ATOM 2752 N N . PHE B 1 140 ? -9.539 -21.609 -13.094 1 97 140 PHE B N 1
ATOM 2753 C CA . PHE B 1 140 ? -9.555 -22.25 -11.781 1 97 140 PHE B CA 1
ATOM 2754 C C . PHE B 1 140 ? -10.492 -23.453 -11.766 1 97 140 PHE B C 1
ATOM 2756 O O . PHE B 1 140 ? -10.242 -24.438 -11.062 1 97 140 PHE B O 1
ATOM 2763 N N . ARG B 1 141 ? -11.578 -23.391 -12.578 1 96.88 141 ARG B N 1
ATOM 2764 C CA . ARG B 1 141 ? -12.43 -24.562 -12.75 1 96.88 141 ARG B CA 1
ATOM 2765 C C . ARG B 1 141 ? -11.656 -25.719 -13.375 1 96.88 141 ARG B C 1
ATOM 2767 O O . ARG B 1 141 ? -11.758 -26.859 -12.914 1 96.88 141 ARG B O 1
ATOM 2774 N N . ARG B 1 142 ? -10.953 -25.406 -14.383 1 97.62 142 ARG B N 1
ATOM 2775 C CA . ARG B 1 142 ? -10.164 -26.422 -15.062 1 97.62 142 ARG B CA 1
ATOM 2776 C C . ARG B 1 142 ? -9.094 -27 -14.133 1 97.62 142 ARG B C 1
ATOM 2778 O O . ARG B 1 142 ? -8.82 -28.203 -14.156 1 97.62 142 ARG B O 1
ATOM 2785 N N . LEU B 1 143 ? -8.453 -26.125 -13.391 1 98.31 143 LEU B N 1
ATOM 2786 C CA . LEU B 1 143 ? -7.465 -26.594 -12.422 1 98.31 143 LEU B CA 1
ATOM 2787 C C . LEU B 1 143 ? -8.102 -27.547 -11.414 1 98.31 143 LEU B C 1
ATOM 2789 O O . LEU B 1 143 ? -7.504 -28.562 -11.062 1 98.31 143 LEU B O 1
ATOM 2793 N N . GLU B 1 144 ? -9.234 -27.188 -10.953 1 98.06 144 GLU B N 1
ATOM 2794 C CA . GLU B 1 144 ? -9.953 -28.047 -10.023 1 98.06 144 GLU B CA 1
ATOM 2795 C C . GLU B 1 144 ? -10.227 -29.422 -10.641 1 98.06 144 GLU B C 1
ATOM 2797 O O . GLU B 1 144 ? -10.07 -30.438 -9.984 1 98.06 144 GLU B O 1
ATOM 2802 N N . LYS B 1 145 ? -10.641 -29.391 -11.898 1 97.94 145 LYS B N 1
ATOM 2803 C CA . LYS B 1 145 ? -10.93 -30.641 -12.609 1 97.94 145 LYS B CA 1
ATOM 2804 C C . LYS B 1 145 ? -9.664 -31.484 -12.758 1 97.94 145 LYS B C 1
ATOM 2806 O O . LYS B 1 145 ? -9.742 -32.719 -12.82 1 97.94 145 LYS B O 1
ATOM 2811 N N . MET B 1 146 ? -8.539 -30.844 -12.789 1 98.12 146 MET B N 1
ATOM 2812 C CA . MET B 1 146 ? -7.262 -31.547 -12.906 1 98.12 146 MET B CA 1
ATOM 2813 C C . MET B 1 146 ? -6.828 -32.125 -11.562 1 98.12 146 MET B C 1
ATOM 2815 O O . MET B 1 146 ? -5.777 -32.75 -11.469 1 98.12 146 MET B O 1
ATOM 2819 N N . GLY B 1 147 ? -7.559 -31.797 -10.492 1 98.25 147 GLY B N 1
ATOM 2820 C CA . GLY B 1 147 ? -7.293 -32.375 -9.188 1 98.25 147 GLY B CA 1
ATOM 2821 C C . GLY B 1 147 ? -6.488 -31.469 -8.281 1 98.25 147 GLY B C 1
ATOM 2822 O O . GLY B 1 147 ? -6.043 -31.875 -7.207 1 98.25 147 GLY B O 1
ATOM 2823 N N . LEU B 1 148 ? -6.23 -30.297 -8.711 1 98.44 148 LEU B N 1
ATOM 2824 C CA . LEU B 1 148 ? -5.543 -29.312 -7.879 1 98.44 148 LEU B CA 1
ATOM 2825 C C . LEU B 1 148 ? -6.512 -28.656 -6.902 1 98.44 148 LEU B C 1
ATOM 2827 O O . LEU B 1 148 ? -7.449 -27.969 -7.32 1 98.44 148 LEU B O 1
ATOM 2831 N N . ARG B 1 149 ? -6.262 -28.812 -5.586 1 97.75 149 ARG B N 1
ATOM 2832 C CA . ARG B 1 149 ? -7.27 -28.438 -4.602 1 97.75 149 ARG B CA 1
ATOM 2833 C C . ARG B 1 149 ? -6.758 -27.328 -3.697 1 97.75 149 ARG B C 1
ATOM 2835 O O . ARG B 1 149 ? -7.547 -26.594 -3.098 1 97.75 149 ARG B O 1
ATOM 2842 N N . ARG B 1 150 ? -5.559 -27.25 -3.467 1 98.69 150 ARG B N 1
ATOM 2843 C CA . ARG B 1 150 ? -4.926 -26.188 -2.682 1 98.69 150 ARG B CA 1
ATOM 2844 C C . ARG B 1 150 ? -3.986 -25.359 -3.545 1 98.69 150 ARG B C 1
ATOM 2846 O O . ARG B 1 150 ? -2.953 -25.844 -4 1 98.69 150 ARG B O 1
ATOM 2853 N N . ILE B 1 151 ? -4.391 -24.125 -3.762 1 98.88 151 ILE B N 1
ATOM 2854 C CA . ILE B 1 151 ? -3.68 -23.266 -4.703 1 98.88 151 ILE B CA 1
ATOM 2855 C C . ILE B 1 151 ? -3.076 -22.078 -3.965 1 98.88 151 ILE B C 1
ATOM 2857 O O . ILE B 1 151 ? -3.746 -21.438 -3.146 1 98.88 151 ILE B O 1
ATOM 2861 N N . LEU B 1 152 ? -1.812 -21.828 -4.207 1 98.88 152 LEU B N 1
ATOM 2862 C CA . LEU B 1 152 ? -1.118 -20.656 -3.711 1 98.88 152 LEU B CA 1
ATOM 2863 C C . LEU B 1 152 ? -0.958 -19.609 -4.816 1 98.88 152 LEU B C 1
ATOM 2865 O O . LEU B 1 152 ? -0.484 -19.938 -5.91 1 98.88 152 LEU B O 1
ATOM 2869 N N . VAL B 1 153 ? -1.387 -18.406 -4.555 1 98.75 153 VAL B N 1
ATOM 2870 C CA . VAL B 1 153 ? -1.192 -17.281 -5.477 1 98.75 153 VAL B CA 1
ATOM 2871 C C . VAL B 1 153 ? -0.131 -16.344 -4.922 1 98.75 153 VAL B C 1
ATOM 2873 O O . VAL B 1 153 ? -0.261 -15.836 -3.803 1 98.75 153 VAL B O 1
ATOM 2876 N N . GLU B 1 154 ? 0.9 -16 -5.691 1 97.12 154 GLU B N 1
ATOM 2877 C CA . GLU B 1 154 ? 1.979 -15.148 -5.199 1 97.12 154 GLU B CA 1
ATOM 2878 C C . GLU B 1 154 ? 2.094 -13.867 -6.02 1 97.12 154 GLU B C 1
ATOM 2880 O O . GLU B 1 154 ? 3.039 -13.094 -5.848 1 97.12 154 GLU B O 1
ATOM 2885 N N . GLY B 1 155 ? 1.123 -13.617 -6.828 1 84.06 155 GLY B N 1
ATOM 2886 C CA . GLY B 1 155 ? 1.148 -12.344 -7.539 1 84.06 155 GLY B CA 1
ATOM 2887 C C . GLY B 1 155 ? 1.024 -12.5 -9.047 1 84.06 155 GLY B C 1
ATOM 2888 O O . GLY B 1 155 ? 0.758 -13.602 -9.539 1 84.06 155 GLY B O 1
ATOM 2889 N N . GLY B 1 156 ? 1.138 -11.203 -9.516 1 92.94 156 GLY B N 1
ATOM 2890 C CA . GLY B 1 156 ? 1.409 -9.875 -8.992 1 92.94 156 GLY B CA 1
ATOM 2891 C C . GLY B 1 156 ? 0.15 -9.094 -8.672 1 92.94 156 GLY B C 1
ATOM 2892 O O . GLY B 1 156 ? -0.926 -9.672 -8.516 1 92.94 156 GLY B O 1
ATOM 2893 N N . GLY B 1 157 ? 0.257 -7.816 -8.484 1 95.44 157 GLY B N 1
ATOM 2894 C CA . GLY B 1 157 ? -0.823 -6.953 -8.031 1 95.44 157 GLY B CA 1
ATOM 2895 C C . GLY B 1 157 ? -2.057 -7.031 -8.906 1 95.44 157 GLY B C 1
ATOM 2896 O O . GLY B 1 157 ? -3.184 -7.012 -8.406 1 95.44 157 GLY B O 1
ATOM 2897 N N . GLU B 1 158 ? -1.886 -7.145 -10.227 1 94.62 158 GLU B N 1
ATOM 2898 C CA . GLU B 1 158 ? -3.014 -7.211 -11.148 1 94.62 158 GLU B CA 1
ATOM 2899 C C . GLU B 1 158 ? -3.742 -8.547 -11.039 1 94.62 158 GLU B C 1
ATOM 2901 O O . GLU B 1 158 ? -4.973 -8.594 -11.047 1 94.62 158 GLU B O 1
ATOM 2906 N N . LEU B 1 159 ? -2.973 -9.594 -10.984 1 95.38 159 LEU B N 1
ATOM 2907 C CA . LEU B 1 159 ? -3.572 -10.906 -10.789 1 95.38 159 LEU B CA 1
ATOM 2908 C C . LEU B 1 159 ? -4.301 -10.984 -9.453 1 95.38 159 LEU B C 1
ATOM 2910 O O . LEU B 1 159 ? -5.422 -11.5 -9.383 1 95.38 159 LEU B O 1
ATOM 2914 N N . ASN B 1 160 ? -3.625 -10.477 -8.398 1 96.88 160 ASN B N 1
ATOM 2915 C CA . ASN B 1 160 ? -4.266 -10.445 -7.086 1 96.88 160 ASN B CA 1
ATOM 2916 C C . ASN B 1 160 ? -5.625 -9.75 -7.145 1 96.88 160 ASN B C 1
ATOM 2918 O O . ASN B 1 160 ? -6.617 -10.273 -6.633 1 96.88 160 ASN B O 1
ATOM 2922 N N . TRP B 1 161 ? -5.691 -8.641 -7.809 1 96.44 161 TRP B N 1
ATOM 2923 C CA . TRP B 1 161 ? -6.941 -7.906 -7.941 1 96.44 161 TRP B CA 1
ATOM 2924 C C . TRP B 1 161 ? -8.008 -8.766 -8.609 1 96.44 161 TRP B C 1
ATOM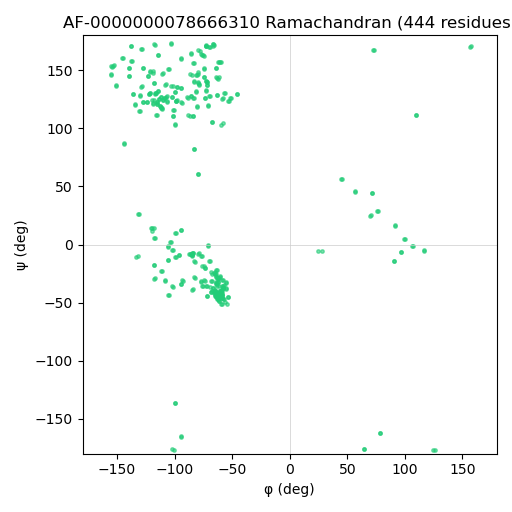 2926 O O . TRP B 1 161 ? -9.125 -8.891 -8.102 1 96.44 161 TRP B O 1
ATOM 2936 N N . SER B 1 162 ? -7.664 -9.312 -9.695 1 95.06 162 SER B N 1
ATOM 2937 C CA . SER B 1 162 ? -8.633 -10.055 -10.5 1 95.06 162 SER B CA 1
ATOM 2938 C C . SER B 1 162 ? -9.219 -11.227 -9.711 1 95.06 162 SER B C 1
ATOM 2940 O O . SER B 1 162 ? -10.43 -11.445 -9.727 1 95.06 162 SER B O 1
ATOM 2942 N N . LEU B 1 163 ? -8.367 -11.945 -9.031 1 96.5 163 LEU B N 1
ATOM 2943 C CA . LEU B 1 163 ? -8.836 -13.102 -8.273 1 96.5 163 LEU B CA 1
ATOM 2944 C C . LEU B 1 163 ? -9.688 -12.664 -7.086 1 96.5 163 LEU B C 1
ATOM 2946 O O . LEU B 1 163 ? -10.703 -13.289 -6.781 1 96.5 163 LEU B O 1
ATOM 2950 N N . LEU B 1 164 ? -9.242 -11.578 -6.426 1 97 164 LEU B N 1
ATOM 2951 C CA . LEU B 1 164 ? -10.008 -11.055 -5.301 1 97 164 LEU B CA 1
ATOM 2952 C C . LEU B 1 164 ? -11.375 -10.555 -5.758 1 97 164 LEU B C 1
ATOM 2954 O O . LEU B 1 164 ? -12.391 -10.859 -5.125 1 97 164 LEU B O 1
ATOM 2958 N N . ARG B 1 165 ? -11.391 -9.867 -6.805 1 94.12 165 ARG B N 1
ATOM 2959 C CA . ARG B 1 165 ? -12.633 -9.305 -7.332 1 94.12 165 ARG B CA 1
ATOM 2960 C C . ARG B 1 165 ? -13.617 -10.406 -7.707 1 94.12 165 ARG B C 1
ATOM 2962 O O . ARG B 1 165 ? -14.828 -10.242 -7.559 1 94.12 165 ARG B O 1
ATOM 2969 N N . LEU B 1 166 ? -13.117 -11.516 -8.133 1 94.19 166 LEU B N 1
ATOM 2970 C CA . LEU B 1 166 ? -13.945 -12.633 -8.57 1 94.19 166 LEU B CA 1
ATOM 2971 C C . LEU B 1 166 ? -14.383 -13.492 -7.391 1 94.19 166 LEU B C 1
ATOM 2973 O O . LEU B 1 166 ? -15.141 -14.445 -7.555 1 94.19 166 LEU B O 1
ATOM 2977 N N . GLY B 1 167 ? -13.852 -13.219 -6.219 1 96 167 GLY B N 1
ATOM 2978 C CA . GLY B 1 167 ? -14.227 -13.977 -5.035 1 96 167 GLY B CA 1
ATOM 2979 C C . GLY B 1 167 ? -13.586 -15.352 -4.98 1 96 167 GLY B C 1
ATOM 2980 O O . GLY B 1 167 ? -14.141 -16.281 -4.379 1 96 167 GLY B O 1
ATOM 2981 N N . LEU B 1 168 ? -12.406 -15.508 -5.57 1 96.88 168 LEU B N 1
ATOM 2982 C CA . LEU B 1 168 ? -11.797 -16.828 -5.695 1 96.88 168 LEU B CA 1
ATOM 2983 C C . LEU B 1 168 ? -10.805 -17.078 -4.562 1 96.88 168 LEU B C 1
ATOM 2985 O O . LEU B 1 168 ? -10.328 -18.203 -4.391 1 96.88 168 LEU B O 1
ATOM 2989 N N . VAL B 1 169 ? -10.477 -16.109 -3.758 1 98.56 169 VAL B N 1
ATOM 2990 C CA . VAL B 1 169 ? -9.453 -16.219 -2.727 1 98.56 169 VAL B CA 1
ATOM 2991 C C . VAL B 1 169 ? -10.109 -16.5 -1.376 1 98.56 169 VAL B C 1
ATOM 2993 O O . VAL B 1 169 ? -11.078 -15.844 -1.004 1 98.56 169 VAL B O 1
ATOM 2996 N N . ASP B 1 170 ? -9.539 -17.438 -0.64 1 98.81 170 ASP B N 1
ATOM 2997 C CA . ASP B 1 170 ? -10.094 -17.812 0.658 1 98.81 170 ASP B CA 1
ATOM 2998 C C . ASP B 1 170 ? -9.297 -17.188 1.798 1 98.81 170 ASP B C 1
ATOM 3000 O O . ASP B 1 170 ? -9.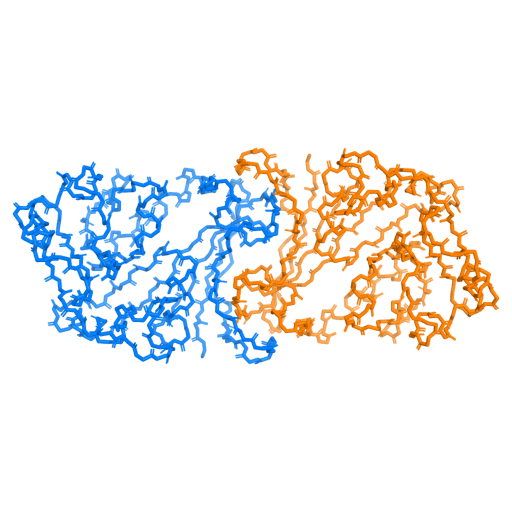859 -16.859 2.844 1 98.81 170 ASP B O 1
ATOM 3004 N N . GLU B 1 171 ? -8.016 -17.094 1.624 1 98.81 171 GLU B N 1
ATOM 3005 C CA . GLU B 1 171 ? -7.098 -16.625 2.662 1 98.81 171 GLU B CA 1
ATOM 3006 C C . GLU B 1 171 ? -6.027 -15.711 2.084 1 98.81 171 GLU B C 1
ATOM 3008 O O . GLU B 1 171 ? -5.578 -15.906 0.954 1 98.81 171 GLU B O 1
ATOM 3013 N N . LEU B 1 172 ? -5.664 -14.742 2.889 1 98.88 172 LEU B N 1
ATOM 3014 C CA . LEU B 1 172 ? -4.578 -13.828 2.555 1 98.88 172 LEU B CA 1
ATOM 3015 C C . LEU B 1 172 ? -3.514 -13.82 3.648 1 98.88 172 LEU B C 1
ATOM 3017 O O . LEU B 1 172 ? -3.822 -13.586 4.82 1 98.88 172 LEU B O 1
ATOM 3021 N N . THR B 1 173 ? -2.34 -14.133 3.248 1 98.75 173 THR B N 1
ATOM 3022 C CA . THR B 1 173 ? -1.176 -14 4.117 1 98.75 173 THR B CA 1
ATOM 3023 C C . THR B 1 173 ? -0.248 -12.898 3.617 1 98.75 173 THR B C 1
ATOM 3025 O O . THR B 1 173 ? 0.18 -12.922 2.461 1 98.75 173 THR B O 1
ATOM 3028 N N . VAL B 1 174 ? 0.085 -11.984 4.484 1 98.69 174 VAL B N 1
ATOM 3029 C CA . VAL B 1 174 ? 0.937 -10.859 4.102 1 98.69 174 VAL B CA 1
ATOM 3030 C C . VAL B 1 174 ? 2.082 -10.719 5.098 1 98.69 174 VAL B C 1
ATOM 3032 O O . VAL B 1 174 ? 1.86 -10.719 6.312 1 98.69 174 VAL B O 1
ATOM 3035 N N . THR B 1 175 ? 3.244 -10.664 4.609 1 98.75 175 THR B N 1
ATOM 3036 C CA . THR B 1 175 ? 4.402 -10.281 5.41 1 98.75 175 THR B CA 1
ATOM 3037 C C . THR B 1 175 ? 4.754 -8.812 5.191 1 98.75 175 THR B C 1
ATOM 3039 O O . THR B 1 175 ? 4.984 -8.383 4.059 1 98.75 175 THR B O 1
ATOM 3042 N N . ILE B 1 176 ? 4.789 -8.039 6.242 1 98.88 176 ILE B N 1
ATOM 3043 C CA . ILE B 1 176 ? 5.133 -6.629 6.168 1 98.88 176 ILE B CA 1
ATOM 3044 C C . ILE B 1 176 ? 6.578 -6.426 6.621 1 98.88 176 ILE B C 1
ATOM 3046 O O . ILE B 1 176 ? 6.906 -6.648 7.789 1 98.88 176 ILE B O 1
ATOM 3050 N N . ALA B 1 177 ? 7.438 -6.078 5.695 1 98.75 177 ALA B N 1
ATOM 3051 C CA . ALA B 1 177 ? 8.812 -5.719 6.023 1 98.75 177 ALA B CA 1
ATOM 3052 C C . ALA B 1 177 ? 8.883 -4.336 6.66 1 98.75 177 ALA B C 1
ATOM 3054 O O . ALA B 1 177 ? 8.148 -3.428 6.27 1 98.75 177 ALA B O 1
ATOM 3055 N N . PRO B 1 178 ? 9.766 -4.133 7.609 1 98.44 178 PRO B N 1
ATOM 3056 C CA . PRO B 1 178 ? 9.867 -2.84 8.289 1 98.44 178 PRO B CA 1
ATOM 3057 C C . PRO B 1 178 ? 10.641 -1.804 7.473 1 98.44 178 PRO B C 1
ATOM 3059 O O . PRO B 1 178 ? 11.641 -1.263 7.941 1 98.44 178 PRO B O 1
ATOM 3062 N N . ARG B 1 179 ? 10.109 -1.497 6.266 1 98.5 179 ARG B N 1
ATOM 3063 C CA . ARG B 1 179 ? 10.672 -0.553 5.305 1 98.5 179 ARG B CA 1
ATOM 3064 C C . ARG B 1 179 ? 9.57 0.283 4.656 1 98.5 179 ARG B C 1
ATOM 3066 O O . ARG B 1 179 ? 8.422 -0.153 4.57 1 98.5 179 ARG B O 1
ATOM 3073 N N . ILE B 1 180 ? 9.977 1.443 4.285 1 98.81 180 ILE B N 1
ATOM 3074 C CA . ILE B 1 180 ? 9.141 2.26 3.41 1 98.81 180 ILE B CA 1
ATOM 3075 C C . ILE B 1 180 ? 9.828 2.43 2.055 1 98.81 180 ILE B C 1
ATOM 3077 O O . ILE B 1 180 ? 10.969 2.889 1.983 1 98.81 180 ILE B O 1
ATOM 3081 N N . ALA B 1 181 ? 9.141 2.074 0.991 1 98.5 181 ALA B N 1
ATOM 3082 C CA . ALA B 1 181 ? 9.688 2.207 -0.357 1 98.5 181 ALA B CA 1
ATOM 3083 C C . ALA B 1 181 ? 9.258 3.523 -0.997 1 98.5 181 ALA B C 1
ATOM 3085 O O . ALA B 1 181 ? 10.031 4.156 -1.717 1 98.5 181 ALA B O 1
ATOM 3086 N N . GLY B 1 182 ? 8.047 3.938 -0.654 1 98 182 GLY B N 1
ATOM 3087 C CA . GLY B 1 182 ? 7.457 5.062 -1.362 1 98 182 GLY B CA 1
ATOM 3088 C C . GLY B 1 182 ? 7.195 4.773 -2.828 1 98 182 GLY B C 1
ATOM 3089 O O . GLY B 1 182 ? 7.309 3.629 -3.271 1 98 182 GLY B O 1
ATOM 3090 N N . GLY B 1 183 ? 6.703 5.883 -3.535 1 97.12 183 GLY B N 1
ATOM 3091 C CA . GLY B 1 183 ? 6.543 5.785 -4.977 1 97.12 183 GLY B CA 1
ATOM 3092 C C . GLY B 1 183 ? 5.09 5.746 -5.41 1 97.12 183 GLY B C 1
ATOM 3093 O O . GLY B 1 183 ? 4.418 4.723 -5.262 1 97.12 183 GLY B O 1
ATOM 3094 N N . ARG B 1 184 ? 4.711 6.762 -6.031 1 96.38 184 ARG B N 1
ATOM 3095 C CA . ARG B 1 184 ? 3.363 6.828 -6.582 1 96.38 184 ARG B CA 1
ATOM 3096 C C . ARG B 1 184 ? 3.152 5.754 -7.648 1 96.38 184 ARG B C 1
ATOM 3098 O O . ARG B 1 184 ? 2.049 5.223 -7.789 1 96.38 184 ARG B O 1
ATOM 3105 N N . LEU B 1 185 ? 4.258 5.375 -8.312 1 96.88 185 LEU B N 1
ATOM 3106 C CA . LEU B 1 185 ? 4.168 4.418 -9.406 1 96.88 185 LEU B CA 1
ATOM 3107 C C . LEU B 1 185 ? 4.648 3.039 -8.969 1 96.88 185 LEU B C 1
ATOM 3109 O O . LEU B 1 185 ? 4.762 2.125 -9.789 1 96.88 185 LEU B O 1
ATOM 3113 N N . ALA B 1 186 ? 5.016 2.918 -7.723 1 98.25 186 ALA B N 1
ATOM 3114 C CA . ALA B 1 186 ? 5.406 1.61 -7.203 1 98.25 186 ALA B CA 1
ATOM 3115 C C . ALA B 1 186 ? 4.23 0.634 -7.234 1 98.25 186 ALA B C 1
ATOM 3117 O O . ALA B 1 186 ? 3.072 1.045 -7.164 1 98.25 186 ALA B O 1
ATOM 3118 N N . THR B 1 187 ? 4.504 -0.654 -7.359 1 98.06 187 THR B N 1
ATOM 3119 C CA . THR B 1 187 ? 3.475 -1.687 -7.426 1 98.06 187 THR B CA 1
ATOM 3120 C C . THR B 1 187 ? 2.98 -2.049 -6.031 1 98.06 187 THR B C 1
ATOM 3122 O O . THR B 1 187 ? 3.779 -2.24 -5.113 1 98.06 187 THR B O 1
ATOM 3125 N N . THR B 1 188 ? 1.667 -2.082 -5.879 1 98.56 188 THR B N 1
ATOM 3126 C CA . THR B 1 188 ? 1.1 -2.426 -4.578 1 98.56 188 THR B CA 1
ATOM 3127 C C . THR B 1 188 ? 0.583 -3.863 -4.578 1 98.56 188 THR B C 1
ATOM 3129 O O . THR B 1 188 ? 0.584 -4.531 -5.617 1 98.56 188 THR B O 1
ATOM 3132 N N . LEU B 1 189 ? 0.189 -4.324 -3.426 1 98.69 189 LEU B N 1
ATOM 3133 C CA . LEU B 1 189 ? -0.244 -5.703 -3.225 1 98.69 189 LEU B CA 1
ATOM 3134 C C . LEU B 1 189 ? -1.442 -6.031 -4.109 1 98.69 189 LEU B C 1
ATOM 3136 O O . LEU B 1 189 ? -1.54 -7.141 -4.645 1 98.69 189 LEU B O 1
ATOM 3140 N N . VAL B 1 190 ? -2.34 -5.098 -4.207 1 98.31 190 VAL B N 1
ATOM 3141 C CA . VAL B 1 190 ? -3.533 -5.293 -5.023 1 98.31 190 VAL B CA 1
ATOM 3142 C C . VAL B 1 190 ? -3.729 -4.09 -5.945 1 98.31 190 VAL B C 1
ATOM 3144 O O . VAL B 1 190 ? -3.949 -2.971 -5.48 1 98.31 190 VAL B O 1
ATOM 3147 N N . GLU B 1 191 ? -3.613 -4.355 -7.234 1 96.81 191 GLU B N 1
ATOM 3148 C CA . GLU B 1 191 ? -3.744 -3.312 -8.25 1 96.81 191 GLU B CA 1
ATOM 3149 C C . GLU B 1 191 ? -5.133 -3.334 -8.883 1 96.81 191 GLU B C 1
ATOM 3151 O O . GLU B 1 191 ? -6.145 -3.338 -8.18 1 96.81 191 GLU B O 1
ATOM 3156 N N . GLY B 1 192 ? -5.191 -3.201 -10.234 1 94.81 192 GLY B N 1
ATOM 3157 C CA . GLY B 1 192 ? -6.473 -3.215 -10.922 1 94.81 192 GLY B CA 1
ATOM 3158 C C . GLY B 1 192 ? -7.219 -1.896 -10.82 1 94.81 192 GLY B C 1
ATOM 3159 O O . GLY B 1 192 ? -6.609 -0.85 -10.586 1 94.81 192 GLY B O 1
ATOM 3160 N N . ASP B 1 193 ? -8.523 -1.934 -11.094 1 93.94 193 ASP B N 1
ATOM 3161 C CA . ASP B 1 193 ? -9.344 -0.727 -11.086 1 93.94 193 ASP B CA 1
ATOM 3162 C C . ASP B 1 193 ? -9.609 -0.252 -9.656 1 93.94 193 ASP B C 1
ATOM 3164 O O . ASP B 1 193 ? -9.734 0.949 -9.414 1 93.94 193 ASP B O 1
ATOM 3168 N N . GLY B 1 194 ? -9.672 -1.211 -8.781 1 96.19 194 GLY B N 1
ATOM 3169 C CA . GLY B 1 194 ? -10.039 -0.894 -7.41 1 96.19 194 GLY B CA 1
ATOM 3170 C C . GLY B 1 194 ? -11.516 -0.554 -7.254 1 96.19 194 GLY B C 1
ATOM 3171 O O . GLY B 1 194 ? -12.242 -0.449 -8.242 1 96.19 194 GLY B O 1
ATOM 3172 N N . PHE B 1 195 ? -11.969 -0.518 -6.027 1 97.62 195 PHE B N 1
ATOM 3173 C CA . PHE B 1 195 ? -13.328 -0.114 -5.703 1 97.62 195 PHE B CA 1
ATOM 3174 C C . PHE B 1 195 ? -13.438 1.403 -5.625 1 97.62 195 PHE B C 1
ATOM 3176 O O . PHE B 1 195 ? -12.469 2.086 -5.285 1 97.62 195 PHE B O 1
ATOM 3183 N N . ASP B 1 196 ? -14.625 1.919 -5.824 1 97.19 196 ASP B N 1
ATOM 3184 C CA . ASP B 1 196 ? -14.836 3.361 -5.777 1 97.19 196 ASP B CA 1
ATOM 3185 C C . ASP B 1 196 ? -14.836 3.873 -4.34 1 97.19 196 ASP B C 1
ATOM 3187 O O . ASP B 1 196 ? -14.391 4.988 -4.07 1 97.19 196 ASP B O 1
ATOM 3191 N N . GLU B 1 197 ? -15.375 3.045 -3.48 1 98.12 197 GLU B N 1
ATOM 3192 C CA . GLU B 1 197 ? -15.438 3.389 -2.062 1 98.12 197 GLU B CA 1
ATOM 3193 C C . GLU B 1 197 ? -14.758 2.324 -1.206 1 98.12 197 GLU B C 1
ATOM 3195 O O . GLU B 1 197 ? -14.852 1.131 -1.496 1 98.12 197 GLU B O 1
ATOM 3200 N N . ILE B 1 198 ? -14.141 2.768 -0.151 1 98 198 ILE B N 1
ATOM 3201 C CA . ILE B 1 198 ? -13.477 1.857 0.773 1 98 198 ILE B CA 1
ATOM 3202 C C . ILE B 1 198 ? -14.484 0.848 1.32 1 98 198 ILE B C 1
ATOM 3204 O O . ILE B 1 198 ? -14.18 -0.341 1.439 1 98 198 ILE B O 1
ATOM 3208 N N . ALA B 1 199 ? -15.703 1.277 1.577 1 97.19 199 ALA B N 1
ATOM 3209 C CA . ALA B 1 199 ? -16.75 0.439 2.162 1 97.19 199 ALA B CA 1
ATOM 3210 C C . ALA B 1 199 ? -17.125 -0.7 1.221 1 97.19 199 ALA B C 1
ATOM 3212 O O . ALA B 1 199 ? -17.625 -1.738 1.662 1 97.19 199 ALA B O 1
ATOM 3213 N N . GLN B 1 200 ? -16.906 -0.518 -0.085 1 97.5 200 GLN B N 1
ATOM 3214 C CA . GLN B 1 200 ? -17.234 -1.524 -1.091 1 97.5 200 GLN B CA 1
ATOM 3215 C C . GLN B 1 200 ? -16.094 -2.543 -1.235 1 97.5 200 GLN B C 1
ATOM 3217 O O . GLN B 1 200 ? -16.25 -3.547 -1.936 1 97.5 200 GLN B O 1
ATOM 3222 N N . GLY B 1 201 ? -14.977 -2.279 -0.567 1 98.06 201 GLY B N 1
ATOM 3223 C CA . GLY B 1 201 ? -13.812 -3.146 -0.69 1 98.06 201 GLY B CA 1
ATOM 3224 C C . GLY B 1 201 ? -14.039 -4.527 -0.097 1 98.06 201 GLY B C 1
ATOM 3225 O O . GLY B 1 201 ? -15.055 -4.773 0.552 1 98.06 201 GLY B O 1
ATOM 3226 N N . ILE B 1 202 ? -13.117 -5.441 -0.281 1 98.44 202 ILE B N 1
ATOM 3227 C CA . ILE B 1 202 ? -13.203 -6.812 0.212 1 98.44 202 ILE B CA 1
ATOM 3228 C C . ILE B 1 202 ? -12.984 -6.832 1.724 1 98.44 202 ILE B C 1
ATOM 3230 O O . ILE B 1 202 ? -11.992 -6.301 2.223 1 98.44 202 ILE B O 1
ATOM 3234 N N . ARG B 1 203 ? -13.922 -7.426 2.436 1 98.44 203 ARG B N 1
ATOM 3235 C CA . ARG B 1 203 ? -13.828 -7.512 3.889 1 98.44 203 ARG B CA 1
ATOM 3236 C C . ARG B 1 203 ? -12.961 -8.688 4.316 1 98.44 203 ARG B C 1
ATOM 3238 O O . ARG B 1 203 ? -13.055 -9.773 3.738 1 98.44 203 ARG B O 1
ATOM 3245 N N . LEU B 1 204 ? -12.164 -8.461 5.336 1 98.75 204 LEU B N 1
ATOM 3246 C CA . LEU B 1 204 ? -11.258 -9.477 5.855 1 98.75 204 LEU B CA 1
ATOM 3247 C C . LEU B 1 204 ? -11.453 -9.656 7.359 1 98.75 204 LEU B C 1
ATOM 3249 O O . LEU B 1 204 ? -11.922 -8.75 8.047 1 98.75 204 LEU B O 1
ATOM 3253 N N . LYS B 1 205 ? -11.164 -10.82 7.797 1 98.56 205 LYS B N 1
ATOM 3254 C CA . LYS B 1 205 ? -11.023 -11.102 9.219 1 98.56 205 LYS B CA 1
ATOM 3255 C C . LYS B 1 205 ? -9.578 -11.453 9.578 1 98.56 205 LYS B C 1
ATOM 3257 O O . LYS B 1 205 ? -9.023 -12.414 9.047 1 98.56 205 LYS B O 1
ATOM 3262 N N . LEU B 1 206 ? -8.984 -10.656 10.445 1 98.56 206 LEU B N 1
ATOM 3263 C CA . LEU B 1 206 ? -7.621 -10.922 10.898 1 98.56 206 LEU B CA 1
ATOM 3264 C C . LEU B 1 206 ? -7.586 -12.148 11.812 1 98.56 206 LEU B C 1
ATOM 3266 O O . LEU B 1 206 ? -8.188 -12.148 12.883 1 98.56 206 LEU B O 1
ATOM 3270 N N . VAL B 1 207 ? -6.84 -13.148 11.398 1 98.12 207 VAL B N 1
ATOM 3271 C CA . VAL B 1 207 ? -6.906 -14.406 12.141 1 98.12 207 VAL B CA 1
ATOM 3272 C C . VAL B 1 207 ? -5.582 -14.656 12.852 1 98.12 207 VAL B C 1
ATOM 3274 O O . VAL B 1 207 ? -5.535 -15.367 13.859 1 98.12 207 VAL B O 1
ATOM 3277 N N . LYS B 1 208 ? -4.508 -14.062 12.391 1 98.12 208 LYS B N 1
ATOM 3278 C CA . LYS B 1 208 ? -3.197 -14.273 13 1 98.12 208 LYS B CA 1
ATOM 3279 C C . LYS B 1 208 ? -2.307 -13.047 12.828 1 98.12 208 LYS B C 1
ATOM 3281 O O . LYS B 1 208 ? -2.311 -12.422 11.766 1 98.12 208 LYS B O 1
ATOM 3286 N N . VAL B 1 209 ? -1.62 -12.688 13.898 1 98.62 209 VAL B N 1
ATOM 3287 C CA . VAL B 1 209 ? -0.569 -11.68 13.914 1 98.62 209 VAL B CA 1
ATOM 3288 C C . VAL B 1 209 ? 0.695 -12.258 14.547 1 98.62 209 VAL B C 1
ATOM 3290 O O . VAL B 1 209 ? 0.674 -12.703 15.695 1 98.62 209 VAL B O 1
ATOM 3293 N N . GLU B 1 210 ? 1.741 -12.203 13.781 1 98.38 210 GLU B N 1
ATOM 3294 C CA . GLU B 1 210 ? 2.992 -12.75 14.305 1 98.38 210 GLU B CA 1
ATOM 3295 C C . GLU B 1 210 ? 4.16 -11.805 14.031 1 98.38 210 GLU B C 1
ATOM 3297 O O . GLU B 1 210 ? 4.457 -11.492 12.875 1 98.38 210 GLU B O 1
ATOM 3302 N N . ARG B 1 211 ? 4.859 -11.336 15.117 1 97.69 211 ARG B N 1
ATOM 3303 C CA . ARG B 1 211 ? 6.086 -10.562 15 1 97.69 211 ARG B CA 1
ATOM 3304 C C . ARG B 1 211 ? 7.297 -11.477 14.836 1 97.69 211 ARG B C 1
ATOM 3306 O O . ARG B 1 211 ? 7.496 -12.398 15.625 1 97.69 211 ARG B O 1
ATOM 3313 N N . LYS B 1 212 ? 8.031 -11.227 13.828 1 97.38 212 LYS B N 1
ATOM 3314 C CA . LYS B 1 212 ? 9.227 -12.023 13.586 1 97.38 212 LYS B CA 1
ATOM 3315 C C . LYS B 1 212 ? 10.461 -11.359 14.188 1 97.38 212 LYS B C 1
ATOM 3317 O O . LYS B 1 212 ? 10.477 -10.141 14.398 1 97.38 212 LYS B O 1
ATOM 3322 N N . LYS B 1 213 ? 11.555 -12.109 14.414 1 93.69 213 LYS B N 1
ATOM 3323 C CA . LYS B 1 213 ? 12.797 -11.594 14.969 1 93.69 213 LYS B CA 1
ATOM 3324 C C . LYS B 1 213 ? 13.453 -10.602 14.016 1 93.69 213 LYS B C 1
ATOM 3326 O O . LYS B 1 213 ? 14.156 -9.68 14.453 1 93.69 213 LYS B O 1
ATOM 3331 N N . THR B 1 214 ? 13.148 -10.734 12.797 1 93.56 214 THR B N 1
ATOM 3332 C CA . THR B 1 214 ? 13.727 -9.891 11.758 1 93.56 214 THR B CA 1
ATOM 3333 C C . THR B 1 214 ? 13.078 -8.508 11.758 1 93.56 214 THR B C 1
ATOM 3335 O O . THR B 1 214 ? 13.531 -7.602 11.055 1 93.56 214 THR B O 1
ATOM 3338 N N . GLY B 1 215 ? 11.992 -8.336 12.523 1 95.69 215 GLY B N 1
ATOM 3339 C CA . GLY B 1 215 ? 11.25 -7.086 12.5 1 95.69 215 GLY B CA 1
ATOM 3340 C C . GLY B 1 215 ? 10.047 -7.125 11.578 1 95.69 215 GLY B C 1
ATOM 3341 O O . GLY B 1 215 ? 9.219 -6.211 11.586 1 95.69 215 GLY B O 1
ATOM 3342 N N . GLU B 1 216 ? 9.914 -8.195 10.836 1 98.25 216 GLU B N 1
ATOM 3343 C CA . GLU B 1 216 ? 8.773 -8.367 9.953 1 98.25 216 GLU B CA 1
ATOM 3344 C C . GLU B 1 216 ? 7.508 -8.703 10.742 1 98.25 216 GLU B C 1
ATOM 3346 O O . GLU B 1 216 ? 7.59 -9.219 11.859 1 98.25 216 GLU B O 1
ATOM 3351 N N . LEU B 1 217 ? 6.465 -8.336 10.195 1 98.81 217 LEU B N 1
ATOM 3352 C CA . LEU B 1 217 ? 5.156 -8.688 10.742 1 98.81 217 LEU B CA 1
ATOM 3353 C C . LEU B 1 217 ? 4.391 -9.594 9.781 1 98.81 217 LEU B C 1
ATOM 3355 O O . LEU B 1 217 ? 4.184 -9.242 8.617 1 98.81 217 LEU B O 1
ATOM 3359 N N . LEU B 1 218 ? 4.023 -10.797 10.227 1 98.75 218 LEU B N 1
ATOM 3360 C CA . LEU B 1 218 ? 3.229 -11.727 9.43 1 98.75 218 LEU B CA 1
ATOM 3361 C C . LEU B 1 218 ? 1.755 -11.648 9.82 1 98.75 218 LEU B C 1
ATOM 3363 O O . LEU B 1 218 ? 1.406 -11.828 10.992 1 98.75 218 LEU B O 1
ATOM 3367 N N . LEU B 1 219 ? 0.931 -11.383 8.828 1 98.81 219 LEU B N 1
ATOM 3368 C CA . LEU B 1 219 ? -0.511 -11.297 9.031 1 98.81 219 LEU B CA 1
ATOM 3369 C C . LEU B 1 219 ? -1.238 -12.359 8.211 1 98.81 219 LEU B C 1
ATOM 3371 O O . LEU B 1 219 ? -0.876 -12.617 7.062 1 98.81 219 LEU B O 1
ATOM 3375 N N . ARG B 1 220 ? -2.246 -12.992 8.789 1 98.75 220 ARG B N 1
ATOM 3376 C CA . ARG B 1 220 ? -3.139 -13.891 8.07 1 98.75 220 ARG B CA 1
ATOM 3377 C C . ARG B 1 220 ? -4.59 -13.438 8.188 1 98.75 220 ARG B C 1
ATOM 3379 O O . ARG B 1 220 ? -5.066 -13.148 9.289 1 98.75 220 ARG B O 1
ATOM 3386 N N . TYR B 1 221 ? -5.207 -13.367 7.062 1 98.88 221 TYR B N 1
ATOM 3387 C CA . TYR B 1 221 ? -6.605 -12.961 6.988 1 98.88 221 TYR B CA 1
ATOM 3388 C C . TYR B 1 221 ? -7.457 -14.055 6.344 1 98.88 221 TYR B C 1
ATOM 3390 O O . TYR B 1 221 ? -6.977 -14.805 5.492 1 98.88 221 TYR B O 1
ATOM 3398 N N . ARG B 1 222 ? -8.711 -14.164 6.746 1 98.69 222 ARG B N 1
ATOM 3399 C CA . ARG B 1 222 ? -9.758 -14.875 6.004 1 98.69 222 ARG B CA 1
ATOM 3400 C C . ARG B 1 222 ? -10.656 -13.898 5.262 1 98.69 222 ARG B C 1
ATOM 3402 O O . ARG B 1 222 ? -11.008 -12.836 5.789 1 98.69 222 ARG B O 1
ATOM 3409 N N . LEU B 1 223 ? -10.945 -14.242 4.07 1 98.31 223 LEU B N 1
ATOM 3410 C CA . LEU B 1 223 ? -11.875 -13.391 3.33 1 98.31 223 LEU B CA 1
ATOM 3411 C C . LEU B 1 223 ? -13.312 -13.68 3.734 1 98.31 223 LEU B C 1
ATOM 3413 O O . LEU B 1 223 ? -13.68 -14.836 3.969 1 98.31 223 LEU B O 1
ATOM 3417 N N . LEU B 1 224 ? -14.102 -12.586 3.852 1 93.56 224 LEU B N 1
ATOM 3418 C CA . LEU B 1 224 ? -15.484 -12.711 4.309 1 93.56 224 LEU B CA 1
ATOM 3419 C C . LEU B 1 224 ? -16.453 -12.57 3.145 1 93.56 224 LEU B C 1
ATOM 3421 O O . LEU B 1 224 ? -16.156 -11.914 2.15 1 93.56 224 LEU B O 1
#

Nearest PDB structures (foldseek):
  6p8c-assembly1_B  TM=9.594E-01  e=1.275E-28  Methanothermobacter thermautotrophicus str. Delta H
  2azn-assembly1_A  TM=9.508E-01  e=6.198E-28  Methanocaldococcus jannaschii
  5xv0-assembly3_E  TM=8.835E-01  e=4.986E-25  Methanosarcina mazei Go1
  2b3z-assembly1_D  TM=9.333E-01  e=2.666E-20  Bacillus subtilis
  7lrh-assembly2_D  TM=8.912E-01  e=6.248E-20  Brucella abortus

InterPro domains:
  IPR002734 Bacterial bifunctional deaminase-reductase, C-terminal [PF01872] (3-214)
  IPR006401 2,5-diamino-6-hydroxy-4-(5-phosphoribosylamino)pyrimidine 1-reductase, archaeal [TIGR01508] (2-218)
  IPR011549 Riboflavin-specific deaminase, C-terminal [TIGR00227] (3-215)
  IPR024072 Dihydrofolate reductase-like domain superfamily [G3DSA:3.40.430.10] (2-223)
  IPR024072 Dihydrofolate reductase-like domain superfamily [SSF53597] (3-222)
  IPR050765 Riboflavin Biosynthesis HTP Reductase [PTHR38011] (3-222)